Protein AF-A0A2D7T942-F1 (afdb_monomer_lite)

Secondary structure (DSSP, 8-state):
-EEEEEEE--------SS--HHHHHHHH---SEEEEEEEESS----S-HHHHHHHHHHHHHHHHHHHHHHHHHH-SS-----GGGEEEEE--SSTTSS-HHHHHH-HHHHHHHHHHHHHHHHHTTT-------------TTSHHHHHHHHHHHHHHHHHHHHHHHHHHHHHHHHHHHHHHHHHHHHHHHHHHHHHHHHHHHHHHHHHHHHHHHHHHHHHHHHHHHHHHHHHHHHHHHHHHHHHHHHHHHHHHHHHHHHHHHHHHHHHHHHHHHHHHHHHHHHHHHHHHHHHHHHHHHHHHHHHHHHHHHHHHHHHHHHHHHHHHHHHHHHHTTT-HHHHHHHHHHHHHHHHHHHHHHTTTT--------------SSS----TTHHHHHHHTT----THHHHHHTT-PPPGGG------------

Structure (mmCIF, N/CA/C/O backbone):
data_AF-A0A2D7T942-F1
#
_entry.id   AF-A0A2D7T942-F1
#
loop_
_atom_site.group_PDB
_atom_site.id
_atom_site.type_symbol
_atom_site.label_atom_id
_atom_site.label_alt_id
_atom_site.label_comp_id
_atom_site.label_asym_id
_atom_site.label_entity_id
_atom_site.label_seq_id
_atom_site.pdbx_PDB_ins_code
_atom_site.Cartn_x
_atom_site.Cartn_y
_atom_site.Cartn_z
_atom_site.occupancy
_atom_site.B_iso_or_equiv
_atom_site.auth_seq_id
_atom_site.auth_comp_id
_atom_site.auth_asym_id
_atom_site.auth_atom_id
_atom_site.pdbx_PDB_model_num
ATOM 1 N N . PHE A 1 1 ? 54.049 18.173 -60.923 1.00 68.44 1 PHE A N 1
ATOM 2 C CA . PHE A 1 1 ? 55.173 18.433 -60.001 1.00 68.44 1 PHE A CA 1
ATOM 3 C C . PHE A 1 1 ? 55.535 19.909 -60.040 1.00 68.44 1 PHE A C 1
ATOM 5 O O . PHE A 1 1 ? 55.573 20.489 -61.124 1.00 68.44 1 PHE A O 1
ATOM 12 N N . TYR A 1 2 ? 55.760 20.517 -58.877 1.00 78.31 2 TYR A N 1
ATOM 13 C CA . TYR A 1 2 ? 56.136 21.926 -58.738 1.00 78.31 2 TYR A CA 1
ATOM 14 C C . TYR A 1 2 ? 57.438 22.023 -57.943 1.00 78.31 2 TYR A C 1
ATOM 16 O O . TYR A 1 2 ? 57.574 21.365 -56.913 1.00 78.31 2 TYR A O 1
ATOM 24 N N . PHE A 1 3 ? 58.384 22.813 -58.444 1.00 79.50 3 PHE A N 1
ATOM 25 C CA . PHE A 1 3 ? 59.697 23.027 -57.852 1.00 79.50 3 PHE A CA 1
ATOM 26 C C . PHE A 1 3 ? 59.818 24.499 -57.464 1.00 79.50 3 PHE A C 1
ATOM 28 O O . PHE A 1 3 ? 59.907 25.354 -58.343 1.00 79.50 3 PHE A O 1
ATOM 35 N N . ARG A 1 4 ? 59.827 24.782 -56.159 1.00 75.12 4 ARG A N 1
ATOM 36 C CA . ARG A 1 4 ? 59.799 26.149 -55.610 1.00 75.12 4 ARG A CA 1
ATOM 37 C C . ARG A 1 4 ? 60.984 27.004 -56.085 1.00 75.12 4 ARG A C 1
ATOM 39 O O . ARG A 1 4 ? 60.789 28.004 -56.765 1.00 75.12 4 ARG A O 1
ATOM 46 N N . ASP A 1 5 ? 62.211 26.525 -55.881 1.00 76.44 5 ASP A N 1
ATOM 47 C CA . ASP A 1 5 ? 63.438 27.264 -56.238 1.00 76.44 5 ASP A CA 1
ATOM 48 C C . ASP A 1 5 ? 63.862 27.152 -57.716 1.00 76.44 5 ASP A C 1
ATOM 50 O O . ASP A 1 5 ? 64.834 27.782 -58.162 1.00 76.44 5 ASP A O 1
ATOM 54 N N . GLY A 1 6 ? 63.137 26.339 -58.487 1.00 79.94 6 GLY A N 1
ATOM 55 C CA . GLY A 1 6 ? 63.513 25.919 -59.830 1.00 79.94 6 GLY A CA 1
ATOM 56 C C . GLY A 1 6 ? 64.707 24.960 -59.836 1.00 79.94 6 GLY A C 1
ATOM 57 O O . GLY A 1 6 ? 65.705 25.147 -59.139 1.00 79.94 6 GLY A O 1
ATOM 58 N N . VAL A 1 7 ? 64.634 23.925 -60.665 1.00 79.88 7 VAL A N 1
ATOM 59 C CA . VAL A 1 7 ? 65.663 22.879 -60.742 1.00 79.88 7 VAL A CA 1
ATOM 60 C C . VAL A 1 7 ? 66.403 22.930 -62.070 1.00 79.88 7 VAL A C 1
ATOM 62 O O . VAL A 1 7 ? 65.822 23.227 -63.116 1.00 79.88 7 VAL A O 1
ATOM 65 N N . ASN A 1 8 ? 67.700 22.625 -62.025 1.00 83.25 8 ASN A N 1
ATOM 66 C CA . ASN A 1 8 ? 68.439 22.263 -63.229 1.00 83.25 8 ASN A CA 1
ATOM 67 C C . ASN A 1 8 ? 67.959 20.875 -63.662 1.00 83.25 8 ASN A C 1
ATOM 69 O O . ASN A 1 8 ? 67.798 19.992 -62.819 1.00 83.25 8 ASN A O 1
ATOM 73 N N . TYR A 1 9 ? 67.742 20.676 -64.957 1.00 78.56 9 TYR A N 1
ATOM 74 C CA . TYR A 1 9 ? 67.264 19.401 -65.480 1.00 78.56 9 TYR A CA 1
ATOM 75 C C . TYR A 1 9 ? 68.129 18.938 -66.650 1.00 78.56 9 TYR A C 1
ATOM 77 O O . TYR A 1 9 ? 68.676 19.741 -67.404 1.00 78.56 9 TYR A O 1
ATOM 85 N N . ALA A 1 10 ? 68.228 17.623 -66.797 1.00 76.94 10 ALA A N 1
ATOM 86 C CA . ALA A 1 10 ? 68.702 16.969 -68.003 1.00 76.94 10 ALA A CA 1
ATOM 87 C C . ALA A 1 10 ? 67.549 16.122 -68.542 1.00 76.94 10 ALA A C 1
ATOM 89 O O . ALA A 1 10 ? 66.773 15.557 -67.771 1.00 76.94 10 ALA A O 1
ATOM 90 N N . SER A 1 11 ? 67.407 16.063 -69.861 1.00 73.06 11 SER A N 1
ATOM 91 C CA . SER A 1 11 ? 66.334 15.309 -70.504 1.00 73.06 11 SER A CA 1
ATOM 92 C C . SER A 1 11 ? 66.894 14.488 -71.656 1.00 73.06 11 SER A C 1
ATOM 94 O O . SER A 1 11 ? 67.736 14.959 -72.418 1.00 73.06 11 SER A O 1
ATOM 96 N N . VAL A 1 12 ? 66.443 13.240 -71.754 1.00 75.19 12 VAL A N 1
ATOM 97 C CA . VAL A 1 12 ? 66.757 12.332 -72.857 1.00 75.19 12 VAL A CA 1
ATOM 98 C C . VAL A 1 12 ? 65.436 11.954 -73.506 1.00 75.19 12 VAL A C 1
ATOM 100 O O . VAL A 1 12 ? 64.486 11.578 -72.820 1.00 75.19 12 VAL A O 1
ATOM 103 N N . TYR A 1 13 ? 65.367 12.073 -74.828 1.00 79.38 13 TYR A N 1
ATOM 104 C CA . TYR A 1 13 ? 64.158 11.806 -75.600 1.00 79.38 13 TYR A CA 1
ATOM 105 C C . TYR A 1 13 ? 64.348 10.590 -76.505 1.00 79.38 13 TYR A C 1
ATOM 107 O O . TYR A 1 13 ? 65.469 10.186 -76.814 1.00 79.38 13 TYR A O 1
ATOM 115 N N . THR A 1 14 ? 63.233 10.004 -76.942 1.00 75.56 14 THR A N 1
ATOM 116 C CA . THR A 1 14 ? 63.255 8.905 -77.915 1.00 75.56 14 THR A CA 1
ATOM 117 C C . THR A 1 14 ? 63.879 9.348 -79.242 1.00 75.56 14 THR A C 1
ATOM 119 O O . THR A 1 14 ? 63.659 10.470 -79.692 1.00 75.56 14 THR A O 1
ATOM 122 N N . GLN A 1 15 ? 64.617 8.445 -79.894 1.00 77.44 15 GLN A N 1
ATOM 123 C CA . GLN A 1 15 ? 65.179 8.649 -81.239 1.00 77.44 15 GLN A CA 1
ATOM 124 C C . GLN A 1 15 ? 64.197 8.271 -82.364 1.00 77.44 15 GLN A C 1
ATOM 126 O O . GLN A 1 15 ? 64.548 8.292 -83.544 1.00 77.44 15 GLN A O 1
ATOM 131 N N . SER A 1 16 ? 62.966 7.889 -82.014 1.00 78.88 16 SER A N 1
ATOM 132 C CA . SER A 1 16 ? 61.910 7.585 -82.981 1.00 78.88 16 SER A CA 1
ATOM 133 C C . SER A 1 16 ? 61.652 8.771 -83.916 1.00 78.88 16 SER A C 1
ATOM 135 O O . SER A 1 16 ? 61.589 9.917 -83.479 1.00 78.88 16 SER A O 1
ATOM 137 N N . LYS A 1 17 ? 61.406 8.496 -85.205 1.00 74.94 17 LYS A N 1
ATOM 138 C CA . LYS A 1 17 ? 60.956 9.519 -86.172 1.00 74.94 17 LYS A CA 1
ATOM 139 C C . LYS A 1 17 ? 59.566 10.071 -85.836 1.00 74.94 17 LYS A C 1
ATOM 141 O O . LYS A 1 17 ? 59.207 11.157 -86.279 1.00 74.94 17 LYS A O 1
ATOM 146 N N . ILE A 1 18 ? 58.785 9.309 -85.073 1.00 77.88 18 ILE A N 1
ATOM 147 C CA . ILE A 1 18 ? 57.452 9.679 -84.609 1.00 77.88 18 ILE A CA 1
ATOM 148 C C . ILE A 1 18 ? 57.574 10.068 -83.137 1.00 77.88 18 ILE A C 1
ATOM 150 O O . ILE A 1 18 ? 57.818 9.207 -82.288 1.00 77.88 18 ILE A O 1
ATOM 154 N N . ILE A 1 19 ? 57.402 11.359 -82.856 1.00 80.25 19 ILE A N 1
ATOM 155 C CA . ILE A 1 19 ? 57.464 11.945 -81.513 1.00 80.25 19 ILE A CA 1
ATOM 156 C C . ILE A 1 19 ? 56.160 12.674 -81.187 1.00 80.25 19 ILE A C 1
ATOM 158 O O . ILE A 1 19 ? 55.513 13.232 -82.078 1.00 80.25 19 ILE A O 1
ATOM 162 N N . SER A 1 20 ? 55.783 12.677 -79.908 1.00 83.12 20 SER A N 1
ATOM 163 C CA . SER A 1 20 ? 54.630 13.438 -79.430 1.00 83.12 20 SER A CA 1
ATOM 164 C C . SER A 1 20 ? 54.891 14.941 -79.467 1.00 83.12 20 SER A C 1
ATOM 166 O O . SER A 1 20 ? 56.037 15.398 -79.420 1.00 83.12 20 SER A O 1
ATOM 168 N N . GLU A 1 21 ? 53.815 15.727 -79.506 1.00 85.56 21 GLU A N 1
ATOM 169 C CA . GLU A 1 21 ? 53.915 17.188 -79.440 1.00 85.56 21 GLU A CA 1
ATOM 170 C C . GLU A 1 21 ? 54.515 17.649 -78.097 1.00 85.56 21 GLU A C 1
ATOM 172 O O . GLU A 1 21 ? 55.204 18.664 -78.054 1.00 85.56 21 GLU A O 1
ATOM 177 N N . ASN A 1 22 ? 54.372 16.851 -77.027 1.00 82.69 22 ASN A N 1
ATOM 178 C CA . ASN A 1 22 ? 55.014 17.099 -75.728 1.00 82.69 22 ASN A CA 1
ATOM 179 C C . ASN A 1 22 ? 56.551 17.083 -75.840 1.00 82.69 22 ASN A C 1
ATOM 181 O O . ASN A 1 22 ? 57.225 17.933 -75.266 1.00 82.69 22 ASN A O 1
ATOM 185 N N . ILE A 1 23 ? 57.115 16.133 -76.598 1.00 84.31 23 ILE A N 1
ATOM 186 C CA . ILE A 1 23 ? 58.568 16.035 -76.810 1.00 84.31 23 ILE A CA 1
ATOM 187 C C . ILE A 1 23 ? 59.060 17.208 -77.660 1.00 84.31 23 ILE A C 1
ATOM 189 O O . ILE A 1 23 ? 60.099 17.784 -77.353 1.00 84.31 23 ILE A O 1
ATOM 193 N N . LYS A 1 24 ? 58.300 17.602 -78.690 1.00 85.00 24 LYS A N 1
ATOM 194 C CA . LYS A 1 24 ? 58.632 18.776 -79.512 1.00 85.00 24 LYS A CA 1
ATOM 195 C C . LYS A 1 24 ? 58.646 20.062 -78.687 1.00 85.00 24 LYS A C 1
ATOM 197 O O . LYS A 1 24 ? 59.584 20.835 -78.819 1.00 85.00 24 LYS A O 1
ATOM 202 N N . TRP A 1 25 ? 57.659 20.250 -77.807 1.00 86.00 25 TRP A N 1
ATOM 203 C CA . TRP A 1 25 ? 57.616 21.383 -76.878 1.00 86.00 25 TRP A CA 1
ATOM 204 C C . TRP A 1 25 ? 58.847 21.418 -75.970 1.00 86.00 25 TRP A C 1
ATOM 206 O O . TRP A 1 25 ? 59.495 22.453 -75.834 1.00 86.00 25 TRP A O 1
ATOM 216 N N . ASN A 1 26 ? 59.208 20.281 -75.371 1.00 84.50 26 ASN A N 1
ATOM 217 C CA . ASN A 1 26 ? 60.350 20.238 -74.462 1.00 84.50 26 ASN A CA 1
ATOM 218 C C . ASN A 1 26 ? 61.695 20.427 -75.183 1.00 84.50 26 ASN A C 1
ATOM 220 O O . ASN A 1 26 ? 62.618 20.970 -74.589 1.00 84.50 26 ASN A O 1
ATOM 224 N N . LEU A 1 27 ? 61.810 19.999 -76.445 1.00 82.88 27 LEU A N 1
ATOM 225 C CA . LEU A 1 27 ? 62.993 20.241 -77.279 1.00 82.88 27 LEU A CA 1
ATOM 226 C C . LEU A 1 27 ? 63.118 21.708 -77.715 1.00 82.88 27 LEU A C 1
ATOM 228 O O . LEU A 1 27 ? 64.233 22.214 -77.810 1.00 82.88 27 LEU A O 1
ATOM 232 N N . ASP A 1 28 ? 61.997 22.392 -77.970 1.00 82.75 28 ASP A N 1
ATOM 233 C CA . ASP A 1 28 ? 61.979 23.831 -78.282 1.00 82.75 28 ASP A CA 1
ATOM 234 C C . ASP A 1 28 ? 62.292 24.695 -77.046 1.00 82.75 28 ASP A C 1
ATOM 236 O O . ASP A 1 28 ? 62.662 25.871 -77.136 1.00 82.75 28 ASP A O 1
ATOM 240 N N . ASN A 1 29 ? 62.177 24.102 -75.859 1.00 78.31 29 ASN A N 1
ATOM 241 C CA . ASN A 1 29 ? 62.456 24.775 -74.614 1.00 78.31 29 ASN A CA 1
ATOM 242 C C . ASN A 1 29 ? 63.960 24.792 -74.278 1.00 78.31 29 ASN A C 1
ATOM 244 O O . ASN A 1 29 ? 64.546 23.789 -73.885 1.00 78.31 29 ASN A O 1
ATOM 248 N N . GLN A 1 30 ? 64.582 25.969 -74.371 1.00 66.50 30 GLN A N 1
ATOM 249 C CA . GLN A 1 30 ? 66.005 26.178 -74.068 1.00 66.50 30 GLN A CA 1
ATOM 250 C C . GLN A 1 30 ? 66.269 26.728 -72.653 1.00 66.50 30 GLN A C 1
ATOM 252 O O . GLN A 1 30 ? 67.370 27.212 -72.369 1.00 66.50 30 GLN A O 1
ATOM 257 N N . SER A 1 31 ? 65.279 26.713 -71.751 1.00 76.06 31 SER A N 1
ATOM 258 C CA . SER A 1 31 ? 65.486 27.202 -70.385 1.00 76.06 31 SER A CA 1
ATOM 259 C C . SER A 1 31 ? 66.482 26.308 -69.629 1.00 76.06 31 SER A C 1
ATOM 261 O O . SER A 1 31 ? 66.422 25.084 -69.694 1.00 76.06 31 SER A O 1
ATOM 263 N N . LYS A 1 32 ? 67.418 26.913 -68.883 1.00 76.06 32 LYS A N 1
ATOM 264 C CA . LYS A 1 32 ? 68.378 26.168 -68.038 1.00 76.06 32 LYS A CA 1
ATOM 265 C C . LYS A 1 32 ? 67.755 25.654 -66.735 1.00 76.06 32 LYS A C 1
ATOM 267 O O . LYS A 1 32 ? 68.302 24.753 -66.107 1.00 76.06 32 LYS A O 1
ATOM 272 N N . LYS A 1 33 ? 66.632 26.250 -66.325 1.00 81.12 33 LYS A N 1
ATOM 273 C CA . LYS A 1 33 ? 65.880 25.909 -65.116 1.00 81.12 33 LYS A CA 1
ATOM 274 C C . LYS A 1 33 ? 64.414 25.681 -65.444 1.00 81.12 33 LYS A C 1
ATOM 276 O O . LYS A 1 33 ? 63.866 26.349 -66.324 1.00 81.12 33 LYS A O 1
ATOM 281 N N . ILE A 1 34 ? 63.797 24.769 -64.702 1.00 85.56 34 ILE A N 1
ATOM 282 C CA . ILE A 1 34 ? 62.362 24.486 -64.768 1.00 85.56 34 ILE A CA 1
ATOM 283 C C . ILE A 1 34 ? 61.739 24.626 -63.389 1.00 85.56 34 ILE A C 1
ATOM 285 O O . ILE A 1 34 ? 62.346 24.251 -62.386 1.00 85.56 34 ILE A O 1
ATOM 289 N N . TYR A 1 35 ? 60.515 25.135 -63.350 1.00 83.31 35 TYR A N 1
ATOM 290 C CA . TYR A 1 35 ? 59.750 25.305 -62.111 1.00 83.31 35 TYR A CA 1
ATOM 291 C C . TYR A 1 35 ? 58.589 24.318 -62.021 1.00 83.31 35 TYR A C 1
ATOM 293 O O . TYR A 1 35 ? 58.036 24.090 -60.948 1.00 83.31 35 TYR A O 1
ATOM 301 N N . SER A 1 36 ? 58.227 23.671 -63.130 1.00 81.62 36 SER A N 1
ATOM 302 C CA . SER A 1 36 ? 57.185 22.655 -63.113 1.00 81.62 36 SER A CA 1
ATOM 303 C C . SER A 1 36 ? 57.410 21.562 -64.146 1.00 81.62 36 SER A C 1
ATOM 305 O O . SER A 1 36 ? 57.866 21.804 -65.262 1.00 81.62 36 SER A O 1
ATOM 307 N N . LEU A 1 37 ? 57.046 20.347 -63.747 1.00 82.25 37 LEU A N 1
ATOM 308 C CA . LEU A 1 37 ? 56.880 19.203 -64.628 1.00 82.25 37 LEU A CA 1
ATOM 309 C C . LEU A 1 37 ? 55.407 18.788 -64.572 1.00 82.25 37 LEU A C 1
ATOM 311 O O . LEU A 1 37 ? 54.924 18.313 -63.537 1.00 82.25 37 LEU A O 1
ATOM 315 N N . ILE A 1 38 ? 54.694 18.979 -65.677 1.00 80.62 38 ILE A N 1
ATOM 316 C CA . ILE A 1 38 ? 53.301 18.559 -65.847 1.00 80.62 38 ILE A CA 1
ATOM 317 C C . ILE A 1 38 ? 53.307 17.209 -66.532 1.00 80.62 38 ILE A C 1
ATOM 319 O O . ILE A 1 38 ? 53.975 17.034 -67.544 1.00 80.62 38 ILE A O 1
ATOM 323 N N . VAL A 1 39 ? 52.569 16.248 -65.990 1.00 76.69 39 VAL A N 1
ATOM 324 C CA . VAL A 1 39 ? 52.605 14.883 -66.501 1.00 76.69 39 VAL A CA 1
ATOM 325 C C . VAL A 1 39 ? 51.200 14.388 -66.776 1.00 76.69 39 VAL A C 1
ATOM 327 O O . VAL A 1 39 ? 50.376 14.336 -65.869 1.00 76.69 39 VAL A O 1
ATOM 330 N N . ASN A 1 40 ? 50.932 14.032 -68.032 1.00 72.75 40 ASN A N 1
ATOM 331 C CA . ASN A 1 40 ? 49.654 13.455 -68.444 1.00 72.75 40 ASN A CA 1
ATOM 332 C C . ASN A 1 40 ? 49.780 11.929 -68.548 1.00 72.75 40 ASN A C 1
ATOM 334 O O . ASN A 1 40 ? 50.704 11.425 -69.182 1.00 72.75 40 ASN A O 1
ATOM 338 N N . ALA A 1 41 ? 48.858 11.191 -67.931 1.00 64.25 41 ALA A N 1
ATOM 339 C CA . ALA A 1 41 ? 48.884 9.728 -67.897 1.00 64.25 41 ALA A CA 1
ATOM 340 C C . ALA A 1 41 ? 47.956 9.052 -68.926 1.00 64.25 41 ALA A C 1
ATOM 342 O O . ALA A 1 41 ? 48.119 7.865 -69.199 1.00 64.25 41 ALA A O 1
ATOM 343 N N . ARG A 1 42 ? 46.969 9.768 -69.489 1.00 61.94 42 ARG A N 1
ATOM 344 C CA . ARG A 1 42 ? 45.918 9.163 -70.336 1.00 61.94 42 ARG A CA 1
ATOM 345 C C . ARG A 1 42 ? 46.121 9.375 -71.833 1.00 61.94 42 ARG A C 1
ATOM 347 O O . ARG A 1 42 ? 45.775 8.501 -72.619 1.00 61.94 42 ARG A O 1
ATOM 354 N N . ASN A 1 43 ? 46.684 10.512 -72.235 1.00 71.56 43 ASN A N 1
ATOM 355 C CA . ASN A 1 43 ? 46.871 10.852 -73.643 1.00 71.56 43 ASN A CA 1
ATOM 356 C C . ASN A 1 43 ? 48.335 11.202 -73.929 1.00 71.56 43 ASN A C 1
ATOM 358 O O . ASN A 1 43 ? 48.918 12.068 -73.277 1.00 71.56 43 ASN A O 1
ATOM 362 N N . ALA A 1 44 ? 48.902 10.539 -74.937 1.00 67.94 44 ALA A N 1
ATOM 363 C CA . ALA A 1 44 ? 50.271 10.758 -75.380 1.00 67.94 44 ALA A CA 1
ATOM 364 C C . ALA A 1 44 ? 50.496 12.055 -76.149 1.00 67.94 44 ALA A C 1
ATOM 366 O O . ALA A 1 44 ? 51.641 12.464 -76.332 1.00 67.94 44 ALA A O 1
ATOM 367 N N . ASN A 1 45 ? 49.416 12.676 -76.627 1.00 77.50 45 ASN A N 1
ATOM 368 C CA . ASN A 1 45 ? 49.461 13.826 -77.519 1.00 77.50 45 ASN A CA 1
ATOM 369 C C . ASN A 1 45 ? 50.398 13.575 -78.722 1.00 77.50 45 ASN A C 1
ATOM 371 O O . ASN A 1 45 ? 51.233 14.403 -79.086 1.00 77.50 45 ASN A O 1
ATOM 375 N N . CYS A 1 46 ? 50.309 12.369 -79.291 1.00 74.94 46 CYS A N 1
ATOM 376 C CA . CYS A 1 46 ? 51.052 11.936 -80.472 1.00 74.94 46 CYS A CA 1
ATOM 377 C C . CYS A 1 46 ? 50.117 11.963 -81.690 1.00 74.94 46 CYS A C 1
ATOM 379 O O . CYS A 1 46 ? 48.943 11.631 -81.552 1.00 74.94 46 CYS A O 1
ATOM 381 N N . PHE A 1 47 ? 50.615 12.374 -82.863 1.00 76.06 47 PHE A N 1
ATOM 382 C CA . PHE A 1 47 ? 49.825 12.574 -84.096 1.00 76.06 47 PHE A CA 1
ATOM 383 C C . PHE A 1 47 ? 48.672 13.592 -84.011 1.00 76.06 47 PHE A C 1
ATOM 385 O O . PHE A 1 47 ? 47.801 13.628 -84.874 1.00 76.06 47 PHE A O 1
ATOM 392 N N . THR A 1 48 ? 48.680 14.478 -83.022 1.00 79.31 48 THR A N 1
ATOM 393 C CA . THR A 1 48 ? 47.670 15.539 -82.853 1.00 79.31 48 THR A CA 1
ATOM 394 C C . THR A 1 48 ? 47.976 16.804 -83.668 1.00 79.31 48 THR A C 1
ATOM 396 O O . THR A 1 48 ? 47.154 17.720 -83.754 1.00 79.31 48 THR A O 1
ATOM 399 N N . GLY A 1 49 ? 49.155 16.862 -84.295 1.00 81.00 49 GLY A N 1
ATOM 400 C CA . GLY A 1 49 ? 49.572 17.939 -85.188 1.00 81.00 49 GLY A CA 1
ATOM 401 C C . GLY A 1 49 ? 49.599 19.314 -84.513 1.00 81.00 49 GLY A C 1
ATOM 402 O O . GLY A 1 49 ? 49.739 19.445 -83.298 1.00 81.00 49 GLY A O 1
ATOM 403 N N . LYS A 1 50 ? 49.428 20.378 -85.311 1.00 82.50 50 LYS A N 1
ATOM 404 C CA . LYS A 1 50 ? 49.487 21.772 -84.825 1.00 82.50 50 LYS A CA 1
ATOM 405 C C . LYS A 1 50 ? 48.444 22.085 -83.746 1.00 82.50 50 LYS A C 1
ATOM 407 O O . LYS A 1 50 ? 48.672 22.974 -82.931 1.00 82.50 50 LYS A O 1
ATOM 412 N N . GLN A 1 51 ? 47.305 21.391 -83.753 1.00 83.19 51 GLN A N 1
ATOM 413 C CA . GLN A 1 51 ? 46.270 21.577 -82.735 1.00 83.19 51 GLN A CA 1
ATOM 414 C C . GLN A 1 51 ? 46.744 21.063 -81.375 1.00 83.19 51 GLN A C 1
ATOM 416 O O . GLN A 1 51 ? 46.660 21.802 -80.400 1.00 83.19 51 GLN A O 1
ATOM 421 N N . GLY A 1 52 ? 47.333 19.864 -81.323 1.00 81.94 52 GLY A N 1
ATOM 422 C CA . GLY A 1 52 ? 47.888 19.314 -80.084 1.00 81.94 52 GLY A CA 1
ATOM 423 C C . GLY A 1 52 ? 48.998 20.168 -79.476 1.00 81.94 52 GLY A C 1
ATOM 424 O O . GLY A 1 52 ? 49.051 20.316 -78.257 1.00 81.94 52 GLY A O 1
ATOM 425 N N . TYR A 1 53 ? 49.840 20.785 -80.311 1.00 84.06 53 TYR A N 1
ATOM 426 C CA . TYR A 1 53 ? 50.872 21.716 -79.847 1.00 84.06 53 TYR A CA 1
ATOM 427 C C . TYR A 1 53 ? 50.281 23.013 -79.270 1.00 84.06 53 TYR A C 1
ATOM 429 O O . TYR A 1 53 ? 50.652 23.427 -78.176 1.00 84.06 53 TYR A O 1
ATOM 437 N N . LYS A 1 54 ? 49.302 23.630 -79.949 1.00 85.25 54 LYS A N 1
ATOM 438 C CA . LYS A 1 54 ? 48.616 24.837 -79.440 1.00 85.25 54 LYS A CA 1
ATOM 439 C C . LYS A 1 54 ? 47.864 24.580 -78.135 1.00 85.25 54 LYS A C 1
ATOM 441 O O . LYS A 1 54 ? 47.802 25.450 -77.271 1.00 85.25 54 LYS A O 1
ATOM 446 N N . SER A 1 55 ? 47.291 23.388 -77.977 1.00 83.75 55 SER A N 1
ATOM 447 C CA . SER A 1 55 ? 46.670 22.986 -76.716 1.00 83.75 55 SER A CA 1
ATOM 448 C C . SER A 1 55 ? 47.690 22.924 -75.578 1.00 83.75 55 SER A C 1
ATOM 450 O O . SER A 1 55 ? 47.371 23.369 -74.480 1.00 83.75 55 SER A O 1
ATOM 452 N N . LEU A 1 56 ? 48.914 22.441 -75.829 1.00 83.88 56 LEU A N 1
ATOM 453 C CA . LEU A 1 56 ? 49.988 22.465 -74.827 1.00 83.88 56 LEU A CA 1
ATOM 454 C C . LEU A 1 56 ? 50.405 23.882 -74.461 1.00 83.88 56 LEU A C 1
ATOM 456 O O . LEU A 1 56 ? 50.562 24.161 -73.280 1.00 83.88 56 LEU A O 1
ATOM 460 N N . GLU A 1 57 ? 50.544 24.767 -75.447 1.00 84.38 57 GLU A N 1
ATOM 461 C CA . GLU A 1 57 ? 50.889 26.173 -75.218 1.00 84.38 57 GLU A CA 1
ATOM 462 C C . GLU A 1 57 ? 49.868 26.842 -74.292 1.00 84.38 57 GLU A C 1
ATOM 464 O O . GLU A 1 57 ? 50.234 27.387 -73.253 1.00 84.38 57 GLU A O 1
ATOM 469 N N . LYS A 1 58 ? 48.574 26.667 -74.582 1.00 85.12 58 LYS A N 1
ATOM 470 C CA . LYS A 1 58 ? 47.493 27.184 -73.735 1.00 85.12 58 LYS A CA 1
ATOM 471 C C . LYS A 1 58 ? 47.519 26.590 -72.322 1.00 85.12 58 LYS A C 1
ATOM 473 O O . LYS A 1 58 ? 47.305 27.304 -71.346 1.00 85.12 58 LYS A O 1
ATOM 478 N N . ILE A 1 59 ? 47.777 25.285 -72.193 1.00 85.00 59 ILE A N 1
ATOM 479 C CA . ILE A 1 59 ? 47.901 24.629 -70.881 1.00 85.00 59 ILE A CA 1
ATOM 480 C C . ILE A 1 59 ? 49.113 25.180 -70.120 1.00 85.00 59 ILE A C 1
ATOM 482 O O . ILE A 1 59 ? 49.013 25.425 -68.921 1.00 85.00 59 ILE A O 1
ATOM 486 N N . ALA A 1 60 ? 50.241 25.394 -70.798 1.00 84.12 60 ALA A N 1
ATOM 487 C CA . ALA A 1 60 ? 51.457 25.935 -70.205 1.00 84.12 60 ALA A CA 1
ATOM 488 C C . ALA A 1 60 ? 51.261 27.375 -69.721 1.00 84.12 60 ALA A C 1
ATOM 490 O O . ALA A 1 60 ? 51.730 27.713 -68.640 1.00 84.12 60 ALA A O 1
ATOM 491 N N . GLU A 1 61 ? 50.544 28.206 -70.478 1.00 84.62 61 GLU A N 1
ATOM 492 C CA . GLU A 1 61 ? 50.196 29.575 -70.083 1.00 84.62 61 GLU A CA 1
ATOM 493 C C . GLU A 1 61 ? 49.316 29.594 -68.832 1.00 84.62 61 GLU A C 1
ATOM 495 O O . GLU A 1 61 ? 49.681 30.213 -67.832 1.00 84.62 61 GLU A O 1
ATOM 500 N N . VAL A 1 62 ? 48.214 28.837 -68.836 1.00 84.94 62 VAL A N 1
ATOM 501 C CA . VAL A 1 62 ? 47.301 28.751 -67.683 1.00 84.94 62 VAL A CA 1
ATOM 502 C C . VAL A 1 62 ? 48.016 28.186 -66.454 1.00 84.94 62 VAL A C 1
ATOM 504 O O . VAL A 1 62 ? 47.830 28.670 -65.334 1.00 84.94 62 VAL A O 1
ATOM 507 N N . ALA A 1 63 ? 48.852 27.163 -66.639 1.00 81.31 63 ALA A N 1
ATOM 508 C CA . ALA A 1 63 ? 49.633 26.594 -65.551 1.00 81.31 63 ALA A CA 1
ATOM 509 C C . ALA A 1 63 ? 50.666 27.593 -65.015 1.00 81.31 63 ALA A C 1
ATOM 511 O O . ALA A 1 63 ? 50.792 27.734 -63.803 1.00 81.31 63 ALA A O 1
ATOM 512 N N . ALA A 1 64 ? 51.369 28.319 -65.884 1.00 84.06 64 ALA A N 1
ATOM 513 C CA . ALA A 1 64 ? 52.344 29.331 -65.488 1.00 84.06 64 ALA A CA 1
ATOM 514 C C . ALA A 1 64 ? 51.700 30.472 -64.685 1.00 84.06 64 ALA A C 1
ATOM 516 O O . ALA A 1 64 ? 52.265 30.907 -63.679 1.00 84.06 64 ALA A O 1
ATOM 517 N N . GLU A 1 65 ? 50.501 30.919 -65.069 1.00 82.75 65 GLU A N 1
ATOM 518 C CA . GLU A 1 65 ? 49.734 31.921 -64.321 1.00 82.75 65 GLU A CA 1
ATOM 519 C C . GLU A 1 65 ? 49.352 31.423 -62.925 1.00 82.75 65 GLU A C 1
ATOM 521 O O . GLU A 1 65 ? 49.655 32.087 -61.930 1.00 82.75 65 GLU A O 1
ATOM 526 N N . LYS A 1 66 ? 48.762 30.223 -62.829 1.00 81.88 66 LYS A N 1
ATOM 527 C CA . LYS A 1 66 ? 48.383 29.620 -61.540 1.00 81.88 66 LYS A CA 1
ATOM 528 C C . LYS A 1 66 ? 49.590 29.370 -60.638 1.00 81.88 66 LYS A C 1
ATOM 530 O O . LYS A 1 66 ? 49.524 29.623 -59.438 1.00 81.88 66 LYS A O 1
ATOM 535 N N . LEU A 1 67 ? 50.703 28.905 -61.201 1.00 80.19 67 LEU A N 1
ATOM 536 C CA . LEU A 1 67 ? 51.934 28.678 -60.446 1.00 80.19 67 LEU A CA 1
ATOM 537 C C . LEU A 1 67 ? 52.573 29.989 -59.984 1.00 80.19 67 LEU A C 1
ATOM 539 O O . LEU A 1 67 ? 53.079 30.047 -58.871 1.00 80.19 67 LEU A O 1
ATOM 543 N N . THR A 1 68 ? 52.493 31.054 -60.786 1.00 81.19 68 THR A N 1
ATOM 544 C CA . THR A 1 68 ? 52.958 32.387 -60.374 1.00 81.19 68 THR A CA 1
ATOM 545 C C . THR A 1 68 ? 52.132 32.928 -59.205 1.00 81.19 68 THR A C 1
ATOM 547 O O . THR A 1 68 ? 52.689 33.548 -58.304 1.00 81.19 68 THR A O 1
ATOM 550 N N . LEU A 1 69 ? 50.814 32.695 -59.191 1.00 80.81 69 LEU A N 1
ATOM 551 C CA . LEU A 1 69 ? 49.966 33.051 -58.047 1.00 80.81 69 LEU A CA 1
ATOM 552 C C . LEU A 1 69 ? 50.352 32.247 -56.803 1.00 80.81 69 LEU A C 1
ATOM 554 O O . LEU A 1 69 ? 50.570 32.835 -55.751 1.00 80.81 69 LEU A O 1
ATOM 558 N N . LYS A 1 70 ? 50.548 30.935 -56.951 1.00 76.75 70 LYS A N 1
ATOM 559 C CA . LYS A 1 70 ? 50.980 30.067 -55.851 1.00 76.75 70 LYS A CA 1
ATOM 560 C C . LYS A 1 70 ? 52.363 30.445 -55.299 1.00 76.75 70 LYS A C 1
ATOM 562 O O . LYS A 1 70 ? 52.580 30.391 -54.097 1.00 76.75 70 LYS A O 1
ATOM 567 N N . GLN A 1 71 ? 53.297 30.878 -56.149 1.00 75.19 71 GLN A N 1
ATOM 568 C CA . GLN A 1 71 ? 54.617 31.336 -55.699 1.00 75.19 71 GLN A CA 1
ATOM 569 C C . GLN A 1 71 ? 54.549 32.646 -54.896 1.00 75.19 71 GLN A C 1
ATOM 571 O O . GLN A 1 71 ? 55.365 32.845 -54.003 1.00 75.19 71 GLN A O 1
ATOM 576 N N . LYS A 1 72 ? 53.571 33.521 -55.170 1.00 76.50 72 LYS A N 1
ATOM 577 C CA . LYS A 1 72 ? 53.332 34.730 -54.360 1.00 76.50 72 LYS A CA 1
ATOM 578 C C . LYS A 1 72 ? 52.839 34.428 -52.947 1.00 76.50 72 LYS A C 1
ATOM 580 O O . LYS A 1 72 ? 53.044 35.255 -52.070 1.00 76.50 72 LYS A O 1
ATOM 585 N N . GLU A 1 73 ? 52.169 33.298 -52.745 1.00 69.06 73 GLU A N 1
ATOM 586 C CA . GLU A 1 73 ? 51.714 32.863 -51.420 1.00 69.06 73 GLU A CA 1
ATOM 587 C C . GLU A 1 73 ? 52.846 32.196 -50.624 1.00 69.06 73 GLU A C 1
ATOM 589 O O . GLU A 1 73 ? 52.912 32.348 -49.408 1.00 69.06 73 GLU A O 1
ATOM 594 N N . ASP A 1 74 ? 53.746 31.490 -51.316 1.00 62.16 74 ASP A N 1
ATOM 595 C CA . ASP A 1 74 ? 54.810 30.689 -50.700 1.00 62.16 74 ASP A CA 1
ATOM 596 C C . ASP A 1 74 ? 56.118 31.480 -50.406 1.00 62.16 74 ASP A C 1
ATOM 598 O O . ASP A 1 74 ? 56.877 31.049 -49.538 1.00 62.16 74 ASP A O 1
ATOM 602 N N . GLU A 1 75 ? 56.428 32.598 -51.093 1.00 63.94 75 GLU A N 1
ATOM 603 C CA . GLU A 1 75 ? 57.728 33.310 -50.990 1.00 63.94 75 GLU A CA 1
ATOM 604 C C . GLU A 1 75 ? 57.633 34.850 -50.901 1.00 63.94 75 GLU A C 1
ATOM 606 O O . GLU A 1 75 ? 56.827 35.491 -51.571 1.00 63.94 75 GLU A O 1
ATOM 611 N N . GLU A 1 76 ? 58.564 35.467 -50.156 1.00 56.62 76 GLU A N 1
ATOM 612 C CA . GLU A 1 76 ? 58.664 36.928 -49.958 1.00 56.62 76 GLU A CA 1
ATOM 613 C C . GLU A 1 76 ? 59.178 37.687 -51.207 1.00 56.62 76 GLU A C 1
ATOM 615 O O . GLU A 1 76 ? 58.976 38.894 -51.333 1.00 56.62 76 GLU A O 1
ATOM 620 N N . ASN A 1 77 ? 59.806 36.992 -52.172 1.00 61.84 77 ASN A N 1
ATOM 621 C CA . ASN A 1 77 ? 60.271 37.574 -53.442 1.00 61.84 77 ASN A CA 1
ATOM 622 C C . ASN A 1 77 ? 59.840 36.719 -54.660 1.00 61.84 77 ASN A C 1
ATOM 624 O O . ASN A 1 77 ? 60.624 35.909 -55.167 1.00 61.84 77 ASN A O 1
ATOM 628 N N . PRO A 1 78 ? 58.591 36.871 -55.136 1.00 67.12 78 PRO A N 1
ATOM 629 C CA . PRO A 1 78 ? 57.980 35.950 -56.089 1.00 67.12 78 PRO A CA 1
ATOM 630 C C . PRO A 1 78 ? 58.528 36.109 -57.510 1.00 67.12 78 PRO A C 1
ATOM 632 O O . PRO A 1 78 ? 58.538 37.202 -58.083 1.00 67.12 78 PRO A O 1
ATOM 635 N N . LYS A 1 79 ? 58.919 34.993 -58.133 1.00 69.12 79 LYS A N 1
ATOM 636 C CA . LYS A 1 79 ? 59.317 34.964 -59.548 1.00 69.12 79 LYS A CA 1
ATOM 637 C C . LYS A 1 79 ? 58.111 34.705 -60.448 1.00 69.12 79 LYS A C 1
ATOM 639 O O . LYS A 1 79 ? 57.205 33.948 -60.119 1.00 69.12 79 LYS A O 1
ATOM 644 N N . LYS A 1 80 ? 58.099 35.339 -61.625 1.00 74.12 80 LYS A N 1
ATOM 645 C CA . LYS A 1 80 ? 57.098 35.055 -62.661 1.00 74.12 80 LYS A CA 1
ATOM 646 C C . LYS A 1 80 ? 57.542 33.835 -63.458 1.00 74.12 80 LYS A C 1
ATOM 648 O O . LYS A 1 80 ? 58.466 33.946 -64.264 1.00 74.12 80 LYS A O 1
ATOM 653 N N . ILE A 1 81 ? 56.864 32.712 -63.244 1.00 76.75 81 ILE A N 1
ATOM 654 C CA . ILE A 1 81 ? 57.109 31.474 -63.984 1.00 76.75 81 ILE A CA 1
ATOM 655 C C . ILE A 1 81 ? 56.609 31.677 -65.413 1.00 76.75 81 ILE A C 1
ATOM 657 O O . ILE A 1 81 ? 55.480 32.117 -65.635 1.00 76.75 81 ILE A O 1
ATOM 661 N N . LYS A 1 82 ? 57.458 31.398 -66.401 1.00 81.69 82 LYS A N 1
ATOM 662 C CA . LYS A 1 82 ? 57.085 31.467 -67.820 1.00 81.69 82 LYS A CA 1
ATOM 663 C C . LYS A 1 82 ? 56.553 30.116 -68.292 1.00 81.69 82 LYS A C 1
ATOM 665 O O . LYS A 1 82 ? 56.995 29.073 -67.824 1.00 81.69 82 LYS A O 1
ATOM 670 N N . ALA A 1 83 ? 55.681 30.120 -69.303 1.00 78.50 83 ALA A N 1
ATOM 671 C CA . ALA A 1 83 ? 55.205 28.890 -69.950 1.00 78.50 83 ALA A CA 1
ATOM 672 C C . ALA A 1 83 ? 56.370 28.015 -70.462 1.00 78.50 83 ALA A C 1
ATOM 674 O O . ALA A 1 83 ? 56.351 26.795 -70.325 1.00 78.50 83 ALA A O 1
ATOM 675 N N . LYS A 1 84 ? 57.444 28.652 -70.955 1.00 80.25 84 LYS A N 1
ATOM 676 C CA . LYS A 1 84 ? 58.704 27.998 -71.345 1.00 80.25 84 LYS A CA 1
ATOM 677 C C . LYS A 1 84 ? 59.576 27.550 -70.161 1.00 80.25 84 LYS A C 1
ATOM 679 O O . LYS A 1 84 ? 60.716 27.188 -70.352 1.00 80.25 84 LYS A O 1
ATOM 684 N N . GLU A 1 85 ? 59.114 27.576 -68.921 1.00 81.50 85 GLU A N 1
ATOM 685 C CA . GLU A 1 85 ? 59.838 26.980 -67.781 1.00 81.50 85 GLU A CA 1
ATOM 686 C C . GLU A 1 85 ? 59.094 25.757 -67.226 1.00 81.50 85 GLU A C 1
ATOM 688 O O . GLU A 1 85 ? 59.395 25.257 -66.136 1.00 81.50 85 GLU A O 1
ATOM 693 N N . ILE A 1 86 ? 58.122 25.276 -68.007 1.00 82.25 86 ILE A N 1
ATOM 694 C CA . ILE A 1 86 ? 57.303 24.105 -67.740 1.00 82.25 86 ILE A CA 1
ATOM 695 C C . ILE A 1 86 ? 57.653 23.023 -68.759 1.00 82.25 86 ILE A C 1
ATOM 697 O O . ILE A 1 86 ? 57.652 23.257 -69.971 1.00 82.25 86 ILE A O 1
ATOM 701 N N . ILE A 1 87 ? 57.934 21.825 -68.252 1.00 82.06 87 ILE A N 1
ATOM 702 C CA . ILE A 1 87 ? 58.146 20.625 -69.064 1.00 82.06 87 ILE A CA 1
ATOM 703 C C . ILE A 1 87 ? 56.899 19.756 -69.025 1.00 82.06 87 ILE A C 1
ATOM 705 O O . ILE A 1 87 ? 56.285 19.584 -67.969 1.00 82.06 87 ILE A O 1
ATOM 709 N N . PHE A 1 88 ? 56.562 19.161 -70.168 1.00 81.25 88 PHE A N 1
ATOM 710 C CA . PHE A 1 88 ? 55.492 18.178 -70.276 1.00 81.25 88 PHE A CA 1
ATOM 711 C C . PHE A 1 88 ? 56.050 16.761 -70.359 1.00 81.25 88 PHE A C 1
ATOM 713 O O . PHE A 1 88 ? 56.682 16.371 -71.338 1.00 81.25 88 PHE A O 1
ATOM 720 N N . GLY A 1 89 ? 55.781 15.964 -69.336 1.00 72.25 89 GLY A N 1
ATOM 721 C CA . GLY A 1 89 ? 55.968 14.524 -69.357 1.00 72.25 89 GLY A CA 1
ATOM 722 C C . GLY A 1 89 ? 54.694 13.801 -69.785 1.00 72.25 89 GLY A C 1
ATOM 723 O O . GLY A 1 89 ? 53.577 14.305 -69.654 1.00 72.25 89 GLY A O 1
ATOM 724 N N . GLN A 1 90 ? 54.862 12.569 -70.244 1.00 67.00 90 GLN A N 1
ATOM 725 C CA . GLN A 1 90 ? 53.773 11.606 -70.297 1.00 67.00 90 GLN A CA 1
ATOM 726 C C . GLN A 1 90 ? 54.139 10.420 -69.408 1.00 67.00 90 GLN A C 1
ATOM 728 O O . GLN A 1 90 ? 55.250 9.901 -69.511 1.00 67.00 90 GLN A O 1
ATOM 733 N N . LEU A 1 91 ? 53.204 9.982 -68.565 1.00 62.97 91 LEU A N 1
ATOM 734 C CA . LEU A 1 91 ? 53.310 8.706 -67.860 1.00 62.97 91 LEU A CA 1
ATOM 735 C C . LEU A 1 91 ? 52.494 7.634 -68.569 1.00 62.97 91 LEU A C 1
ATOM 737 O O . LEU A 1 91 ? 51.513 7.913 -69.261 1.00 62.97 91 LEU A O 1
ATOM 741 N N . ARG A 1 92 ? 52.909 6.382 -68.379 1.00 58.94 92 ARG A N 1
ATOM 742 C CA . ARG A 1 92 ? 52.115 5.232 -68.794 1.00 58.94 92 ARG A CA 1
ATOM 743 C C . ARG A 1 92 ? 50.887 5.079 -67.882 1.00 58.94 92 ARG A C 1
ATOM 745 O O . ARG A 1 92 ? 50.881 5.499 -66.730 1.00 58.94 92 ARG A O 1
ATOM 752 N N . LEU A 1 93 ? 49.844 4.500 -68.459 1.00 57.66 93 LEU A N 1
ATOM 753 C CA . LEU A 1 93 ? 48.435 4.570 -68.077 1.00 57.66 93 LEU A CA 1
ATOM 754 C C . LEU A 1 93 ? 48.068 3.720 -66.840 1.00 57.66 93 LEU A C 1
ATOM 756 O O . LEU A 1 93 ? 47.399 2.703 -66.983 1.00 57.66 93 LEU A O 1
ATOM 760 N N . THR A 1 94 ? 48.488 4.106 -65.632 1.00 54.25 94 THR A N 1
ATOM 761 C CA . THR A 1 94 ? 48.161 3.341 -64.402 1.00 54.25 94 THR A CA 1
ATOM 762 C C . THR A 1 94 ? 47.096 3.981 -63.520 1.00 54.25 94 THR A C 1
ATOM 764 O O . THR A 1 94 ? 46.262 3.271 -62.976 1.00 54.25 94 THR A O 1
ATOM 767 N N . ILE A 1 95 ? 47.000 5.312 -63.492 1.00 58.41 95 ILE A N 1
ATOM 768 C CA . ILE A 1 95 ? 45.941 6.041 -62.756 1.00 58.41 95 ILE A CA 1
ATOM 769 C C . ILE A 1 95 ? 44.559 5.892 -63.435 1.00 58.41 95 ILE A C 1
ATOM 771 O O . ILE A 1 95 ? 43.525 6.203 -62.862 1.00 58.41 95 ILE A O 1
ATOM 775 N N . ALA A 1 96 ? 44.505 5.412 -64.681 1.00 60.22 96 ALA A N 1
ATOM 776 C CA . ALA A 1 96 ? 43.253 5.266 -65.427 1.00 60.22 96 ALA A CA 1
ATOM 777 C C . ALA A 1 96 ? 42.490 3.958 -65.155 1.00 60.22 96 ALA A C 1
ATOM 779 O O . ALA A 1 96 ? 41.391 3.812 -65.678 1.00 60.22 96 ALA A O 1
ATOM 780 N N . MET A 1 97 ? 43.076 3.018 -64.406 1.00 64.50 97 MET A N 1
ATOM 781 C CA . MET A 1 97 ? 42.470 1.708 -64.135 1.00 64.50 97 MET A CA 1
ATOM 782 C C . MET A 1 97 ? 41.635 1.669 -62.849 1.00 64.50 97 MET A C 1
ATOM 784 O O . MET A 1 97 ? 40.889 0.715 -62.677 1.00 64.50 97 MET A O 1
ATOM 788 N N . LEU A 1 98 ? 41.754 2.675 -61.978 1.00 72.50 98 LEU A N 1
ATOM 789 C CA . LEU A 1 98 ? 41.046 2.733 -60.696 1.00 72.50 98 LEU A CA 1
ATOM 790 C C . LEU A 1 98 ? 39.787 3.595 -60.792 1.00 72.50 98 LEU A C 1
ATOM 792 O O . LEU A 1 98 ? 39.779 4.610 -61.504 1.00 72.50 98 LEU A O 1
ATOM 796 N N . THR A 1 99 ? 38.744 3.212 -60.056 1.00 78.19 99 THR A N 1
ATOM 797 C CA . THR A 1 99 ? 37.546 4.045 -59.890 1.00 78.19 99 THR A CA 1
ATOM 798 C C . THR A 1 99 ? 37.770 5.151 -58.854 1.00 78.19 99 THR A C 1
ATOM 800 O O . THR A 1 99 ? 38.717 5.120 -58.067 1.00 78.19 99 THR A O 1
ATOM 803 N N . ILE A 1 100 ? 36.905 6.171 -58.853 1.00 76.44 100 ILE A N 1
ATOM 804 C CA . ILE A 1 100 ? 36.999 7.293 -57.900 1.00 76.44 100 ILE A CA 1
ATOM 805 C C . ILE A 1 100 ? 36.763 6.794 -56.463 1.00 76.44 100 ILE A C 1
ATOM 807 O O . ILE A 1 100 ? 37.377 7.296 -55.522 1.00 76.44 100 ILE A O 1
ATOM 811 N N . GLU A 1 101 ? 35.918 5.776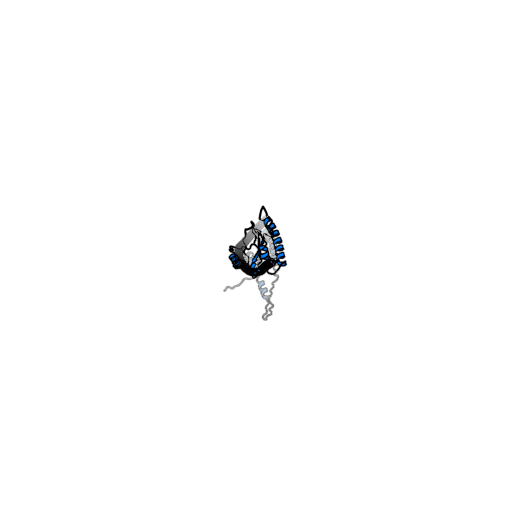 -56.294 1.00 75.81 101 GLU A N 1
ATOM 812 C CA . GLU A 1 101 ? 35.654 5.119 -55.015 1.00 75.81 101 GLU A CA 1
ATOM 813 C C . GLU A 1 101 ? 36.891 4.397 -54.491 1.00 75.81 101 GLU A C 1
ATOM 815 O O . GLU A 1 101 ? 37.242 4.594 -53.333 1.00 75.81 101 GLU A O 1
ATOM 820 N N . GLU A 1 102 ? 37.580 3.627 -55.337 1.00 75.75 102 GLU A N 1
ATOM 821 C CA . GLU A 1 102 ? 38.805 2.907 -54.966 1.00 75.75 102 GLU A CA 1
ATOM 822 C C . GLU A 1 102 ? 39.921 3.879 -54.567 1.00 75.75 102 GLU A C 1
ATOM 824 O O . GLU A 1 102 ? 40.601 3.664 -53.567 1.00 75.75 102 GLU A O 1
ATOM 829 N N . ILE A 1 103 ? 40.053 5.001 -55.283 1.00 76.94 103 ILE A N 1
ATOM 830 C CA . ILE A 1 103 ? 41.030 6.055 -54.968 1.00 76.94 103 ILE A CA 1
ATOM 831 C C . ILE A 1 103 ? 40.749 6.705 -53.600 1.00 76.94 103 ILE A C 1
ATOM 833 O O . ILE A 1 103 ? 41.685 7.107 -52.905 1.00 76.94 103 ILE A O 1
ATOM 837 N N . ASN A 1 104 ? 39.478 6.834 -53.203 1.00 75.50 104 ASN A N 1
ATOM 838 C CA . ASN A 1 104 ? 39.106 7.483 -51.944 1.00 75.50 104 ASN A CA 1
ATOM 839 C C . ASN A 1 104 ? 39.030 6.512 -50.751 1.00 75.50 104 ASN A C 1
ATOM 841 O O . ASN A 1 104 ? 39.375 6.900 -49.635 1.00 75.50 104 ASN A O 1
ATOM 845 N N . GLN A 1 105 ? 38.575 5.276 -50.972 1.00 77.12 105 GLN A N 1
ATOM 846 C CA . GLN A 1 105 ? 38.408 4.262 -49.927 1.00 77.12 105 GLN A CA 1
ATOM 847 C C . GLN A 1 105 ? 39.716 3.538 -49.592 1.00 77.12 105 GLN A C 1
ATOM 849 O O . GLN A 1 105 ? 39.937 3.236 -48.422 1.00 77.12 105 GLN A O 1
ATOM 854 N N . ASP A 1 106 ? 40.587 3.295 -50.578 1.00 80.62 106 ASP A N 1
ATOM 855 C CA . ASP A 1 106 ? 41.818 2.516 -50.410 1.00 80.62 106 ASP A CA 1
ATOM 856 C C . ASP A 1 106 ? 43.049 3.293 -50.907 1.00 80.62 106 ASP A C 1
ATOM 858 O O . ASP A 1 106 ? 43.584 3.106 -52.007 1.00 80.62 106 ASP A O 1
ATOM 862 N N . ARG A 1 107 ? 43.493 4.229 -50.059 1.00 74.94 107 ARG A N 1
ATOM 863 C CA . ARG A 1 107 ? 44.626 5.117 -50.355 1.00 74.94 107 ARG A CA 1
ATOM 864 C C . ARG A 1 107 ? 45.959 4.375 -50.424 1.00 74.94 107 ARG A C 1
ATOM 866 O O . ARG A 1 107 ? 46.841 4.799 -51.170 1.00 74.94 107 ARG A O 1
ATOM 873 N N . ASP A 1 108 ? 46.105 3.286 -49.679 1.00 80.69 108 ASP A N 1
ATOM 874 C CA . ASP A 1 108 ? 47.360 2.539 -49.588 1.00 80.69 108 ASP A CA 1
ATOM 875 C C . ASP A 1 108 ? 47.624 1.756 -50.878 1.00 80.69 108 ASP A C 1
ATOM 877 O O . ASP A 1 108 ? 48.709 1.857 -51.459 1.00 80.69 108 ASP A O 1
ATOM 881 N N . ASN A 1 109 ? 46.602 1.077 -51.402 1.00 80.75 109 ASN A N 1
ATOM 882 C CA . ASN A 1 109 ? 46.678 0.383 -52.686 1.00 80.75 109 ASN A CA 1
ATOM 883 C C . ASN A 1 109 ? 46.943 1.359 -53.849 1.00 80.75 109 ASN A C 1
ATOM 885 O O . ASN A 1 109 ? 47.762 1.104 -54.740 1.00 80.75 109 ASN A O 1
ATOM 889 N N . PHE A 1 110 ? 46.322 2.543 -53.813 1.00 75.69 110 PHE A N 1
ATOM 890 C CA . PHE A 1 110 ? 46.591 3.593 -54.795 1.00 75.69 110 PHE A CA 1
ATOM 891 C C . PHE A 1 110 ? 48.056 4.073 -54.768 1.00 75.69 110 PHE A C 1
ATOM 893 O O . PHE A 1 110 ? 48.678 4.226 -55.827 1.00 75.69 110 PHE A O 1
ATOM 900 N N . LEU A 1 111 ? 48.636 4.273 -53.578 1.00 78.62 111 LEU A N 1
ATOM 901 C CA . LEU A 1 111 ? 50.043 4.655 -53.419 1.00 78.62 111 LEU A CA 1
ATOM 902 C C . LEU A 1 111 ? 50.997 3.571 -53.934 1.00 78.62 111 LEU A C 1
ATOM 904 O O . LEU A 1 111 ? 51.946 3.885 -54.661 1.00 78.62 111 LEU A O 1
ATOM 908 N N . GLU A 1 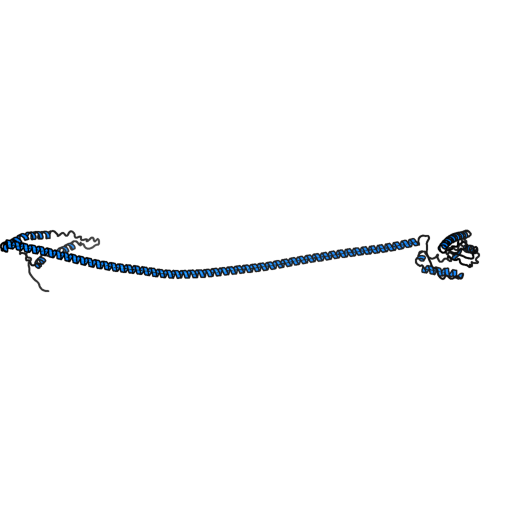112 ? 50.728 2.303 -53.629 1.00 80.25 112 GLU A N 1
ATOM 909 C CA . GLU A 1 112 ? 51.530 1.173 -54.104 1.00 80.25 112 GLU A CA 1
ATOM 910 C C . GLU A 1 112 ? 51.540 1.092 -55.639 1.00 80.25 112 GLU A C 1
ATOM 912 O O . GLU A 1 112 ? 52.598 0.956 -56.274 1.00 80.25 112 GLU A O 1
ATOM 917 N N . LEU A 1 113 ? 50.372 1.275 -56.262 1.00 75.38 113 LEU A N 1
ATOM 918 C CA . LEU A 1 113 ? 50.236 1.276 -57.714 1.00 75.38 113 LEU A CA 1
ATOM 919 C C . LEU A 1 113 ? 51.010 2.435 -58.363 1.00 75.38 113 LEU A C 1
ATOM 921 O O . LEU A 1 113 ? 51.617 2.257 -59.427 1.00 75.38 113 LEU A O 1
ATOM 925 N N . ILE A 1 114 ? 51.043 3.613 -57.730 1.00 72.75 114 ILE A N 1
ATOM 926 C CA . ILE A 1 114 ? 51.870 4.741 -58.181 1.00 72.75 114 ILE A CA 1
ATOM 927 C C . ILE A 1 114 ? 53.354 4.388 -58.075 1.00 72.75 114 ILE A C 1
ATOM 929 O O . ILE A 1 114 ? 54.084 4.562 -59.054 1.00 72.75 114 ILE A O 1
ATOM 933 N N . MET A 1 115 ? 53.811 3.869 -56.933 1.00 75.44 115 MET A N 1
ATOM 934 C CA . MET A 1 115 ? 55.225 3.541 -56.721 1.00 75.44 115 MET A CA 1
ATOM 935 C C . MET A 1 115 ? 55.724 2.491 -57.719 1.00 75.44 115 MET A C 1
ATOM 937 O O . MET A 1 115 ? 56.763 2.686 -58.354 1.00 75.44 115 MET A O 1
ATOM 941 N N . SER A 1 116 ? 54.959 1.418 -57.933 1.00 77.44 116 SER A N 1
ATOM 942 C CA . SER A 1 116 ? 55.331 0.326 -58.842 1.00 77.44 116 SER A CA 1
ATOM 943 C C . SER A 1 116 ? 55.442 0.778 -60.298 1.00 77.44 116 SER A C 1
ATOM 945 O O . SER A 1 116 ? 56.292 0.284 -61.041 1.00 77.44 116 SER A O 1
ATOM 947 N N . ASN A 1 117 ? 54.616 1.732 -60.726 1.00 70.88 117 ASN A N 1
ATOM 948 C CA . ASN A 1 117 ? 54.545 2.132 -62.129 1.00 70.88 117 ASN A CA 1
ATOM 949 C C . ASN A 1 117 ? 55.343 3.400 -62.439 1.00 70.88 117 ASN A C 1
ATOM 951 O O . ASN A 1 117 ? 56.154 3.407 -63.365 1.00 70.88 117 ASN A O 1
ATOM 955 N N . VAL A 1 118 ? 55.159 4.462 -61.653 1.00 70.56 118 VAL A N 1
ATOM 956 C CA . VAL A 1 118 ? 55.901 5.720 -61.817 1.00 70.56 118 VAL A CA 1
ATOM 957 C C . VAL A 1 118 ? 57.363 5.524 -61.423 1.00 70.56 118 VAL A C 1
ATOM 959 O O . VAL A 1 118 ? 58.250 6.015 -62.120 1.00 70.56 118 VAL A O 1
ATOM 962 N N . GLY A 1 119 ? 57.630 4.738 -60.375 1.00 69.56 119 GLY A N 1
ATOM 963 C CA . GLY A 1 119 ? 58.992 4.387 -59.973 1.00 69.56 119 GLY A CA 1
ATOM 964 C C . GLY A 1 119 ? 59.757 3.647 -61.073 1.00 69.56 119 GLY A C 1
ATOM 965 O O . GLY A 1 119 ? 60.901 3.997 -61.354 1.00 69.56 119 GLY A O 1
ATOM 966 N N . LYS A 1 120 ? 59.124 2.687 -61.768 1.00 70.12 120 LYS A N 1
ATOM 967 C CA . LYS A 1 120 ? 59.749 1.965 -62.895 1.00 70.12 120 LYS A CA 1
ATOM 968 C C . LYS A 1 120 ? 60.113 2.880 -64.063 1.00 70.12 120 LYS A C 1
ATOM 970 O O . LYS A 1 120 ? 61.162 2.686 -64.671 1.00 70.12 120 LYS A O 1
ATOM 975 N N . GLU A 1 121 ? 59.271 3.856 -64.393 1.00 63.41 121 GLU A N 1
ATOM 976 C CA . GLU A 1 121 ? 59.552 4.779 -65.500 1.00 63.41 121 GLU A CA 1
ATOM 977 C C . GLU A 1 121 ? 60.622 5.817 -65.138 1.00 63.41 121 GLU A C 1
ATOM 979 O O . GLU A 1 121 ? 61.502 6.087 -65.953 1.00 63.41 121 GLU A O 1
ATOM 984 N N . LEU A 1 122 ? 60.614 6.344 -63.909 1.00 62.75 122 LEU A N 1
ATOM 985 C CA . LEU A 1 122 ? 61.655 7.263 -63.433 1.00 62.75 122 LEU A CA 1
ATOM 986 C C . LEU A 1 122 ? 63.032 6.585 -63.357 1.00 62.75 122 LEU A C 1
ATOM 988 O O . LEU A 1 122 ? 64.037 7.194 -63.731 1.00 62.75 122 LEU A O 1
ATOM 992 N N . ASN A 1 123 ? 63.070 5.305 -62.975 1.00 70.38 123 ASN A N 1
ATOM 993 C CA . ASN A 1 123 ? 64.311 4.539 -62.866 1.00 70.38 123 ASN A CA 1
ATOM 994 C C . ASN A 1 123 ? 65.018 4.379 -64.229 1.00 70.38 123 ASN A C 1
ATOM 996 O O . ASN A 1 123 ? 66.235 4.517 -64.313 1.00 70.38 123 ASN A O 1
ATOM 1000 N N . LYS A 1 124 ? 64.273 4.236 -65.339 1.00 62.00 124 LYS A N 1
ATOM 1001 C CA . LYS A 1 124 ? 64.857 4.201 -66.701 1.00 62.00 124 LYS A CA 1
ATOM 1002 C C . LYS A 1 124 ? 65.635 5.468 -67.071 1.00 62.00 124 LYS A C 1
ATOM 1004 O O . LYS A 1 124 ? 66.468 5.427 -67.971 1.00 62.00 124 LYS A O 1
ATOM 1009 N N . VAL A 1 125 ? 65.348 6.583 -66.402 1.00 52.56 125 VAL A N 1
ATOM 1010 C CA . VAL A 1 125 ? 65.986 7.892 -66.613 1.00 52.56 125 VAL A CA 1
ATOM 1011 C C . VAL A 1 125 ? 66.967 8.218 -65.470 1.00 52.56 125 VAL A C 1
ATOM 1013 O O . VAL A 1 125 ? 67.524 9.309 -65.417 1.00 52.56 125 VAL A O 1
ATOM 1016 N N . GLY A 1 126 ? 67.216 7.268 -64.559 1.00 59.31 126 GLY A N 1
ATOM 1017 C CA . GLY 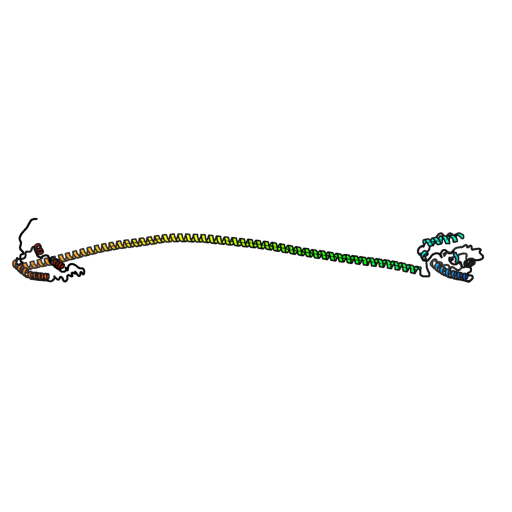A 1 126 ? 68.153 7.408 -63.440 1.00 59.31 126 GLY A CA 1
ATOM 1018 C C . GLY A 1 126 ? 67.595 8.134 -62.211 1.00 59.31 126 GLY A C 1
ATOM 1019 O O . GLY A 1 126 ? 68.369 8.529 -61.341 1.00 59.31 126 GLY A O 1
ATOM 1020 N N . LEU A 1 127 ? 66.275 8.325 -62.118 1.00 65.75 127 LEU A N 1
ATOM 1021 C CA . LEU A 1 127 ? 65.609 8.960 -60.978 1.00 65.75 127 LEU A CA 1
ATOM 1022 C C . LEU A 1 127 ? 64.937 7.909 -60.084 1.00 65.75 127 LEU A C 1
ATOM 1024 O O . LEU A 1 127 ? 64.232 7.028 -60.571 1.00 65.75 127 LEU A O 1
ATOM 1028 N N . TYR A 1 128 ? 65.105 8.036 -58.765 1.00 70.62 128 TYR A N 1
ATOM 1029 C CA . TYR A 1 128 ? 64.478 7.156 -57.776 1.00 70.62 128 TYR A CA 1
ATOM 1030 C C . TYR A 1 128 ? 63.337 7.871 -57.055 1.00 70.62 128 TYR A C 1
ATOM 1032 O O . TYR A 1 128 ? 63.506 8.957 -56.502 1.00 70.62 128 TYR A O 1
ATOM 1040 N N . LEU A 1 129 ? 62.165 7.240 -57.056 1.00 70.31 129 LEU A N 1
ATOM 1041 C CA . LEU A 1 129 ? 60.985 7.703 -56.337 1.00 70.31 129 LEU A CA 1
ATOM 1042 C C . LEU A 1 129 ? 61.024 7.136 -54.909 1.00 70.31 129 LEU A C 1
ATOM 1044 O O . LEU A 1 129 ? 60.834 5.938 -54.729 1.00 70.31 129 LEU A O 1
ATOM 1048 N N . ILE A 1 130 ? 61.298 7.981 -53.911 1.00 75.75 130 ILE A N 1
ATOM 1049 C CA . ILE A 1 130 ? 61.417 7.554 -52.502 1.00 75.75 130 ILE A CA 1
ATOM 1050 C C . ILE A 1 130 ? 60.054 7.554 -51.804 1.00 75.75 130 ILE A C 1
ATOM 1052 O O . ILE A 1 130 ? 59.720 6.608 -51.100 1.00 75.75 130 ILE A O 1
ATOM 1056 N N . ASN A 1 131 ? 59.266 8.615 -51.987 1.00 74.00 131 ASN A N 1
ATOM 1057 C CA . ASN A 1 131 ? 57.958 8.758 -51.359 1.00 74.00 131 ASN A CA 1
ATOM 1058 C C . ASN A 1 131 ? 57.027 9.588 -52.253 1.00 74.00 131 ASN A C 1
ATOM 1060 O O . ASN A 1 131 ? 57.467 10.532 -52.914 1.00 74.00 131 ASN A O 1
ATOM 1064 N N . VAL A 1 132 ? 55.744 9.241 -52.246 1.00 70.44 132 VAL A N 1
ATOM 1065 C CA . VAL A 1 132 ? 54.655 10.025 -52.821 1.00 70.44 132 VAL A CA 1
ATOM 1066 C C . VAL A 1 132 ? 53.649 10.260 -51.711 1.00 70.44 132 VAL A C 1
ATOM 1068 O O . VAL A 1 132 ? 53.107 9.313 -51.159 1.00 70.44 132 VAL A O 1
ATOM 1071 N N . ASN A 1 133 ? 53.395 11.527 -51.398 1.00 72.56 133 ASN A N 1
ATOM 1072 C CA . ASN A 1 133 ? 52.335 11.899 -50.475 1.00 72.56 133 ASN A CA 1
ATOM 1073 C C . ASN A 1 133 ? 51.168 12.498 -51.265 1.00 72.56 133 ASN A C 1
ATOM 1075 O O . ASN A 1 133 ? 51.379 13.350 -52.132 1.00 72.56 133 ASN A O 1
ATOM 1079 N N . ILE A 1 134 ? 49.953 12.048 -50.967 1.00 71.50 134 ILE A N 1
ATOM 1080 C CA . ILE A 1 134 ? 48.724 12.586 -51.548 1.00 71.50 134 ILE A CA 1
ATOM 1081 C C . ILE A 1 134 ? 48.198 13.633 -50.578 1.00 71.50 134 ILE A C 1
ATOM 1083 O O . ILE A 1 134 ? 47.770 13.309 -49.475 1.00 71.50 134 ILE A O 1
ATOM 1087 N N . THR A 1 135 ? 48.241 14.898 -50.985 1.00 72.50 135 THR A N 1
ATOM 1088 C CA . THR A 1 135 ? 47.750 15.998 -50.149 1.00 72.50 135 THR A CA 1
ATOM 1089 C C . THR A 1 135 ? 46.239 16.145 -50.222 1.00 72.50 135 THR A C 1
ATOM 1091 O O . THR A 1 135 ? 45.609 16.359 -49.194 1.00 72.50 135 THR A O 1
ATOM 1094 N N . ASP A 1 136 ? 45.664 16.045 -51.421 1.00 71.50 136 ASP A N 1
ATOM 1095 C CA . ASP A 1 136 ? 44.228 16.218 -51.620 1.00 71.50 136 ASP A CA 1
ATOM 1096 C C . ASP A 1 136 ? 43.761 15.543 -52.917 1.00 71.50 136 ASP A C 1
ATOM 1098 O O . ASP A 1 136 ? 44.526 15.456 -53.884 1.00 71.50 136 ASP A O 1
ATOM 1102 N N . ILE A 1 137 ? 42.515 15.068 -52.927 1.00 73.12 137 ILE A N 1
ATOM 1103 C CA . ILE A 1 137 ? 41.846 14.475 -54.090 1.00 73.12 137 ILE A CA 1
ATOM 1104 C C . ILE A 1 137 ? 40.592 15.303 -54.339 1.00 73.12 137 ILE A C 1
ATOM 1106 O O . ILE A 1 137 ? 39.653 15.281 -53.550 1.00 73.12 137 ILE A O 1
ATOM 1110 N N . THR A 1 138 ? 40.582 16.028 -55.451 1.00 73.56 138 THR A N 1
ATOM 1111 C CA . THR A 1 138 ? 39.464 16.886 -55.842 1.00 73.56 138 THR A CA 1
ATOM 1112 C C . THR A 1 138 ? 38.852 16.383 -57.140 1.00 73.56 138 THR A C 1
ATOM 1114 O O . THR A 1 138 ? 39.553 15.878 -58.019 1.00 73.56 138 THR A O 1
ATOM 1117 N N . ASP A 1 139 ? 37.531 16.498 -57.232 1.00 77.69 139 ASP A N 1
ATOM 1118 C CA . ASP A 1 139 ? 36.750 16.161 -58.417 1.00 77.69 139 ASP A CA 1
ATOM 1119 C C . ASP A 1 139 ? 36.032 17.416 -58.933 1.00 77.69 139 ASP A C 1
ATOM 1121 O O . ASP A 1 139 ? 35.541 18.222 -58.145 1.00 77.69 139 ASP A O 1
ATOM 1125 N N . GLU A 1 140 ? 35.970 17.575 -60.256 1.00 72.81 140 GLU A N 1
ATOM 1126 C CA . GLU A 1 140 ? 35.239 18.666 -60.913 1.00 72.81 140 GLU A CA 1
ATOM 1127 C C . GLU A 1 140 ? 33.723 18.391 -60.968 1.00 72.81 140 GLU A C 1
ATOM 1129 O O . GLU A 1 140 ? 32.944 19.321 -61.153 1.00 72.81 140 GLU A O 1
ATOM 1134 N N . SER A 1 141 ? 33.294 17.132 -60.798 1.00 73.75 141 SER A N 1
ATOM 1135 C CA . SER A 1 141 ? 31.896 16.696 -60.934 1.00 73.75 141 SER A CA 1
ATOM 1136 C C . SER A 1 141 ? 31.101 16.642 -59.614 1.00 73.75 141 SER A C 1
ATOM 1138 O O . SER A 1 141 ? 30.026 16.038 -59.591 1.00 73.75 141 SER A O 1
ATOM 1140 N N . GLU A 1 142 ? 31.595 17.233 -58.516 1.00 77.38 142 GLU A N 1
ATOM 1141 C CA . GLU A 1 142 ? 30.965 17.213 -57.170 1.00 77.38 142 GLU A CA 1
ATOM 1142 C C . GLU A 1 142 ? 30.597 15.799 -56.647 1.00 77.38 142 GLU A C 1
ATOM 1144 O O . GLU A 1 142 ? 29.821 15.634 -55.696 1.00 77.38 142 GLU A O 1
ATOM 1149 N N . TYR A 1 143 ? 31.152 14.740 -57.241 1.00 79.62 143 TYR A N 1
ATOM 1150 C CA . TYR A 1 143 ? 30.739 13.364 -56.973 1.00 79.62 143 TYR A CA 1
ATOM 1151 C C . TYR A 1 143 ? 31.173 12.905 -55.577 1.00 79.62 143 TYR A C 1
ATOM 1153 O O . TYR A 1 143 ? 30.386 12.339 -54.814 1.00 79.62 143 TYR A O 1
ATOM 1161 N N . ILE A 1 144 ? 32.417 13.224 -55.212 1.00 78.94 144 ILE A N 1
ATOM 1162 C CA . ILE A 1 144 ? 33.005 12.895 -53.907 1.00 78.94 144 ILE A CA 1
ATOM 1163 C C . ILE A 1 144 ? 32.237 13.597 -52.777 1.00 78.94 144 ILE A C 1
ATOM 1165 O O . ILE A 1 144 ? 31.931 12.981 -51.754 1.00 78.94 144 ILE A O 1
ATOM 1169 N N . GLU A 1 145 ? 31.857 14.861 -52.979 1.00 80.81 145 GLU A N 1
ATOM 1170 C CA . GLU A 1 145 ? 31.063 15.617 -52.007 1.00 80.81 145 GLU A CA 1
ATOM 1171 C C . GLU A 1 145 ? 29.665 15.003 -51.828 1.00 80.81 145 GLU A C 1
ATOM 1173 O O . GLU A 1 145 ? 29.175 14.858 -50.705 1.00 80.81 145 GLU A O 1
ATOM 1178 N N . SER A 1 146 ? 29.036 14.578 -52.926 1.00 83.75 146 SER A N 1
ATOM 1179 C CA . SER A 1 146 ? 27.709 13.955 -52.913 1.00 83.75 146 SER A CA 1
ATOM 1180 C C . SER A 1 146 ? 27.693 12.600 -52.196 1.00 83.75 146 SER A C 1
ATOM 1182 O O . SER A 1 146 ? 26.767 12.325 -51.428 1.00 83.75 146 SER A O 1
ATOM 1184 N N . ILE A 1 147 ? 28.729 11.771 -52.374 1.00 83.62 147 ILE A N 1
ATOM 1185 C CA . ILE A 1 147 ? 28.894 10.519 -51.616 1.00 83.62 147 ILE A CA 1
ATOM 1186 C C . ILE A 1 147 ? 29.073 10.809 -50.123 1.00 83.62 147 ILE A C 1
ATOM 1188 O O . ILE A 1 147 ? 28.434 10.153 -49.299 1.00 83.62 147 ILE A O 1
ATOM 1192 N N . GLY A 1 148 ? 29.878 11.815 -49.768 1.00 83.75 148 GLY A N 1
ATOM 1193 C CA . GLY A 1 148 ? 30.051 12.239 -48.378 1.00 83.75 148 GLY A CA 1
ATOM 1194 C C . GLY A 1 148 ? 28.732 12.679 -47.735 1.00 83.75 148 GLY A C 1
ATOM 1195 O O . GLY A 1 148 ? 28.391 12.227 -46.641 1.00 83.75 148 GLY A O 1
ATOM 1196 N N . LYS A 1 149 ? 27.935 13.489 -48.447 1.00 86.44 149 LYS A N 1
ATOM 1197 C CA . LYS A 1 149 ? 26.595 13.912 -48.002 1.00 86.44 149 LYS A CA 1
ATOM 1198 C C . LYS A 1 149 ? 25.644 12.726 -47.828 1.00 86.44 149 LYS A C 1
ATOM 1200 O O . LYS A 1 149 ? 24.927 12.672 -46.830 1.00 86.44 149 LYS A O 1
ATOM 1205 N N . LYS A 1 150 ? 25.648 11.766 -48.761 1.00 87.75 150 LYS A N 1
ATOM 1206 C CA . LYS A 1 150 ? 24.816 10.555 -48.681 1.00 87.75 150 LYS A CA 1
ATOM 1207 C C . LYS A 1 150 ? 25.188 9.694 -47.473 1.00 87.75 150 LYS A C 1
ATOM 1209 O O . LYS A 1 150 ? 24.299 9.334 -46.710 1.00 87.75 150 LYS A O 1
ATOM 1214 N N . ALA A 1 151 ? 26.476 9.417 -47.272 1.00 84.69 151 ALA A N 1
ATOM 1215 C CA . ALA A 1 151 ? 26.956 8.624 -46.142 1.00 84.69 151 ALA A CA 1
ATOM 1216 C C . ALA A 1 151 ? 26.638 9.294 -44.793 1.00 84.69 151 ALA A C 1
ATOM 1218 O O . ALA A 1 151 ? 26.186 8.629 -43.863 1.00 84.69 151 ALA A O 1
ATOM 1219 N N . ALA A 1 152 ? 26.797 10.619 -44.698 1.00 84.88 152 ALA A N 1
ATOM 1220 C CA . ALA A 1 152 ? 26.424 11.374 -43.503 1.00 84.88 152 ALA A CA 1
ATOM 1221 C C . ALA A 1 152 ? 24.910 11.317 -43.231 1.00 84.88 152 ALA A C 1
ATOM 1223 O O . ALA A 1 152 ? 24.495 11.076 -42.099 1.00 84.88 152 ALA A O 1
ATOM 1224 N N . ALA A 1 153 ? 24.076 11.492 -44.261 1.00 90.12 153 ALA A N 1
ATOM 1225 C CA . ALA A 1 153 ? 22.623 11.402 -44.128 1.00 90.12 153 ALA A CA 1
ATOM 1226 C C . ALA A 1 153 ? 22.158 9.989 -43.737 1.00 90.12 153 ALA A C 1
ATOM 1228 O O . ALA A 1 153 ? 21.244 9.840 -42.928 1.00 90.12 153 ALA A O 1
ATOM 1229 N N . GLU A 1 154 ? 22.792 8.951 -44.282 1.00 91.94 154 GLU A N 1
ATOM 1230 C CA . GLU A 1 154 ? 22.523 7.556 -43.936 1.00 91.94 154 GLU A CA 1
ATOM 1231 C C . GLU A 1 154 ? 22.883 7.262 -42.476 1.00 91.94 154 GLU A C 1
ATOM 1233 O O . GLU A 1 154 ? 22.047 6.739 -41.742 1.00 91.94 154 GLU A O 1
ATOM 1238 N N . ALA A 1 155 ? 24.055 7.709 -42.011 1.00 89.06 155 ALA A N 1
ATOM 1239 C CA . ALA A 1 155 ? 24.457 7.585 -40.610 1.00 89.06 155 ALA A CA 1
ATOM 1240 C C . ALA A 1 155 ? 23.483 8.300 -39.655 1.00 89.06 155 ALA A C 1
ATOM 1242 O O . ALA A 1 155 ? 23.098 7.742 -38.627 1.00 89.06 155 ALA A O 1
ATOM 1243 N N . VAL A 1 156 ? 23.030 9.508 -40.010 1.00 91.69 156 VAL A N 1
ATOM 1244 C CA . VAL A 1 156 ? 22.032 10.257 -39.225 1.00 91.69 156 VAL A CA 1
ATOM 1245 C C . VAL A 1 156 ? 20.685 9.532 -39.197 1.00 91.69 156 VAL A C 1
ATOM 1247 O O . VAL A 1 156 ? 20.047 9.472 -38.147 1.00 91.69 156 VAL A O 1
ATOM 1250 N N . ASN A 1 157 ? 20.244 8.964 -40.321 1.00 90.62 157 ASN A N 1
ATOM 1251 C CA . ASN A 1 157 ? 18.989 8.216 -40.376 1.00 90.62 157 ASN A CA 1
ATOM 1252 C C . ASN A 1 157 ? 19.048 6.928 -39.551 1.00 90.62 157 ASN A C 1
ATOM 1254 O O . ASN A 1 157 ? 18.099 6.654 -38.823 1.00 90.62 157 ASN A O 1
ATOM 1258 N N . ILE A 1 158 ? 20.152 6.178 -39.616 1.00 93.12 158 ILE A N 1
ATOM 1259 C CA . ILE A 1 158 ? 20.359 4.981 -38.788 1.00 93.12 158 ILE A CA 1
ATOM 1260 C C . ILE A 1 158 ? 20.304 5.362 -37.304 1.00 93.12 158 ILE A C 1
ATOM 1262 O O . ILE A 1 158 ? 19.491 4.811 -36.566 1.00 93.12 158 ILE A O 1
ATOM 1266 N N . ALA A 1 159 ? 21.055 6.388 -36.888 1.00 92.00 159 ALA A N 1
ATOM 1267 C CA . ALA A 1 159 ? 21.032 6.864 -35.505 1.00 92.00 159 ALA A CA 1
ATOM 1268 C C . ALA A 1 159 ? 19.625 7.305 -35.060 1.00 92.00 159 ALA A C 1
ATOM 1270 O O . ALA A 1 159 ? 19.206 7.033 -33.936 1.00 92.00 159 ALA A O 1
ATOM 1271 N N . ARG A 1 160 ? 18.860 7.957 -35.943 1.00 93.06 160 ARG A N 1
ATOM 1272 C CA . ARG A 1 160 ? 17.481 8.370 -35.653 1.00 93.06 160 ARG A CA 1
ATOM 1273 C C . ARG A 1 160 ? 16.539 7.176 -35.484 1.00 93.06 160 ARG A C 1
ATOM 1275 O O . ARG A 1 160 ? 15.663 7.228 -34.624 1.00 93.06 160 ARG A O 1
ATOM 1282 N N . VAL A 1 161 ? 16.702 6.126 -36.288 1.00 92.94 161 VAL A N 1
ATOM 1283 C CA . VAL A 1 161 ? 15.936 4.877 -36.155 1.00 92.94 161 VAL A CA 1
ATOM 1284 C C . VAL A 1 161 ? 16.263 4.187 -34.831 1.00 92.94 161 VAL A C 1
ATOM 1286 O O . VAL A 1 161 ? 15.343 3.763 -34.133 1.00 92.94 161 VAL A O 1
ATOM 1289 N N . ASP A 1 162 ? 17.536 4.138 -34.444 1.00 93.62 162 ASP A N 1
ATOM 1290 C CA . ASP A 1 162 ? 17.961 3.531 -33.179 1.00 93.62 162 ASP A CA 1
ATOM 1291 C C . ASP A 1 162 ? 17.396 4.279 -31.966 1.00 93.62 162 ASP A C 1
ATOM 1293 O O . ASP A 1 162 ? 16.845 3.653 -31.058 1.00 93.62 162 ASP A O 1
ATOM 1297 N N . VAL A 1 163 ? 17.444 5.617 -31.979 1.00 93.50 163 VAL A N 1
ATOM 1298 C CA . VAL A 1 163 ? 16.829 6.449 -30.931 1.00 93.50 163 VAL A CA 1
ATOM 1299 C C . VAL A 1 163 ? 15.321 6.212 -30.859 1.00 93.50 163 VAL A C 1
ATOM 1301 O O . VAL A 1 163 ? 14.795 5.989 -29.773 1.00 93.50 163 VAL A O 1
ATOM 1304 N N . ALA A 1 164 ? 14.625 6.187 -31.999 1.00 91.81 164 ALA A N 1
ATOM 1305 C CA . ALA A 1 164 ? 13.182 5.954 -32.026 1.00 91.81 164 ALA A CA 1
ATOM 1306 C C . ALA A 1 164 ? 12.798 4.558 -31.497 1.00 91.81 164 ALA A C 1
ATOM 1308 O O . ALA A 1 164 ? 11.793 4.412 -30.800 1.00 91.81 164 ALA A O 1
ATOM 1309 N N . ASN A 1 165 ? 13.598 3.529 -31.796 1.00 93.19 165 ASN A N 1
ATOM 1310 C CA . ASN A 1 165 ? 13.394 2.187 -31.252 1.00 93.19 165 ASN A CA 1
ATOM 1311 C C . ASN A 1 165 ? 13.616 2.160 -29.734 1.00 93.19 165 ASN A C 1
ATOM 1313 O O . ASN A 1 165 ? 12.783 1.613 -29.012 1.00 93.19 165 ASN A O 1
ATOM 1317 N N . ALA A 1 166 ? 14.682 2.799 -29.242 1.00 93.75 166 ALA A N 1
ATOM 1318 C CA . ALA A 1 166 ? 14.965 2.889 -27.812 1.00 93.75 166 ALA A CA 1
ATOM 1319 C C . ALA A 1 166 ? 13.873 3.657 -27.047 1.00 93.75 166 ALA A C 1
ATOM 1321 O O . ALA A 1 166 ? 13.443 3.214 -25.983 1.00 93.75 166 ALA A O 1
ATOM 1322 N N . GLU A 1 167 ? 13.373 4.769 -27.596 1.00 92.94 167 GLU A N 1
ATOM 1323 C CA . GLU A 1 167 ? 12.251 5.523 -27.019 1.00 92.94 167 GLU A CA 1
ATOM 1324 C C . GLU A 1 167 ? 10.967 4.690 -26.977 1.00 92.94 167 GLU A C 1
ATOM 1326 O O . GLU A 1 167 ? 10.264 4.675 -25.961 1.00 92.94 167 GLU A O 1
ATOM 1331 N N . ARG A 1 168 ? 10.658 3.966 -28.061 1.00 94.06 168 ARG A N 1
ATOM 1332 C CA . ARG A 1 168 ? 9.488 3.083 -28.121 1.00 94.06 168 ARG A CA 1
ATOM 1333 C C . ARG A 1 168 ? 9.576 1.984 -27.067 1.00 94.06 168 ARG A C 1
ATOM 1335 O O . ARG A 1 168 ? 8.612 1.765 -26.337 1.00 94.06 168 ARG A O 1
ATOM 1342 N N . ASP A 1 169 ? 10.715 1.307 -26.979 1.00 93.31 169 ASP A N 1
ATOM 1343 C CA . ASP A 1 169 ? 10.909 0.198 -26.049 1.00 93.31 169 ASP A CA 1
ATOM 1344 C C . ASP A 1 169 ? 10.928 0.700 -24.592 1.00 93.31 169 ASP A C 1
ATOM 1346 O O . ASP A 1 169 ? 10.312 0.083 -23.721 1.00 93.31 169 ASP A O 1
ATOM 1350 N N . GLY A 1 170 ? 11.518 1.875 -24.338 1.00 95.19 170 GLY A N 1
ATOM 1351 C CA . GLY A 1 170 ? 11.444 2.569 -23.050 1.00 95.19 170 GLY A CA 1
ATOM 1352 C C . GLY A 1 170 ? 10.007 2.914 -22.647 1.00 95.19 170 GLY A C 1
ATOM 1353 O O . GLY A 1 170 ? 9.593 2.603 -21.532 1.00 95.19 170 GLY A O 1
ATOM 1354 N N . SER A 1 171 ? 9.214 3.459 -23.574 1.00 93.94 171 SER A N 1
ATOM 1355 C CA . SER A 1 171 ? 7.799 3.792 -23.343 1.00 93.94 171 SER A CA 1
ATOM 1356 C C . SER A 1 171 ? 6.951 2.547 -23.057 1.00 93.94 171 SER A C 1
ATOM 1358 O O . SER A 1 171 ? 6.068 2.569 -22.198 1.00 93.94 171 SER A O 1
ATOM 1360 N N . ILE A 1 172 ? 7.221 1.434 -23.753 1.00 93.56 172 ILE A N 1
ATOM 1361 C CA . ILE A 1 172 ? 6.567 0.143 -23.494 1.00 93.56 172 ILE A CA 1
ATOM 1362 C C . ILE A 1 172 ? 6.941 -0.372 -22.101 1.00 93.56 172 ILE A C 1
ATOM 1364 O O . ILE A 1 172 ? 6.053 -0.785 -21.352 1.00 93.56 172 ILE A O 1
ATOM 1368 N N . GLY A 1 173 ? 8.227 -0.323 -21.740 1.00 94.81 173 GLY A N 1
ATOM 1369 C CA . GLY A 1 173 ? 8.710 -0.728 -20.420 1.00 94.81 173 GLY A CA 1
ATOM 1370 C C . GLY A 1 173 ? 8.092 0.103 -19.294 1.00 94.81 173 GLY A C 1
ATOM 1371 O O . GLY A 1 173 ? 7.620 -0.456 -18.304 1.00 94.81 173 GLY A O 1
ATOM 1372 N N . GLU A 1 174 ? 8.002 1.422 -19.472 1.00 94.31 174 GLU A N 1
ATOM 1373 C CA . GLU A 1 174 ? 7.347 2.324 -18.523 1.00 94.31 174 GLU A CA 1
ATOM 1374 C C . GLU A 1 174 ? 5.855 1.999 -18.376 1.00 94.31 174 GLU A C 1
ATOM 1376 O O . GLU A 1 174 ? 5.358 1.843 -17.259 1.00 94.31 174 GLU A O 1
ATOM 1381 N N . ALA A 1 175 ? 5.134 1.833 -19.489 1.00 93.19 175 ALA A N 1
ATOM 1382 C CA . ALA A 1 175 ? 3.713 1.500 -19.465 1.00 93.19 175 ALA A CA 1
ATOM 1383 C C . ALA A 1 175 ? 3.445 0.143 -18.789 1.00 93.19 175 ALA A C 1
ATOM 1385 O O . ALA A 1 175 ? 2.483 0.009 -18.028 1.00 93.19 175 ALA A O 1
ATOM 1386 N N . GLN A 1 176 ? 4.298 -0.860 -19.028 1.00 94.00 176 GLN A N 1
ATOM 1387 C CA . GLN A 1 176 ? 4.215 -2.163 -18.364 1.00 94.00 176 GLN A CA 1
ATOM 1388 C C . GLN A 1 176 ? 4.486 -2.053 -16.861 1.00 94.00 176 GLN A C 1
ATOM 1390 O O . GLN A 1 176 ? 3.696 -2.570 -16.069 1.00 94.00 176 GLN A O 1
ATOM 1395 N N . ALA A 1 177 ? 5.540 -1.338 -16.461 1.00 93.25 177 ALA A N 1
ATOM 1396 C CA . ALA A 1 177 ? 5.865 -1.115 -15.055 1.00 93.25 177 ALA A CA 1
ATOM 1397 C C . ALA A 1 177 ? 4.749 -0.349 -14.327 1.00 93.25 177 ALA A C 1
ATOM 1399 O O . ALA A 1 177 ? 4.379 -0.705 -13.208 1.00 93.25 177 ALA A O 1
ATOM 1400 N N . ASN A 1 178 ? 4.168 0.668 -14.973 1.00 93.88 178 ASN A N 1
ATOM 1401 C CA . ASN A 1 178 ? 3.038 1.423 -14.438 1.00 93.88 178 ASN A CA 1
ATOM 1402 C C . ASN A 1 178 ? 1.805 0.535 -14.252 1.00 93.88 178 ASN A C 1
ATOM 1404 O O . ASN A 1 178 ? 1.247 0.501 -13.156 1.00 93.88 178 ASN A O 1
ATOM 1408 N N . ARG A 1 179 ? 1.436 -0.251 -15.273 1.00 94.25 179 ARG A N 1
ATOM 1409 C CA . ARG A 1 179 ? 0.324 -1.207 -15.184 1.00 94.25 179 ARG A CA 1
ATOM 1410 C C . ARG A 1 179 ? 0.537 -2.214 -14.054 1.00 94.25 179 ARG A C 1
ATOM 1412 O O . ARG A 1 179 ? -0.387 -2.477 -13.291 1.00 94.25 179 ARG A O 1
ATOM 1419 N N . GLN A 1 180 ? 1.732 -2.793 -13.949 1.00 93.94 180 GLN A N 1
ATOM 1420 C CA . GLN A 1 180 ? 2.017 -3.798 -12.927 1.00 93.94 180 GLN A CA 1
ATOM 1421 C C . GLN A 1 180 ? 1.954 -3.202 -11.518 1.00 93.94 180 GLN A C 1
ATOM 1423 O O . GLN A 1 180 ? 1.321 -3.785 -10.640 1.00 93.94 180 GLN A O 1
ATOM 1428 N N . ARG A 1 181 ? 2.507 -1.998 -11.330 1.00 94.62 181 ARG A N 1
ATOM 1429 C CA . ARG A 1 181 ? 2.399 -1.256 -10.071 1.00 94.62 181 ARG A CA 1
ATOM 1430 C C . ARG A 1 181 ? 0.944 -0.990 -9.691 1.00 94.62 181 ARG A C 1
ATOM 1432 O O . ARG A 1 181 ? 0.574 -1.216 -8.547 1.00 94.62 181 ARG A O 1
ATOM 1439 N N . GLU A 1 182 ? 0.117 -0.523 -10.626 1.00 93.38 182 GLU A N 1
ATOM 1440 C CA . GLU A 1 182 ? -1.307 -0.265 -10.368 1.00 93.38 182 GLU A CA 1
ATOM 1441 C C . GLU A 1 182 ? -2.059 -1.534 -9.956 1.00 93.38 182 GLU A C 1
ATOM 1443 O O . GLU A 1 182 ? -2.822 -1.505 -8.990 1.00 93.38 182 GLU A O 1
ATOM 1448 N N . ILE A 1 183 ? -1.809 -2.656 -10.640 1.00 93.81 183 ILE A N 1
ATOM 1449 C CA . ILE A 1 183 ? -2.405 -3.954 -10.302 1.00 93.81 183 ILE A CA 1
ATOM 1450 C C . ILE A 1 183 ? -1.996 -4.380 -8.889 1.00 93.81 183 ILE A C 1
ATOM 1452 O O . ILE A 1 183 ? -2.859 -4.724 -8.083 1.00 93.81 183 ILE A O 1
ATOM 1456 N N . GLU A 1 184 ? -0.705 -4.333 -8.559 1.00 93.31 184 GLU A N 1
ATOM 1457 C CA . GLU A 1 184 ? -0.220 -4.726 -7.233 1.00 93.31 184 GLU A CA 1
ATOM 1458 C C . GLU A 1 184 ? -0.752 -3.813 -6.126 1.00 93.31 184 GLU A C 1
ATOM 1460 O O . GLU A 1 184 ? -1.169 -4.299 -5.074 1.00 93.31 184 GLU A O 1
ATOM 1465 N N . VAL A 1 185 ? -0.799 -2.498 -6.353 1.00 93.62 185 VAL A N 1
ATOM 1466 C CA . VAL A 1 185 ? -1.390 -1.547 -5.402 1.00 93.62 185 VAL A CA 1
ATOM 1467 C C . VAL A 1 185 ? -2.873 -1.849 -5.194 1.00 93.62 185 VAL A C 1
ATOM 1469 O O . VAL A 1 185 ? -3.330 -1.875 -4.051 1.00 93.62 185 VAL A O 1
ATOM 1472 N N . ALA A 1 186 ? -3.625 -2.127 -6.262 1.00 92.44 186 ALA A N 1
ATOM 1473 C CA . ALA A 1 186 ? -5.040 -2.472 -6.166 1.00 92.44 186 ALA A CA 1
ATOM 1474 C C . ALA A 1 186 ? -5.270 -3.792 -5.408 1.00 92.44 186 ALA A C 1
ATOM 1476 O O . ALA A 1 186 ? -6.168 -3.857 -4.565 1.00 92.44 186 ALA A O 1
ATOM 1477 N N . ILE A 1 187 ? -4.448 -4.821 -5.654 1.00 94.19 187 ILE A N 1
ATOM 1478 C CA . ILE A 1 187 ? -4.503 -6.103 -4.933 1.00 94.19 187 ILE A CA 1
ATOM 1479 C C . ILE A 1 187 ? -4.234 -5.885 -3.442 1.00 94.19 187 ILE A C 1
ATOM 1481 O O . ILE A 1 187 ? -5.060 -6.272 -2.614 1.00 94.19 187 ILE A O 1
ATOM 1485 N N . ASN A 1 188 ? -3.137 -5.203 -3.099 1.00 92.62 188 ASN A N 1
ATOM 1486 C CA . ASN A 1 188 ? -2.776 -4.919 -1.710 1.00 92.62 188 ASN A CA 1
ATOM 1487 C C . ASN A 1 188 ? -3.844 -4.074 -1.000 1.00 92.62 188 ASN A C 1
ATOM 1489 O O . ASN A 1 188 ? -4.183 -4.341 0.151 1.00 92.62 188 ASN A O 1
ATOM 1493 N N . ALA A 1 189 ? -4.417 -3.074 -1.676 1.00 93.31 189 ALA A N 1
ATOM 1494 C CA . ALA A 1 189 ? -5.493 -2.258 -1.120 1.00 93.31 189 ALA A CA 1
ATOM 1495 C C . ALA A 1 189 ? -6.762 -3.086 -0.855 1.00 93.31 189 ALA A C 1
ATOM 1497 O O . ALA A 1 189 ? -7.367 -2.962 0.214 1.00 93.31 189 ALA A O 1
ATOM 1498 N N . ALA A 1 190 ? -7.147 -3.958 -1.791 1.00 92.19 190 ALA A N 1
ATOM 1499 C CA . ALA A 1 190 ? -8.292 -4.850 -1.629 1.00 92.19 190 ALA A CA 1
ATOM 1500 C C . ALA A 1 190 ? -8.073 -5.860 -0.491 1.00 92.19 190 ALA A C 1
ATOM 1502 O O . ALA A 1 190 ? -8.982 -6.107 0.304 1.00 92.19 190 ALA A O 1
ATOM 1503 N N . GLU A 1 191 ? -6.871 -6.423 -0.376 1.00 93.12 191 GLU A N 1
ATOM 1504 C CA . GLU A 1 191 ? -6.503 -7.344 0.699 1.00 93.12 191 GLU A CA 1
ATOM 1505 C C . GLU A 1 191 ? -6.473 -6.645 2.063 1.00 93.12 191 GLU A C 1
ATOM 1507 O O . GLU A 1 191 ? -7.085 -7.128 3.017 1.00 93.12 191 GLU A O 1
ATOM 1512 N N . ALA A 1 192 ? -5.894 -5.444 2.142 1.00 92.00 192 ALA A N 1
ATOM 1513 C CA . ALA A 1 192 ? -5.932 -4.616 3.343 1.00 92.00 192 ALA A CA 1
ATOM 1514 C C . ALA A 1 192 ? -7.372 -4.278 3.759 1.00 92.00 192 ALA A C 1
ATOM 1516 O O . ALA A 1 192 ? -7.705 -4.319 4.945 1.00 92.00 192 ALA A O 1
ATOM 1517 N N . GLN A 1 193 ? -8.259 -3.978 2.804 1.00 92.56 193 GLN A N 1
ATOM 1518 C CA . GLN A 1 193 ? -9.670 -3.724 3.091 1.00 92.56 193 GLN A CA 1
ATOM 1519 C C . GLN A 1 193 ? -10.387 -4.979 3.609 1.00 92.56 193 GLN A C 1
ATOM 1521 O O . GLN A 1 193 ? -11.152 -4.880 4.573 1.00 92.56 193 GLN A O 1
ATOM 1526 N N . LYS A 1 194 ? -10.123 -6.157 3.025 1.00 92.19 194 LYS A N 1
ATOM 1527 C CA . LYS A 1 194 ? -10.634 -7.442 3.534 1.00 92.19 194 LYS A CA 1
ATOM 1528 C C . LYS A 1 194 ? -10.138 -7.713 4.955 1.00 92.19 194 LYS A C 1
ATOM 1530 O O . LYS A 1 194 ? -10.952 -8.026 5.821 1.00 92.19 194 LYS A O 1
ATOM 1535 N N . GLY A 1 195 ? -8.845 -7.515 5.214 1.00 93.38 195 GLY A N 1
ATOM 1536 C CA . GLY A 1 195 ? -8.244 -7.661 6.541 1.00 93.38 195 GLY A CA 1
ATOM 1537 C C . GLY A 1 195 ? -8.879 -6.729 7.573 1.00 93.38 195 GLY A C 1
ATOM 1538 O O . GLY A 1 195 ? -9.301 -7.185 8.633 1.00 93.38 195 GLY A O 1
ATOM 1539 N N . ARG A 1 196 ? -9.062 -5.443 7.233 1.00 92.75 196 ARG A N 1
ATOM 1540 C CA . ARG A 1 196 ? -9.769 -4.474 8.091 1.00 92.75 196 ARG A CA 1
ATOM 1541 C C . ARG A 1 196 ? -11.197 -4.912 8.400 1.00 92.75 196 ARG A C 1
ATOM 1543 O O . ARG A 1 196 ? -11.620 -4.808 9.545 1.00 92.75 196 ARG A O 1
ATOM 1550 N N . LYS A 1 197 ? -11.942 -5.404 7.404 1.00 93.00 197 LYS A N 1
ATOM 1551 C CA . LYS A 1 197 ? -13.321 -5.870 7.612 1.00 93.00 197 LYS A CA 1
ATOM 1552 C C . LYS A 1 197 ? -13.395 -7.145 8.448 1.00 93.00 197 LYS A C 1
ATOM 1554 O O . LYS A 1 197 ? -14.304 -7.250 9.266 1.00 93.00 197 LYS A O 1
ATOM 1559 N N . SER A 1 198 ? -12.441 -8.065 8.300 1.00 93.06 198 SER A N 1
ATOM 1560 C CA . SER A 1 198 ? -12.334 -9.230 9.186 1.00 93.06 198 SER A CA 1
ATOM 1561 C C . SER A 1 198 ? -12.046 -8.800 10.621 1.00 93.06 198 SER A C 1
ATOM 1563 O O . SER A 1 198 ? -12.793 -9.176 11.514 1.00 93.06 198 SER A O 1
ATOM 1565 N N . ALA A 1 199 ? -11.047 -7.938 10.831 1.00 91.31 199 ALA A N 1
ATOM 1566 C CA . ALA A 1 199 ? -10.704 -7.428 12.157 1.00 91.31 199 ALA A CA 1
ATOM 1567 C C . ALA A 1 199 ? -11.874 -6.668 12.808 1.00 91.31 199 ALA A C 1
ATOM 1569 O O . ALA A 1 199 ? -12.151 -6.866 13.985 1.00 91.31 199 ALA A O 1
ATOM 1570 N N . GLU A 1 200 ? -12.611 -5.851 12.045 1.00 92.44 200 GLU A N 1
ATOM 1571 C CA . GLU A 1 200 ? -13.818 -5.163 12.528 1.00 92.44 200 GLU A CA 1
ATOM 1572 C C . GLU A 1 200 ? -14.917 -6.161 12.929 1.00 92.44 200 GLU A C 1
ATOM 1574 O O . GLU A 1 200 ? -15.575 -5.983 13.954 1.00 92.44 200 GLU A O 1
ATOM 1579 N N . ARG A 1 201 ? -15.121 -7.227 12.141 1.00 94.56 201 ARG A N 1
ATOM 1580 C CA . ARG A 1 201 ? -16.076 -8.297 12.463 1.00 94.56 201 ARG A CA 1
ATOM 1581 C C . ARG A 1 201 ? -15.664 -9.020 13.739 1.00 94.56 201 ARG A C 1
ATOM 1583 O O . ARG A 1 201 ? -16.501 -9.182 14.619 1.00 94.56 201 ARG A O 1
ATOM 1590 N N . ASP A 1 202 ? -14.401 -9.415 13.849 1.00 92.81 202 ASP A N 1
ATOM 1591 C CA . ASP A 1 202 ? -13.872 -10.140 15.007 1.00 92.81 202 ASP A CA 1
ATOM 1592 C C . ASP A 1 202 ? -13.940 -9.269 16.271 1.00 92.81 202 ASP A C 1
ATOM 1594 O O . ASP A 1 202 ? -14.399 -9.730 17.313 1.00 92.81 202 ASP A O 1
ATOM 1598 N N . GLN A 1 203 ? -13.612 -7.976 16.161 1.00 92.81 203 GLN A N 1
ATOM 1599 C CA . GLN A 1 203 ? -13.784 -7.004 17.241 1.00 92.81 203 GLN A CA 1
ATOM 1600 C C . GLN A 1 203 ? -15.253 -6.876 17.660 1.00 92.81 203 GLN A C 1
ATOM 1602 O O . GLN A 1 203 ? -15.543 -6.884 18.852 1.00 92.81 203 GLN A O 1
ATOM 1607 N N . ARG A 1 204 ? -16.195 -6.767 16.712 1.00 92.06 204 ARG A N 1
ATOM 1608 C CA . ARG A 1 204 ? -17.632 -6.685 17.033 1.00 92.06 204 ARG A CA 1
ATOM 1609 C C . ARG A 1 204 ? -18.136 -7.936 17.737 1.00 92.06 204 ARG A C 1
ATOM 1611 O O . ARG A 1 204 ? -18.895 -7.807 18.690 1.00 92.06 204 ARG A O 1
ATOM 1618 N N . VAL A 1 205 ? -17.726 -9.116 17.271 1.00 93.06 205 VAL A N 1
ATOM 1619 C CA . VAL A 1 205 ? -18.070 -10.391 17.912 1.00 93.06 205 VAL A CA 1
ATOM 1620 C C . VAL A 1 205 ? -17.506 -10.427 19.327 1.00 93.06 205 VAL A C 1
ATOM 1622 O O . VAL A 1 205 ? -18.259 -10.672 20.259 1.00 93.06 205 VAL A O 1
ATOM 1625 N N . PHE A 1 206 ? -16.227 -10.092 19.506 1.00 93.56 206 PHE A N 1
ATOM 1626 C CA . PHE A 1 206 ? -15.592 -10.063 20.822 1.00 93.56 206 PHE A CA 1
ATOM 1627 C C . PHE A 1 206 ? -16.279 -9.085 21.783 1.00 93.56 206 PHE A C 1
ATOM 1629 O O . PHE A 1 206 ? -16.598 -9.458 22.906 1.00 93.56 206 PHE A O 1
ATOM 1636 N N . VAL A 1 207 ? -16.558 -7.852 21.347 1.00 93.31 207 VAL A N 1
ATOM 1637 C CA . VAL A 1 207 ? -17.258 -6.854 22.173 1.00 93.31 207 VAL A CA 1
ATOM 1638 C C . VAL A 1 207 ? -18.651 -7.345 22.555 1.00 93.31 207 VAL A C 1
ATOM 1640 O O . VAL A 1 207 ? -19.016 -7.254 23.720 1.00 93.31 207 VAL A O 1
ATOM 1643 N N . LYS A 1 208 ? -19.417 -7.900 21.607 1.00 92.38 208 LYS A N 1
ATOM 1644 C CA . LYS A 1 208 ? -20.762 -8.417 21.893 1.00 92.38 208 LYS A CA 1
ATOM 1645 C C . LYS A 1 208 ? -20.746 -9.619 22.830 1.00 92.38 208 LYS A C 1
ATOM 1647 O O . LYS A 1 208 ? -21.617 -9.709 23.686 1.00 92.38 208 LYS A O 1
ATOM 1652 N N . GLU A 1 209 ? -19.753 -10.491 22.703 1.00 93.44 209 GLU A N 1
ATOM 1653 C CA . GLU A 1 209 ? -19.549 -11.610 23.621 1.00 93.44 209 GLU A CA 1
ATOM 1654 C C . GLU A 1 209 ? -19.250 -11.109 25.040 1.00 93.44 209 GLU A C 1
ATOM 1656 O O . GLU A 1 209 ? -19.905 -11.519 25.992 1.00 93.44 209 GLU A O 1
ATOM 1661 N N . GLN A 1 210 ? -18.318 -10.159 25.186 1.00 92.94 210 GLN A N 1
ATOM 1662 C CA . GLN A 1 210 ? -17.991 -9.569 26.488 1.00 92.94 210 GLN A CA 1
ATOM 1663 C C . GLN A 1 210 ? -19.175 -8.808 27.099 1.00 92.94 210 GLN A C 1
ATOM 1665 O O . GLN A 1 210 ? -19.416 -8.928 28.296 1.00 92.94 210 GLN A O 1
ATOM 1670 N N . GLU A 1 211 ? -19.944 -8.066 26.295 1.00 90.19 211 GLU A N 1
ATOM 1671 C CA . GLU A 1 211 ? -21.189 -7.430 26.742 1.00 90.19 211 GLU A CA 1
ATOM 1672 C C . GLU A 1 211 ? -22.214 -8.474 27.203 1.00 90.19 211 GLU A C 1
ATOM 1674 O O . GLU A 1 211 ? -22.830 -8.292 28.247 1.00 90.19 211 GLU A O 1
ATOM 1679 N N . SER A 1 212 ? -22.378 -9.581 26.470 1.00 92.94 212 SER A N 1
ATOM 1680 C CA . SER A 1 212 ? -23.287 -10.666 26.858 1.00 92.94 212 SER A CA 1
ATOM 1681 C C . SER A 1 212 ? -22.874 -11.293 28.190 1.00 92.94 212 SER A C 1
ATOM 1683 O O . SER A 1 212 ? -23.715 -11.449 29.071 1.00 92.94 212 SER A O 1
ATOM 1685 N N . MET A 1 213 ? -21.584 -11.594 28.366 1.00 90.62 213 MET A N 1
ATOM 1686 C CA . MET A 1 213 ? -21.044 -12.119 29.625 1.00 90.62 213 MET A CA 1
ATOM 1687 C C . MET A 1 213 ? -21.205 -11.125 30.782 1.00 90.62 213 MET A C 1
ATOM 1689 O O . MET A 1 213 ? -21.520 -11.527 31.900 1.00 90.62 213 MET A O 1
ATOM 1693 N N . ALA A 1 214 ? -21.005 -9.828 30.531 1.00 91.88 214 ALA A N 1
ATOM 1694 C CA . ALA A 1 214 ? -21.201 -8.787 31.536 1.00 91.88 214 ALA A CA 1
ATOM 1695 C C . ALA A 1 214 ? -22.673 -8.692 31.957 1.00 91.88 214 ALA A C 1
ATOM 1697 O O . ALA A 1 214 ? -22.958 -8.707 33.149 1.00 91.88 214 ALA A O 1
ATOM 1698 N N . VAL A 1 215 ? -23.606 -8.681 30.998 1.00 90.62 215 VAL A N 1
ATOM 1699 C CA . VAL A 1 215 ? -25.053 -8.674 31.265 1.00 90.62 215 VAL A CA 1
ATOM 1700 C C . VAL A 1 215 ? -25.489 -9.945 31.996 1.00 90.62 215 VAL A C 1
ATOM 1702 O O . VAL A 1 215 ? -26.304 -9.878 32.912 1.00 90.62 215 VAL A O 1
ATOM 1705 N N . GLU A 1 216 ? -24.948 -11.110 31.636 1.00 91.12 216 GLU A N 1
ATOM 1706 C CA . GLU A 1 216 ? -25.193 -12.357 32.365 1.00 91.12 216 GLU A CA 1
ATOM 1707 C C . GLU A 1 216 ? -24.696 -12.258 33.814 1.00 91.12 216 GLU A C 1
ATOM 1709 O O . GLU A 1 216 ? -25.447 -12.557 34.742 1.00 91.12 216 GLU A O 1
ATOM 1714 N N . GLY A 1 217 ? -23.476 -11.757 34.026 1.00 91.88 217 GLY A N 1
ATOM 1715 C CA . GLY A 1 217 ? -22.920 -11.518 35.357 1.00 91.88 217 GLY A CA 1
ATOM 1716 C C . GLY A 1 217 ? -23.726 -10.506 36.179 1.00 91.88 217 GLY A C 1
ATOM 1717 O O . GLY A 1 217 ? -23.963 -10.733 37.368 1.00 91.88 217 GLY A O 1
ATOM 1718 N N . GLU A 1 218 ? -24.197 -9.422 35.559 1.00 90.00 218 GLU A N 1
ATOM 1719 C CA . GLU A 1 218 ? -25.090 -8.435 36.175 1.00 90.00 218 GLU A CA 1
ATOM 1720 C C . GLU A 1 218 ? -26.437 -9.058 36.550 1.00 90.00 218 GLU A C 1
ATOM 1722 O O . GLU A 1 218 ? -26.903 -8.852 37.667 1.00 90.00 218 GLU A O 1
ATOM 1727 N N . ASN A 1 219 ? -27.033 -9.873 35.676 1.00 89.25 219 ASN A N 1
ATOM 1728 C CA . ASN A 1 219 ? -28.290 -10.570 35.951 1.00 89.25 219 ASN A CA 1
ATOM 1729 C C . ASN A 1 219 ? -28.148 -11.586 37.089 1.00 89.25 219 ASN A C 1
ATOM 1731 O O . ASN A 1 219 ? -29.006 -11.631 37.969 1.00 89.25 219 ASN A O 1
ATOM 1735 N N . ILE A 1 220 ? -27.066 -12.372 37.111 1.00 90.94 220 ILE A N 1
ATOM 1736 C CA . ILE A 1 220 ? -26.768 -13.307 38.209 1.00 90.94 220 ILE A CA 1
ATOM 1737 C C . ILE A 1 220 ? -26.574 -12.534 39.515 1.00 90.94 220 ILE A C 1
ATOM 1739 O O . ILE A 1 220 ? -27.128 -12.912 40.547 1.00 90.94 220 ILE A O 1
ATOM 1743 N N . SER A 1 221 ? -25.832 -11.425 39.475 1.00 90.81 221 SER A N 1
ATOM 1744 C CA . SER A 1 221 ? -25.612 -10.574 40.647 1.00 90.81 221 SER A CA 1
ATOM 1745 C C . SER A 1 221 ? -26.919 -9.953 41.139 1.00 90.81 221 SER A C 1
ATOM 1747 O O . SER A 1 221 ? -27.202 -9.997 42.331 1.00 90.81 221 SER A O 1
ATOM 1749 N N . ALA A 1 222 ? -27.752 -9.429 40.239 1.00 90.44 222 ALA A N 1
ATOM 1750 C CA . ALA A 1 222 ? -29.057 -8.866 40.564 1.00 90.44 222 ALA A CA 1
ATOM 1751 C C . ALA A 1 222 ? -30.005 -9.926 41.143 1.00 90.44 222 ALA A C 1
ATOM 1753 O O . ALA A 1 222 ? -30.686 -9.653 42.131 1.00 90.44 222 ALA A O 1
ATOM 1754 N N . ALA A 1 223 ? -30.010 -11.139 40.583 1.00 89.88 223 ALA A N 1
ATOM 1755 C CA . ALA A 1 223 ? -30.765 -12.267 41.118 1.00 89.88 223 ALA A CA 1
ATOM 1756 C C . ALA A 1 223 ? -30.285 -12.644 42.528 1.00 89.88 223 ALA A C 1
ATOM 1758 O O . ALA A 1 223 ? -31.108 -12.785 43.427 1.00 89.88 223 ALA A O 1
ATOM 1759 N N . SER A 1 224 ? -28.969 -12.716 42.750 1.00 89.56 224 SER A N 1
ATOM 1760 C CA . SER A 1 224 ? -28.389 -13.012 44.065 1.00 89.56 224 SER A CA 1
ATOM 1761 C C . SER A 1 224 ? -28.679 -11.911 45.093 1.00 89.56 224 SER A C 1
ATOM 1763 O O . SER A 1 224 ? -29.013 -12.212 46.236 1.00 89.56 224 SER A O 1
ATOM 1765 N N . ILE A 1 225 ? -28.631 -10.633 44.695 1.00 89.88 225 ILE A N 1
ATOM 1766 C CA . ILE A 1 225 ? -29.022 -9.503 45.552 1.00 89.88 225 ILE A CA 1
ATOM 1767 C C . ILE A 1 225 ? -30.513 -9.587 45.898 1.00 89.88 225 ILE A C 1
ATOM 1769 O O . ILE A 1 225 ? -30.881 -9.388 47.054 1.00 89.88 225 ILE A O 1
ATOM 1773 N N . ALA A 1 226 ? -31.377 -9.887 44.926 1.00 88.12 226 ALA A N 1
ATOM 1774 C CA . ALA A 1 226 ? -32.810 -10.038 45.160 1.00 88.12 226 ALA A CA 1
ATOM 1775 C C . ALA A 1 226 ? -33.113 -11.214 46.103 1.00 88.12 226 ALA A C 1
ATOM 1777 O O . ALA A 1 226 ? -33.902 -11.054 47.032 1.00 88.12 226 ALA A O 1
ATOM 1778 N N . GLU A 1 227 ? -32.449 -12.358 45.919 1.00 90.88 227 GLU A N 1
ATOM 1779 C CA . GLU A 1 227 ? -32.546 -13.525 46.802 1.00 90.88 227 GLU A CA 1
ATOM 1780 C C . GLU A 1 227 ? -32.046 -13.211 48.218 1.00 90.88 227 GLU A C 1
ATOM 1782 O O . GLU A 1 227 ? -32.714 -13.533 49.205 1.00 90.88 227 GLU A O 1
ATOM 1787 N N . TYR A 1 228 ? -30.909 -12.521 48.337 1.00 90.19 228 TYR A N 1
ATOM 1788 C CA . TYR A 1 228 ? -30.378 -12.079 49.623 1.00 90.19 228 TYR A CA 1
ATOM 1789 C C . TYR A 1 228 ? -31.348 -11.128 50.331 1.00 90.19 228 TYR A C 1
ATOM 1791 O O . TYR A 1 228 ? -31.633 -11.315 51.512 1.00 90.19 228 TYR A O 1
ATOM 1799 N N . ASN A 1 229 ? -31.906 -10.149 49.613 1.00 90.12 229 ASN A N 1
ATOM 1800 C CA . ASN A 1 229 ? -32.887 -9.211 50.158 1.00 90.12 229 ASN A CA 1
ATOM 1801 C C . ASN A 1 229 ? -34.191 -9.909 50.566 1.00 90.12 229 ASN A C 1
ATOM 1803 O O . ASN A 1 229 ? -34.742 -9.586 51.615 1.00 90.12 229 ASN A O 1
ATOM 1807 N N . ALA A 1 230 ? -34.670 -10.883 49.785 1.00 88.69 230 ALA A N 1
ATOM 1808 C CA . ALA A 1 230 ? -35.832 -11.692 50.148 1.00 88.69 230 ALA A CA 1
ATOM 1809 C C . ALA A 1 230 ? -35.564 -12.497 51.430 1.00 88.69 230 ALA A C 1
ATOM 1811 O O . ALA A 1 230 ? -36.363 -12.461 52.362 1.00 88.69 230 ALA A O 1
ATOM 1812 N N . THR A 1 231 ? -34.394 -13.135 51.521 1.00 89.44 231 THR A N 1
ATOM 1813 C CA . THR A 1 231 ? -33.968 -13.889 52.710 1.00 89.44 231 THR A CA 1
ATOM 1814 C C . THR A 1 231 ? -33.815 -12.979 53.933 1.00 89.44 231 THR A C 1
ATOM 1816 O O . THR A 1 231 ? -34.164 -13.363 55.050 1.00 89.44 231 THR A O 1
ATOM 1819 N N . LEU A 1 232 ? -33.283 -11.768 53.746 1.00 90.31 232 LEU A N 1
ATOM 1820 C CA . LEU A 1 232 ? -33.165 -10.769 54.803 1.00 90.31 232 LEU A CA 1
ATOM 1821 C C . LEU A 1 232 ? -34.551 -10.351 55.303 1.00 90.31 232 LEU A C 1
ATOM 1823 O O . LEU A 1 232 ? -34.785 -10.402 56.506 1.00 90.31 232 LEU A O 1
ATOM 1827 N N . ALA A 1 233 ? -35.477 -10.036 54.394 1.00 88.69 233 ALA A N 1
ATOM 1828 C CA . ALA A 1 233 ? -36.850 -9.675 54.733 1.00 88.69 233 ALA A CA 1
ATOM 1829 C C . ALA A 1 233 ? -37.596 -10.816 55.449 1.00 88.69 233 ALA A C 1
ATOM 1831 O O . ALA A 1 233 ? -38.321 -10.567 56.411 1.00 88.69 233 ALA A O 1
ATOM 1832 N N . GLU A 1 234 ? -37.393 -12.075 55.042 1.00 89.88 234 GLU A N 1
ATOM 1833 C CA . GLU A 1 234 ? -37.933 -13.239 55.757 1.00 89.88 234 GLU A CA 1
ATOM 1834 C C . GLU A 1 234 ? -37.398 -13.325 57.191 1.00 89.88 234 GLU A C 1
ATOM 1836 O O . GLU A 1 234 ? -38.176 -13.527 58.127 1.00 89.88 234 GLU A O 1
ATOM 1841 N N . LYS A 1 235 ? -36.084 -13.133 57.379 1.00 88.25 235 LYS A N 1
ATOM 1842 C CA . LYS A 1 235 ? -35.446 -13.147 58.704 1.00 88.25 235 LYS A CA 1
ATOM 1843 C C . LYS A 1 235 ? -35.888 -11.979 59.579 1.00 88.25 235 LYS A C 1
ATOM 1845 O O . LYS A 1 235 ? -36.112 -12.190 60.768 1.00 88.25 235 LYS A O 1
ATOM 1850 N N . GLU A 1 236 ? -36.026 -10.780 59.019 1.00 87.69 236 GLU A N 1
ATOM 1851 C CA . GLU A 1 236 ? -36.563 -9.607 59.717 1.00 87.69 236 GLU A CA 1
ATOM 1852 C C . GLU A 1 236 ? -38.013 -9.853 60.143 1.00 87.69 236 GLU A C 1
ATOM 1854 O O . GLU A 1 236 ? -38.324 -9.733 61.323 1.00 87.69 236 GLU A O 1
ATOM 1859 N N . ALA A 1 237 ? -38.876 -10.335 59.242 1.00 86.56 237 ALA A N 1
ATOM 1860 C CA . ALA A 1 237 ? -40.261 -10.673 59.567 1.00 86.56 237 ALA A CA 1
ATOM 1861 C C . ALA A 1 237 ? -40.376 -11.816 60.594 1.00 86.56 237 ALA A C 1
ATOM 1863 O O . ALA A 1 237 ? -41.320 -11.870 61.385 1.00 86.56 237 ALA A O 1
ATOM 1864 N N . GLU A 1 238 ? -39.452 -12.780 60.595 1.00 88.19 238 GLU A N 1
ATOM 1865 C CA . GLU A 1 238 ? -39.388 -13.813 61.631 1.00 88.19 238 GLU A CA 1
ATOM 1866 C C . GLU A 1 238 ? -38.912 -13.253 62.980 1.00 88.19 238 GLU A C 1
ATOM 1868 O O . GLU A 1 238 ? -39.475 -13.601 64.022 1.00 88.19 238 GLU A O 1
ATOM 1873 N N . ALA A 1 239 ? -37.911 -12.368 62.974 1.00 87.62 239 ALA A N 1
ATOM 1874 C CA . ALA A 1 239 ? -37.425 -11.686 64.167 1.00 87.62 239 ALA A CA 1
ATOM 1875 C C . ALA A 1 239 ? -38.505 -10.780 64.773 1.00 87.62 239 ALA A C 1
ATOM 1877 O O . ALA A 1 239 ? -38.723 -10.839 65.982 1.00 87.62 239 ALA A O 1
ATOM 1878 N N . ASP A 1 240 ? -39.234 -10.031 63.946 1.00 88.25 240 ASP A N 1
ATOM 1879 C CA . ASP A 1 240 ? -40.362 -9.197 64.357 1.00 88.25 240 ASP A CA 1
ATOM 1880 C C . ASP A 1 240 ? -41.499 -10.040 64.923 1.00 88.25 240 ASP A C 1
ATOM 1882 O O . ASP A 1 240 ? -41.981 -9.745 66.014 1.00 88.25 240 ASP A O 1
ATOM 1886 N N . ARG A 1 241 ? -41.868 -11.150 64.264 1.00 86.81 241 ARG A N 1
ATOM 1887 C CA . ARG A 1 241 ? -42.848 -12.102 64.815 1.00 86.81 241 ARG A CA 1
ATOM 1888 C C . ARG A 1 241 ? -42.402 -12.647 66.168 1.00 86.81 241 ARG A C 1
ATOM 1890 O O . ARG A 1 241 ? -43.203 -12.682 67.097 1.00 86.81 241 ARG A O 1
ATOM 1897 N N . ARG A 1 242 ? -41.134 -13.048 66.320 1.00 85.50 242 ARG A N 1
ATOM 1898 C CA . ARG A 1 242 ? -40.595 -13.499 67.616 1.00 85.50 242 ARG A CA 1
ATOM 1899 C C . ARG A 1 242 ? -40.623 -12.385 68.663 1.00 85.50 242 ARG A C 1
ATOM 1901 O O . ARG A 1 242 ? -41.003 -12.648 69.802 1.00 85.50 242 ARG A O 1
ATOM 1908 N N . ALA A 1 243 ? -40.263 -11.159 68.294 1.00 87.06 243 ALA A N 1
ATOM 1909 C CA . ALA A 1 243 ? -40.284 -10.003 69.184 1.00 87.06 243 ALA A CA 1
ATOM 1910 C C . ALA A 1 243 ? -41.712 -9.603 69.585 1.00 87.06 243 ALA A C 1
ATOM 1912 O O . ALA A 1 243 ? -41.939 -9.204 70.725 1.00 87.06 243 ALA A O 1
ATOM 1913 N N . GLU A 1 244 ? -42.681 -9.705 68.678 1.00 86.75 244 GLU A N 1
ATOM 1914 C CA . GLU A 1 244 ? -44.091 -9.437 68.951 1.00 86.75 244 GLU A CA 1
ATOM 1915 C C . GLU A 1 244 ? -44.697 -10.531 69.830 1.00 86.75 244 GLU A C 1
ATOM 1917 O O . GLU A 1 244 ? -45.332 -10.211 70.830 1.00 86.75 244 GLU A O 1
ATOM 1922 N N . VAL A 1 245 ? -44.424 -11.811 69.548 1.00 87.75 245 VAL A N 1
ATOM 1923 C CA . VAL A 1 245 ? -44.825 -12.924 70.423 1.00 87.75 245 VAL A CA 1
ATOM 1924 C C . VAL A 1 245 ? -44.236 -12.746 71.821 1.00 87.75 245 VAL A C 1
ATOM 1926 O O . VAL A 1 245 ? -44.974 -12.864 72.792 1.00 87.75 245 VAL A O 1
ATOM 1929 N N . ALA A 1 246 ? -42.951 -12.395 71.942 1.00 86.50 246 ALA A N 1
ATOM 1930 C CA . ALA A 1 246 ? -42.312 -12.136 73.233 1.00 86.50 246 ALA A CA 1
ATOM 1931 C C . ALA A 1 246 ? -42.915 -10.923 73.968 1.00 86.50 246 ALA A C 1
ATOM 1933 O O . ALA A 1 246 ? -43.079 -10.956 75.186 1.00 86.50 246 ALA A O 1
ATOM 1934 N N . ARG A 1 247 ? -43.279 -9.856 73.243 1.00 87.44 247 ARG A N 1
ATOM 1935 C CA . ARG A 1 247 ? -43.980 -8.695 73.817 1.00 87.44 247 ARG A CA 1
ATOM 1936 C C . ARG A 1 247 ? -45.378 -9.065 74.295 1.00 87.44 247 ARG A C 1
ATOM 1938 O O . ARG A 1 247 ? -45.726 -8.749 75.425 1.00 87.44 247 ARG A O 1
ATOM 1945 N N . ARG A 1 248 ? -46.155 -9.783 73.483 1.00 85.31 248 ARG A N 1
ATOM 1946 C CA . ARG A 1 248 ? -47.510 -10.233 73.827 1.00 85.31 248 ARG A CA 1
ATOM 1947 C C . ARG A 1 248 ? -47.519 -11.220 74.985 1.00 85.31 248 ARG A C 1
ATOM 1949 O O . ARG A 1 248 ? -48.403 -11.134 75.833 1.00 85.31 248 ARG A O 1
ATOM 1956 N N . THR A 1 249 ? -46.558 -12.141 75.053 1.00 84.25 249 THR A N 1
ATOM 1957 C CA . THR A 1 249 ? -46.434 -13.055 76.196 1.00 84.25 249 THR A CA 1
ATOM 1958 C C . THR A 1 249 ? -46.070 -12.277 77.455 1.00 84.25 249 THR A C 1
ATOM 1960 O O . THR A 1 249 ? -46.734 -12.463 78.468 1.00 84.25 249 THR A O 1
ATOM 1963 N N . ALA A 1 250 ? -45.119 -11.339 77.389 1.00 83.88 250 ALA A N 1
ATOM 1964 C CA . ALA A 1 250 ? -44.792 -10.463 78.514 1.00 83.88 250 ALA A CA 1
ATOM 1965 C C . ALA A 1 250 ? -45.992 -9.601 78.959 1.00 83.88 250 ALA A C 1
ATOM 1967 O O . ALA A 1 250 ? -46.281 -9.540 80.150 1.00 83.88 250 ALA A O 1
ATOM 1968 N N . GLU A 1 251 ? -46.736 -8.993 78.029 1.00 86.06 251 GLU A N 1
ATOM 1969 C CA . GLU A 1 251 ? -47.974 -8.251 78.317 1.00 86.06 251 GLU A CA 1
ATOM 1970 C C . GLU A 1 251 ? -49.036 -9.142 78.963 1.00 86.06 251 GLU A C 1
ATOM 1972 O O . GLU A 1 251 ? -49.663 -8.737 79.936 1.00 86.06 251 GLU A O 1
ATOM 1977 N N . THR A 1 252 ? -49.224 -10.361 78.451 1.00 82.56 252 THR A N 1
ATOM 1978 C CA . THR A 1 252 ? -50.185 -11.324 79.000 1.00 82.56 252 THR A CA 1
ATOM 1979 C C . THR A 1 252 ? -49.801 -11.721 80.422 1.00 82.56 252 THR A C 1
ATOM 1981 O O . THR A 1 252 ? -50.667 -11.783 81.288 1.00 82.56 252 THR A O 1
ATOM 1984 N N . GLU A 1 253 ? -48.518 -11.960 80.697 1.00 85.38 253 GLU A N 1
ATOM 1985 C CA . GLU A 1 253 ? -48.042 -12.272 82.048 1.00 85.38 253 GLU A CA 1
ATOM 1986 C C . GLU A 1 253 ? -48.174 -11.068 82.996 1.00 85.38 253 GLU A C 1
ATOM 1988 O O . GLU A 1 253 ? -48.619 -11.239 84.130 1.00 85.38 253 GLU A O 1
ATOM 1993 N N . ILE A 1 254 ? -47.905 -9.841 82.530 1.00 82.06 254 ILE A N 1
ATOM 1994 C CA . ILE A 1 254 ? -48.165 -8.614 83.303 1.00 82.06 254 ILE A CA 1
ATOM 1995 C C . ILE A 1 254 ? -49.664 -8.471 83.597 1.00 82.06 254 ILE A C 1
ATOM 1997 O O . ILE A 1 254 ? -50.036 -8.200 84.737 1.00 82.06 254 ILE A O 1
ATOM 2001 N N . GLN A 1 255 ? -50.534 -8.683 82.607 1.00 81.38 255 GLN A N 1
ATOM 2002 C CA . GLN A 1 255 ? -51.986 -8.611 82.782 1.00 81.38 255 GLN A CA 1
ATOM 2003 C C . GLN A 1 255 ? -52.508 -9.704 83.711 1.00 81.38 255 GLN A C 1
ATOM 2005 O O . GLN A 1 255 ? -53.354 -9.414 84.548 1.00 81.38 255 GLN A O 1
ATOM 2010 N N . LYS A 1 256 ? -51.997 -10.938 83.624 1.00 84.06 256 LYS A N 1
ATOM 2011 C CA . LYS A 1 256 ? -52.324 -12.007 84.579 1.00 84.06 256 LYS A CA 1
ATOM 2012 C C . LYS A 1 256 ? -51.894 -11.627 85.991 1.00 84.06 256 LYS A C 1
ATOM 2014 O O . LYS A 1 256 ? -52.679 -11.798 86.915 1.00 84.06 256 LYS A O 1
ATOM 2019 N N . ALA A 1 257 ? -50.690 -11.080 86.165 1.00 80.25 257 ALA A N 1
ATOM 2020 C CA . ALA A 1 257 ? -50.212 -10.625 87.468 1.00 80.25 257 ALA A CA 1
ATOM 2021 C C . ALA A 1 257 ? -51.071 -9.476 88.027 1.00 80.25 257 ALA A C 1
ATOM 2023 O O . ALA A 1 257 ? -51.438 -9.506 89.199 1.00 80.25 257 ALA A O 1
ATOM 2024 N N . GLN A 1 258 ? -51.450 -8.501 87.192 1.00 82.19 258 GLN A N 1
ATOM 2025 C CA . GLN A 1 258 ? -52.374 -7.425 87.567 1.00 82.19 258 GLN A CA 1
ATOM 2026 C C . GLN A 1 258 ? -53.776 -7.950 87.880 1.00 82.19 258 GLN A C 1
ATOM 2028 O O . GLN A 1 258 ? -54.376 -7.512 88.852 1.00 82.19 258 GLN A O 1
ATOM 2033 N N . TYR A 1 259 ? -54.286 -8.901 87.098 1.00 79.44 259 TYR A N 1
ATOM 2034 C CA . TYR A 1 259 ? -55.586 -9.526 87.320 1.00 79.44 259 TYR A CA 1
ATOM 2035 C C . TYR A 1 259 ? -55.612 -10.308 88.631 1.00 79.44 259 TYR A C 1
ATOM 2037 O O . TYR A 1 259 ? -56.564 -10.168 89.384 1.00 79.44 259 TYR A O 1
ATOM 2045 N N . VAL A 1 260 ? -54.565 -11.079 88.940 1.00 83.88 260 VAL A N 1
ATOM 2046 C CA . VAL A 1 260 ? -54.436 -11.772 90.230 1.00 83.88 260 VAL A CA 1
ATOM 2047 C C . VAL A 1 260 ? -54.368 -10.759 91.369 1.00 83.88 260 VAL A C 1
ATOM 2049 O O . VAL A 1 260 ? -55.085 -10.908 92.349 1.00 83.88 260 VAL A O 1
ATOM 2052 N N . LEU A 1 261 ? -53.573 -9.693 91.232 1.00 80.06 261 LEU A N 1
ATOM 2053 C CA . LEU A 1 261 ? -53.491 -8.643 92.249 1.00 80.06 261 LEU A CA 1
ATOM 2054 C C . LEU A 1 261 ? -54.839 -7.932 92.457 1.00 80.06 261 LEU A C 1
ATOM 2056 O O . LEU A 1 261 ? -55.229 -7.682 93.593 1.00 80.06 261 LEU A O 1
ATOM 2060 N N . GLU A 1 262 ? -55.571 -7.649 91.380 1.00 78.56 262 GLU A N 1
ATOM 2061 C CA . GLU A 1 262 ? -56.899 -7.036 91.435 1.00 78.56 262 GLU A CA 1
ATOM 2062 C C . GLU A 1 262 ? -57.956 -8.007 91.977 1.00 78.56 262 GLU A C 1
ATOM 2064 O O . GLU A 1 262 ? -58.803 -7.595 92.760 1.00 78.56 262 GLU A O 1
ATOM 2069 N N . GLN A 1 263 ? -57.896 -9.299 91.642 1.00 78.00 263 GLN A N 1
ATOM 2070 C CA . GLN A 1 263 ? -58.752 -10.328 92.238 1.00 78.00 263 GLN A CA 1
ATOM 2071 C C . GLN A 1 263 ? -58.512 -10.453 93.739 1.00 78.00 263 GLN A C 1
ATOM 2073 O O . GLN A 1 263 ? -59.475 -10.524 94.494 1.00 78.00 263 GLN A O 1
ATOM 2078 N N . GLU A 1 264 ? -57.256 -10.462 94.182 1.00 80.31 264 GLU A N 1
ATOM 2079 C CA . GLU A 1 264 ? -56.918 -10.485 95.606 1.00 80.31 264 GLU A CA 1
ATOM 2080 C C . GLU A 1 264 ? -57.351 -9.182 96.300 1.00 80.31 264 GLU A C 1
ATOM 2082 O O . GLU A 1 264 ? -57.859 -9.228 97.417 1.00 80.31 264 GLU A O 1
ATOM 2087 N N . ARG A 1 265 ? -57.264 -8.026 95.623 1.00 79.69 265 ARG A N 1
ATOM 2088 C CA . ARG A 1 265 ? -57.794 -6.745 96.121 1.00 79.69 265 ARG A CA 1
ATOM 2089 C C . ARG A 1 265 ? -59.317 -6.765 96.264 1.00 79.69 265 ARG A C 1
ATOM 2091 O O . ARG A 1 265 ? -59.824 -6.363 97.305 1.00 79.69 265 ARG A O 1
ATOM 2098 N N . LEU A 1 266 ? -60.035 -7.244 95.247 1.00 76.94 266 LEU A N 1
ATOM 2099 C CA . LEU A 1 266 ? -61.494 -7.370 95.255 1.00 76.94 266 LEU A CA 1
ATOM 2100 C C . LEU A 1 266 ? -61.958 -8.388 96.299 1.00 76.94 266 LEU A C 1
ATOM 2102 O O . LEU A 1 266 ? -62.901 -8.101 97.025 1.00 76.94 266 LEU A O 1
ATOM 2106 N N . ARG A 1 267 ? -61.267 -9.528 96.433 1.00 76.50 267 ARG A N 1
ATOM 2107 C CA . ARG A 1 267 ? -61.513 -10.504 97.507 1.00 76.50 267 ARG A CA 1
ATOM 2108 C C . ARG A 1 267 ? -61.281 -9.889 98.878 1.00 76.50 267 ARG A C 1
ATOM 2110 O O . ARG A 1 267 ? -62.107 -10.078 99.758 1.00 76.50 267 ARG A O 1
ATOM 2117 N N . ALA A 1 268 ? -60.196 -9.140 99.069 1.00 71.94 268 ALA A N 1
ATOM 2118 C CA . ALA A 1 268 ? -59.951 -8.436 100.322 1.00 71.94 268 ALA A CA 1
ATOM 2119 C C . ALA A 1 268 ? -61.040 -7.384 100.607 1.00 71.94 268 ALA A C 1
ATOM 2121 O O . ALA A 1 268 ? -61.494 -7.283 101.741 1.00 71.94 268 ALA A O 1
ATOM 2122 N N . GLU A 1 269 ? -61.505 -6.634 99.600 1.00 75.19 269 GLU A N 1
ATOM 2123 C CA . GLU A 1 269 ? -62.606 -5.672 99.759 1.00 75.19 269 GLU A CA 1
ATOM 2124 C C . GLU A 1 269 ? -63.944 -6.366 100.067 1.00 75.19 269 GLU A C 1
ATOM 2126 O O . GLU A 1 269 ? -64.694 -5.892 100.919 1.00 75.19 269 GLU A O 1
ATOM 2131 N N . GLU A 1 270 ? -64.241 -7.496 99.421 1.00 74.38 270 GLU A N 1
ATOM 2132 C CA . GLU A 1 270 ? -65.437 -8.305 99.676 1.00 74.38 270 GLU A CA 1
ATOM 2133 C C . GLU A 1 270 ? -65.408 -8.912 101.083 1.00 74.38 270 GLU A C 1
ATOM 2135 O O . GLU A 1 270 ? -66.381 -8.759 101.814 1.00 74.38 270 GLU A O 1
ATOM 2140 N N . ILE A 1 271 ? -64.269 -9.466 101.519 1.00 71.38 271 ILE A N 1
ATOM 2141 C CA . ILE A 1 271 ? -64.065 -9.945 102.896 1.00 71.38 271 ILE A CA 1
ATOM 2142 C C . ILE A 1 271 ? -64.277 -8.803 103.896 1.00 71.38 271 ILE A C 1
ATOM 2144 O O . ILE A 1 271 ? -64.990 -8.982 104.878 1.00 71.38 271 ILE A O 1
ATOM 2148 N N . VAL A 1 272 ? -63.731 -7.608 103.641 1.00 69.56 272 VAL A N 1
ATOM 2149 C CA . VAL A 1 272 ? -63.941 -6.439 104.514 1.00 69.56 272 VAL A CA 1
ATOM 2150 C C . VAL A 1 272 ? -65.412 -6.009 104.525 1.00 69.56 272 VAL A C 1
ATOM 2152 O O . VAL A 1 272 ? -65.931 -5.669 105.585 1.00 69.56 272 VAL A O 1
ATOM 2155 N N . ARG A 1 273 ? -66.127 -6.045 103.392 1.00 73.69 273 ARG A N 1
ATOM 2156 C CA . ARG A 1 273 ? -67.575 -5.759 103.353 1.00 73.69 273 ARG A CA 1
ATOM 2157 C C . ARG A 1 273 ? -68.391 -6.806 104.103 1.00 73.69 273 ARG A C 1
ATOM 2159 O O . ARG A 1 273 ? -69.314 -6.425 104.818 1.00 73.69 273 ARG A O 1
ATOM 2166 N N . GLU A 1 274 ? -68.067 -8.087 103.963 1.00 75.38 274 GLU A N 1
ATOM 2167 C CA . GLU A 1 274 ? -68.714 -9.169 104.708 1.00 75.38 274 GLU A CA 1
ATOM 2168 C C . GLU A 1 274 ? -68.428 -9.069 106.211 1.00 75.38 274 GLU A C 1
ATOM 2170 O O . GLU A 1 274 ? -69.329 -9.266 107.023 1.00 75.38 274 GLU A O 1
ATOM 2175 N N . GLU A 1 275 ? -67.211 -8.690 106.603 1.00 73.56 275 GLU A N 1
ATOM 2176 C CA . GLU A 1 275 ? -66.827 -8.492 108.001 1.00 73.56 275 GLU A CA 1
ATOM 2177 C C . GLU A 1 275 ? -67.499 -7.243 108.601 1.00 73.56 275 GLU A C 1
ATOM 2179 O O . GLU A 1 275 ? -68.001 -7.288 109.727 1.00 73.56 275 GLU A O 1
ATOM 2184 N N . ILE A 1 276 ? -67.632 -6.157 107.829 1.00 69.25 276 ILE A N 1
ATOM 2185 C CA . ILE A 1 276 ? -68.443 -4.985 108.198 1.00 69.25 276 ILE A CA 1
ATOM 2186 C C . ILE A 1 276 ? -69.924 -5.365 108.320 1.00 69.25 276 ILE A C 1
ATOM 2188 O O . ILE A 1 276 ? -70.574 -4.969 109.281 1.00 69.25 276 ILE A O 1
ATOM 2192 N N . ALA A 1 277 ? -70.476 -6.151 107.394 1.00 77.06 277 ALA A N 1
ATOM 2193 C CA . ALA A 1 277 ? -71.866 -6.596 107.466 1.00 77.06 277 ALA A CA 1
ATOM 2194 C C . ALA A 1 277 ? -72.105 -7.507 108.682 1.00 77.06 277 ALA A C 1
ATOM 2196 O O . ALA A 1 277 ? -73.088 -7.332 109.400 1.00 77.06 277 ALA A O 1
ATOM 2197 N N . LYS A 1 278 ? -71.182 -8.434 108.964 1.00 78.00 278 LYS A N 1
ATOM 2198 C CA . LYS A 1 278 ? -71.222 -9.303 110.146 1.00 78.00 278 LYS A CA 1
ATOM 2199 C C . LYS A 1 278 ? -71.163 -8.490 111.438 1.00 78.00 278 LYS A C 1
ATOM 2201 O O . LYS A 1 278 ? -72.008 -8.684 112.306 1.00 78.00 278 LYS A O 1
ATOM 2206 N N . THR A 1 279 ? -70.217 -7.558 111.550 1.00 73.06 279 THR A N 1
ATOM 2207 C CA . THR A 1 279 ? -70.102 -6.678 112.726 1.00 73.06 279 THR A CA 1
ATOM 2208 C C . THR A 1 279 ? -71.301 -5.740 112.855 1.00 73.06 279 THR A C 1
ATOM 2210 O O . THR A 1 279 ? -71.773 -5.514 113.962 1.00 73.06 279 THR A O 1
ATOM 2213 N N . GLN A 1 280 ? -71.873 -5.248 111.752 1.00 75.38 280 GLN A N 1
ATOM 2214 C CA . GLN A 1 280 ? -73.102 -4.455 111.774 1.00 75.38 280 GLN A CA 1
ATOM 2215 C C . GLN A 1 280 ? -74.303 -5.275 112.263 1.00 75.38 280 GLN A C 1
ATOM 2217 O O . GLN A 1 280 ? -75.092 -4.759 113.050 1.00 75.38 280 GLN A O 1
ATOM 2222 N N . ILE A 1 281 ? -74.440 -6.534 111.833 1.00 75.31 281 ILE A N 1
ATOM 2223 C CA . ILE A 1 281 ? -75.490 -7.448 112.309 1.00 75.31 281 ILE A CA 1
ATOM 2224 C C . ILE A 1 281 ? -75.297 -7.757 113.798 1.00 75.31 281 ILE A C 1
ATOM 2226 O O . ILE A 1 281 ? -76.267 -7.727 114.547 1.00 75.31 281 ILE A O 1
ATOM 2230 N N . GLU A 1 282 ? -74.065 -8.003 114.246 1.00 73.75 282 GLU A N 1
ATOM 2231 C CA . GLU A 1 282 ? -73.745 -8.267 115.654 1.00 73.75 282 GLU A CA 1
ATOM 2232 C C . GLU A 1 282 ? -74.034 -7.045 116.541 1.00 73.75 282 GLU A C 1
ATOM 2234 O O . GLU A 1 282 ? -74.749 -7.164 117.534 1.00 73.75 282 GLU A O 1
ATOM 2239 N N . ILE A 1 283 ? -73.599 -5.848 116.128 1.00 70.88 283 ILE A N 1
ATOM 2240 C CA . ILE A 1 283 ? -73.896 -4.585 116.821 1.00 70.88 283 ILE A CA 1
ATOM 2241 C C . ILE A 1 283 ? -75.401 -4.289 116.808 1.00 70.88 283 ILE A C 1
ATOM 2243 O O . ILE A 1 283 ? -75.937 -3.827 117.813 1.00 70.88 283 ILE A O 1
ATOM 2247 N N . ALA A 1 284 ? -76.107 -4.539 115.700 1.00 75.12 284 ALA A N 1
ATOM 2248 C CA . ALA A 1 284 ? -77.553 -4.337 115.617 1.00 75.12 284 ALA A CA 1
ATOM 2249 C C . ALA A 1 284 ? -78.314 -5.306 116.535 1.00 75.12 284 ALA A C 1
ATOM 2251 O O . ALA A 1 284 ? -79.216 -4.873 117.252 1.00 75.12 284 ALA A O 1
ATOM 2252 N N . ALA A 1 285 ? -77.913 -6.579 116.569 1.00 73.88 285 ALA A N 1
ATOM 2253 C CA . ALA A 1 285 ? -78.478 -7.583 117.464 1.00 73.88 285 ALA A CA 1
ATOM 2254 C C . ALA A 1 285 ? -78.193 -7.254 118.940 1.00 73.88 285 ALA A C 1
ATOM 2256 O O . ALA A 1 285 ? -79.081 -7.375 119.784 1.00 73.88 285 ALA A O 1
ATOM 2257 N N . GLU A 1 286 ? -76.989 -6.774 119.265 1.00 75.50 286 GLU A N 1
ATOM 2258 C CA . GLU A 1 286 ? -76.639 -6.335 120.618 1.00 75.50 286 GLU A CA 1
ATOM 2259 C C . GLU A 1 286 ? -77.389 -5.054 121.019 1.00 75.50 286 GLU A C 1
ATOM 2261 O O . GLU A 1 286 ? -77.893 -4.950 122.140 1.00 75.50 286 GLU A O 1
ATOM 2266 N N . ALA A 1 287 ? -77.561 -4.106 120.093 1.00 74.88 287 ALA A N 1
ATOM 2267 C CA . ALA A 1 287 ? -78.353 -2.900 120.309 1.00 74.88 287 ALA A CA 1
ATOM 2268 C C . ALA A 1 287 ? -79.848 -3.209 120.501 1.00 74.88 287 ALA A C 1
ATOM 2270 O O . ALA A 1 287 ? -80.486 -2.589 121.356 1.00 74.88 287 ALA A O 1
ATOM 2271 N N . GLU A 1 288 ? -80.414 -4.168 119.761 1.00 77.62 288 GLU A N 1
ATOM 2272 C CA . GLU A 1 288 ? -81.779 -4.664 119.981 1.00 77.62 288 GLU A CA 1
ATOM 2273 C C . GLU A 1 288 ? -81.913 -5.380 121.325 1.00 77.62 288 GLU A C 1
ATOM 2275 O O . GLU A 1 288 ? -82.847 -5.087 122.074 1.00 77.62 288 GLU A O 1
ATOM 2280 N N . ALA A 1 289 ? -80.961 -6.245 121.683 1.00 73.38 289 ALA A N 1
ATOM 2281 C CA . ALA A 1 289 ? -80.953 -6.937 122.969 1.00 73.38 289 ALA A CA 1
ATOM 2282 C C . ALA A 1 289 ? -80.852 -5.958 124.152 1.00 73.38 289 ALA A C 1
ATOM 2284 O O . ALA A 1 289 ? -81.532 -6.122 125.169 1.00 73.38 289 ALA A O 1
ATOM 2285 N N . GLU A 1 290 ? -80.035 -4.913 124.028 1.00 76.81 290 GLU A N 1
ATOM 2286 C CA . GLU A 1 290 ? -79.886 -3.882 125.054 1.00 76.81 290 GLU A CA 1
ATOM 2287 C C . GLU A 1 290 ? -81.103 -2.943 125.101 1.00 76.81 290 GLU A C 1
ATOM 2289 O O . GLU A 1 290 ? -81.545 -2.549 126.183 1.00 76.81 290 GLU A O 1
ATOM 2294 N N . ARG A 1 291 ? -81.711 -2.618 123.949 1.00 75.31 291 ARG A N 1
ATOM 2295 C CA . ARG A 1 291 ? -82.977 -1.870 123.888 1.00 75.31 291 ARG A CA 1
ATOM 2296 C C . ARG A 1 291 ? -84.103 -2.655 124.555 1.00 75.31 291 ARG A C 1
ATOM 2298 O O . ARG A 1 291 ? -84.818 -2.074 125.366 1.00 75.31 291 ARG A O 1
ATOM 2305 N N . ALA A 1 292 ? -84.222 -3.951 124.275 1.00 75.69 292 ALA A N 1
ATOM 2306 C CA . ALA A 1 292 ? -85.195 -4.832 124.911 1.00 75.69 292 ALA A CA 1
ATOM 2307 C C . ALA A 1 292 ? -84.973 -4.914 126.430 1.00 75.69 292 ALA A C 1
ATOM 2309 O O . ALA A 1 292 ? -85.927 -4.764 127.191 1.00 75.69 292 ALA A O 1
ATOM 2310 N N . ARG A 1 293 ? -83.717 -5.034 126.894 1.00 75.62 293 ARG A N 1
ATOM 2311 C CA . ARG A 1 293 ? -83.383 -4.979 128.330 1.00 75.62 293 ARG A CA 1
ATOM 2312 C C . ARG A 1 293 ? -83.788 -3.656 128.979 1.00 75.62 293 ARG A C 1
ATOM 2314 O O . ARG A 1 293 ? -84.360 -3.667 130.067 1.00 75.62 293 ARG A O 1
ATOM 2321 N N . ARG A 1 294 ? -83.521 -2.518 128.331 1.00 73.12 294 ARG A N 1
ATOM 2322 C CA . ARG A 1 294 ? -83.878 -1.191 128.863 1.00 73.12 294 ARG A CA 1
ATOM 2323 C C . ARG A 1 294 ? -85.385 -0.946 128.884 1.00 73.12 294 ARG A C 1
ATOM 2325 O O . ARG A 1 294 ? -85.869 -0.366 129.849 1.00 73.12 294 ARG A O 1
ATOM 2332 N N . VAL A 1 295 ? -86.112 -1.397 127.860 1.00 76.75 295 VAL A N 1
ATOM 2333 C CA . VAL A 1 295 ? -87.581 -1.316 127.814 1.00 76.75 295 VAL A CA 1
ATOM 2334 C C . VAL A 1 295 ? -88.194 -2.203 128.894 1.00 76.75 295 VAL A C 1
ATOM 2336 O O . VAL A 1 295 ? -88.969 -1.694 129.689 1.00 76.75 295 VAL A O 1
ATOM 2339 N N . ALA A 1 296 ? -87.769 -3.464 129.017 1.00 74.81 296 ALA A N 1
ATOM 2340 C CA . ALA A 1 296 ? -88.260 -4.365 130.062 1.00 74.81 296 ALA A CA 1
ATOM 2341 C C . ALA A 1 296 ? -87.962 -3.839 131.477 1.00 74.81 296 ALA A C 1
ATOM 2343 O O . ALA A 1 296 ? -88.801 -3.941 132.369 1.00 74.81 296 ALA A O 1
ATOM 2344 N N . LYS A 1 297 ? -86.790 -3.224 131.690 1.00 76.56 297 LYS A N 1
ATOM 2345 C CA . LYS A 1 297 ? -86.458 -2.567 132.961 1.00 76.56 297 LYS A CA 1
ATOM 2346 C C . LYS A 1 297 ? -87.325 -1.327 133.209 1.00 76.56 297 LYS A C 1
ATOM 2348 O O . LYS A 1 297 ? -87.820 -1.156 134.313 1.00 76.56 297 LYS A O 1
ATOM 2353 N N . GLY A 1 298 ? -87.559 -0.506 132.184 1.00 76.44 298 GLY A N 1
ATOM 2354 C CA . GLY A 1 298 ? -88.452 0.651 132.271 1.00 76.44 298 GLY A CA 1
ATOM 2355 C C . GLY A 1 298 ? -89.912 0.268 132.533 1.00 76.44 298 GLY A C 1
ATOM 2356 O O . GLY A 1 298 ? -90.582 0.933 133.315 1.00 76.44 298 GLY A O 1
ATOM 2357 N N . GLU A 1 299 ? -90.396 -0.822 131.934 1.00 78.88 299 GLU A N 1
ATOM 2358 C CA . GLU A 1 299 ? -91.723 -1.389 132.199 1.00 78.88 299 GLU A CA 1
ATOM 2359 C C . GLU A 1 299 ? -91.816 -1.954 133.619 1.00 78.88 299 GLU A C 1
ATOM 2361 O O . GLU A 1 299 ? -92.792 -1.682 134.315 1.00 78.88 299 GLU A O 1
ATOM 2366 N N . ALA A 1 300 ? -90.787 -2.667 134.088 1.00 73.00 300 ALA A N 1
ATOM 2367 C CA . ALA A 1 300 ? -90.720 -3.155 135.463 1.00 73.00 300 ALA A CA 1
ATOM 2368 C C . ALA A 1 300 ? -90.732 -2.000 136.479 1.00 73.00 300 ALA A C 1
ATOM 2370 O O . ALA A 1 300 ? -91.518 -2.032 137.425 1.00 73.00 300 ALA A O 1
ATOM 2371 N N . ASP A 1 301 ? -89.930 -0.956 136.252 1.00 75.31 301 ASP A N 1
ATOM 2372 C CA . ASP A 1 301 ? -89.881 0.230 137.110 1.00 75.31 301 ASP A CA 1
ATOM 2373 C C . ASP A 1 301 ? -91.225 0.987 137.084 1.00 75.31 301 ASP A C 1
ATOM 2375 O O . ASP A 1 301 ? -91.740 1.373 138.133 1.00 75.31 301 ASP A O 1
ATOM 2379 N N . ALA A 1 302 ? -91.856 1.145 135.912 1.00 72.44 302 ALA A N 1
ATOM 2380 C CA . ALA A 1 302 ? -93.164 1.791 135.779 1.00 72.44 302 ALA A CA 1
ATOM 2381 C C . ALA A 1 302 ? -94.284 1.019 136.498 1.00 72.44 302 ALA A C 1
ATOM 2383 O O . ALA A 1 302 ? -95.146 1.628 137.138 1.00 72.44 302 ALA A O 1
ATOM 2384 N N . ILE A 1 303 ? -94.267 -0.315 136.425 1.00 74.81 303 ILE A N 1
ATOM 2385 C CA . ILE A 1 303 ? -95.202 -1.184 137.146 1.00 74.81 303 ILE A CA 1
ATOM 2386 C C . ILE A 1 303 ? -94.988 -1.063 138.659 1.00 74.81 303 ILE A C 1
ATOM 2388 O O . ILE A 1 303 ? -95.959 -0.916 139.402 1.00 74.81 303 ILE A O 1
ATOM 2392 N N . LEU A 1 304 ? -93.734 -1.062 139.118 1.00 75.25 304 LEU A N 1
ATOM 2393 C CA . LEU A 1 304 ? -93.391 -0.925 140.534 1.00 75.25 304 LEU A CA 1
ATOM 2394 C C . LEU A 1 304 ? -93.862 0.430 141.083 1.00 75.25 304 LEU A C 1
ATOM 2396 O O . LEU A 1 304 ? -94.543 0.468 142.106 1.00 75.25 304 LEU A O 1
ATOM 2400 N N . PHE A 1 305 ? -93.627 1.525 140.351 1.00 74.62 305 PHE A N 1
ATOM 2401 C CA . PHE A 1 305 ? -94.134 2.851 140.718 1.00 74.62 305 PHE A CA 1
ATOM 2402 C C . PHE A 1 305 ? -95.663 2.927 140.728 1.00 74.62 305 PHE A C 1
ATOM 2404 O O . PHE A 1 305 ? -96.230 3.566 141.615 1.00 74.62 305 PHE A O 1
ATOM 2411 N N . LYS A 1 306 ? -96.346 2.278 139.777 1.00 74.75 306 LYS A N 1
ATOM 2412 C CA . LYS A 1 306 ? -97.813 2.240 139.748 1.00 74.75 306 LYS A CA 1
ATOM 2413 C C . LYS A 1 306 ? -98.369 1.508 140.970 1.00 74.75 306 LYS A C 1
ATOM 2415 O O . LYS A 1 306 ? -99.250 2.045 141.635 1.00 74.75 306 LYS A O 1
ATOM 2420 N N . TYR A 1 307 ? -97.820 0.343 141.307 1.00 76.19 307 TYR A N 1
ATOM 2421 C CA . TYR A 1 307 ? -98.245 -0.407 142.490 1.00 76.19 307 TYR A CA 1
ATOM 2422 C C . TYR A 1 307 ? -97.884 0.296 143.799 1.00 76.19 307 TYR A C 1
ATOM 2424 O O . TYR A 1 307 ? -98.672 0.262 144.739 1.00 76.19 307 TYR A O 1
ATOM 2432 N N . GLU A 1 308 ? -96.742 0.980 143.875 1.00 76.00 308 GLU A N 1
ATOM 2433 C CA . GLU A 1 308 ? -96.382 1.768 145.056 1.00 76.00 308 GLU A CA 1
ATOM 2434 C C . GLU A 1 308 ? -97.309 2.985 145.229 1.00 76.00 308 GLU A C 1
ATOM 2436 O O . GLU A 1 308 ? -97.716 3.305 146.348 1.00 76.00 308 GLU A O 1
ATOM 2441 N N . ALA A 1 309 ? -97.695 3.639 144.128 1.00 76.50 309 ALA A N 1
ATOM 2442 C CA . ALA A 1 309 ? -98.658 4.737 144.139 1.00 76.50 309 ALA A CA 1
ATOM 2443 C C . ALA A 1 309 ? -100.074 4.263 144.508 1.00 76.50 309 ALA A C 1
ATOM 2445 O O . ALA A 1 309 ? -100.744 4.916 145.308 1.00 76.50 309 ALA A O 1
ATOM 2446 N N . GLU A 1 310 ? -100.516 3.116 143.986 1.00 76.00 310 GLU A N 1
ATOM 2447 C CA . GLU A 1 310 ? -101.789 2.490 144.361 1.00 76.00 310 GLU A CA 1
ATOM 2448 C C . GLU A 1 310 ? -101.785 2.068 145.837 1.00 76.00 310 GLU A C 1
ATOM 2450 O O . GLU A 1 310 ? -102.732 2.373 146.560 1.00 76.00 310 GLU A O 1
ATOM 2455 N N . ALA A 1 311 ? -100.699 1.462 146.328 1.00 73.81 311 ALA A N 1
ATOM 2456 C CA . ALA A 1 311 ? -100.556 1.082 147.732 1.00 73.81 311 ALA A CA 1
ATOM 2457 C C . ALA A 1 311 ? -100.587 2.302 148.668 1.00 73.81 311 ALA A C 1
ATOM 2459 O O . ALA A 1 311 ? -101.309 2.289 149.666 1.00 73.81 311 ALA A O 1
ATOM 2460 N N . LYS A 1 312 ? -99.870 3.383 148.327 1.00 77.06 312 LYS A N 1
ATOM 2461 C CA . LYS A 1 312 ? -99.897 4.648 149.083 1.00 77.06 312 LYS A CA 1
ATOM 2462 C C . LYS A 1 312 ? -101.273 5.315 149.044 1.00 77.06 312 LYS A C 1
ATOM 2464 O O . LYS A 1 312 ? -101.742 5.795 150.073 1.00 77.06 312 LYS A O 1
ATOM 2469 N N . GLY A 1 313 ? -101.940 5.319 147.889 1.00 75.88 313 GLY A N 1
ATOM 2470 C CA . GLY A 1 313 ? -103.292 5.862 147.749 1.00 75.88 313 GLY A CA 1
ATOM 2471 C C . GLY A 1 313 ? -104.315 5.089 148.583 1.00 75.88 313 GLY A C 1
ATOM 2472 O O . GLY A 1 313 ? -105.112 5.689 149.303 1.00 75.88 313 GLY A O 1
ATOM 2473 N N . VAL A 1 314 ? -104.257 3.755 148.555 1.00 76.25 314 VAL A N 1
ATOM 2474 C CA . VAL A 1 314 ? -105.138 2.895 149.357 1.00 76.25 314 VAL A CA 1
ATOM 2475 C C . VAL A 1 314 ? -104.852 3.042 150.852 1.00 76.25 314 VAL A C 1
ATOM 2477 O O . VAL A 1 314 ? -105.806 3.149 151.621 1.00 76.25 314 VAL A O 1
ATOM 2480 N N . GLN A 1 315 ? -103.583 3.123 151.273 1.00 75.88 315 GLN A N 1
ATOM 2481 C CA . GLN A 1 315 ? -103.231 3.413 152.670 1.00 75.88 315 GLN A CA 1
ATOM 2482 C C . GLN A 1 315 ? -103.831 4.739 153.138 1.00 75.88 315 GLN A C 1
ATOM 2484 O O . GLN A 1 315 ? -104.526 4.757 154.147 1.00 75.88 315 GLN A O 1
ATOM 2489 N N . GLN A 1 316 ? -103.671 5.824 152.374 1.00 75.38 316 GLN A N 1
ATOM 2490 C CA . GLN A 1 316 ? -104.226 7.127 152.754 1.00 75.38 316 GLN A CA 1
ATOM 2491 C C . GLN A 1 316 ? -105.759 7.126 152.827 1.00 75.38 316 GLN A C 1
ATOM 2493 O O . GLN A 1 316 ? -106.334 7.750 153.718 1.00 75.38 316 GLN A O 1
ATOM 2498 N N . VAL A 1 317 ? -106.440 6.407 151.928 1.00 74.81 317 VAL A N 1
ATOM 2499 C CA . VAL A 1 317 ? -107.904 6.255 151.983 1.00 74.81 317 VAL A CA 1
ATOM 2500 C C . VAL A 1 317 ? -108.333 5.445 153.208 1.00 74.81 317 VAL A C 1
ATOM 2502 O O . VAL A 1 317 ? -109.350 5.768 153.822 1.00 74.81 317 VAL A O 1
ATOM 2505 N N . LEU A 1 318 ? -107.592 4.396 153.570 1.00 72.12 318 LEU A N 1
ATOM 2506 C CA . LEU A 1 318 ? -107.881 3.580 154.749 1.00 72.12 318 LEU A CA 1
ATOM 2507 C C . LEU A 1 318 ? -107.605 4.338 156.049 1.00 72.12 318 LEU A C 1
ATOM 2509 O O . LEU A 1 318 ? -108.443 4.282 156.945 1.00 72.12 318 LEU A O 1
ATOM 2513 N N . ASP A 1 319 ? -106.519 5.104 156.123 1.00 74.69 319 ASP A N 1
ATOM 2514 C CA . ASP A 1 319 ? -106.194 5.953 157.272 1.00 74.69 319 ASP A CA 1
ATOM 2515 C C . ASP A 1 319 ? -107.238 7.064 157.450 1.00 74.69 319 ASP A C 1
ATOM 2517 O O . ASP A 1 319 ? -107.756 7.265 158.549 1.00 74.69 319 ASP A O 1
ATOM 2521 N N . ALA A 1 320 ? -107.649 7.722 156.358 1.00 72.69 320 ALA A N 1
ATOM 2522 C CA . ALA A 1 320 ? -108.719 8.718 156.391 1.00 72.69 320 ALA A CA 1
ATOM 2523 C C . ALA A 1 320 ? -110.069 8.107 156.808 1.00 72.69 320 ALA A C 1
ATOM 2525 O O . ALA A 1 320 ? -110.830 8.724 157.558 1.00 72.69 320 ALA A O 1
ATOM 2526 N N . LYS A 1 321 ? -110.371 6.879 156.363 1.00 69.81 321 LYS A N 1
ATOM 2527 C CA . LYS A 1 321 ? -111.557 6.137 156.816 1.00 69.81 321 LYS A CA 1
ATOM 2528 C C . LYS A 1 321 ? -111.455 5.755 158.289 1.00 69.81 321 LYS A C 1
ATOM 2530 O O . LYS A 1 321 ? -112.440 5.910 159.000 1.00 69.81 321 LYS A O 1
ATOM 2535 N N . ALA A 1 322 ? -110.294 5.311 158.764 1.00 66.81 322 ALA A N 1
ATOM 2536 C CA . ALA A 1 322 ? -110.071 4.975 160.167 1.00 66.81 322 ALA A CA 1
ATOM 2537 C C . ALA A 1 322 ? -110.233 6.204 161.076 1.00 66.81 322 ALA A C 1
ATOM 2539 O O . ALA A 1 322 ? -110.920 6.121 162.094 1.00 66.81 322 ALA A O 1
ATOM 2540 N N . GLU A 1 323 ? -109.706 7.366 160.681 1.00 71.12 323 GLU A N 1
ATOM 2541 C CA . GLU A 1 323 ? -109.958 8.632 161.380 1.00 71.12 323 GLU A CA 1
ATOM 2542 C C . GLU A 1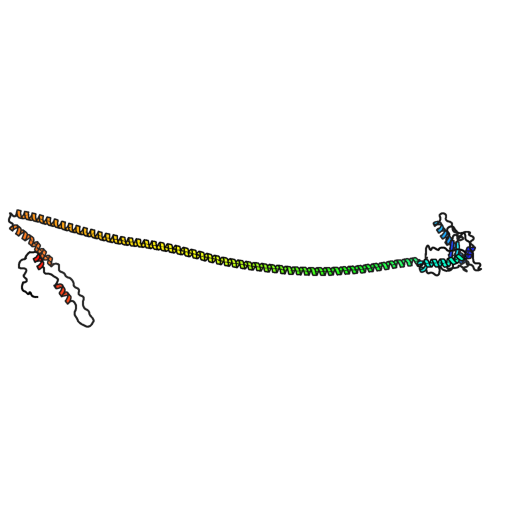 323 ? -111.430 9.056 161.333 1.00 71.12 323 GLU A C 1
ATOM 2544 O O . GLU A 1 323 ? -111.966 9.550 162.329 1.00 71.12 323 GLU A O 1
ATOM 2549 N N . GLY A 1 324 ? -112.089 8.894 160.182 1.00 65.75 324 GLY A N 1
ATOM 2550 C CA . GLY A 1 324 ? -113.510 9.196 160.017 1.00 65.75 324 GLY A CA 1
ATOM 2551 C C . GLY A 1 324 ? -114.383 8.334 160.931 1.00 65.75 324 GLY A C 1
ATOM 2552 O O . GLY A 1 324 ? -115.242 8.855 161.644 1.00 65.75 324 GLY A O 1
ATOM 2553 N N . TYR A 1 325 ? -114.107 7.029 160.984 1.00 66.38 325 TYR A N 1
ATOM 2554 C CA . TYR A 1 325 ? -114.763 6.100 161.901 1.00 66.38 325 TYR A CA 1
ATOM 2555 C C . TYR A 1 325 ? -114.448 6.421 163.363 1.00 66.38 325 TYR A C 1
ATOM 2557 O O . TYR A 1 325 ? -115.358 6.405 164.190 1.00 66.38 325 TYR A O 1
ATOM 2565 N N . GLY A 1 326 ? -113.207 6.796 163.686 1.00 65.00 326 GLY A N 1
ATOM 2566 C CA . GLY A 1 326 ? -112.832 7.247 165.028 1.00 65.00 326 GLY A CA 1
ATOM 2567 C C . GLY A 1 326 ? -113.641 8.468 165.481 1.00 65.00 326 GLY A C 1
ATOM 2568 O O . GLY A 1 326 ? -114.184 8.480 166.587 1.00 65.00 326 GLY A O 1
ATOM 2569 N N . ARG A 1 327 ? -113.809 9.462 164.599 1.00 66.00 327 ARG A N 1
ATOM 2570 C CA . ARG A 1 327 ? -114.623 10.660 164.865 1.00 66.00 327 ARG A CA 1
ATOM 2571 C C . ARG A 1 327 ? -116.114 10.351 165.007 1.00 66.00 327 ARG A C 1
ATOM 2573 O O . ARG A 1 327 ? -116.764 10.927 165.882 1.00 66.00 327 ARG A O 1
ATOM 2580 N N . LEU A 1 328 ? -116.656 9.437 164.202 1.00 59.84 328 LEU A N 1
ATOM 2581 C CA . LEU A 1 328 ? -118.044 8.978 164.336 1.00 59.84 328 LEU A CA 1
ATOM 2582 C C . LEU A 1 328 ? -118.281 8.279 165.680 1.00 59.84 328 LEU A C 1
ATOM 2584 O O . LEU A 1 328 ? -119.228 8.621 166.384 1.00 59.84 328 LEU A O 1
ATOM 2588 N N . ILE A 1 329 ? -117.381 7.378 166.087 1.00 58.38 329 ILE A N 1
ATOM 2589 C CA . ILE A 1 329 ? -117.479 6.660 167.368 1.00 58.38 329 ILE A CA 1
ATOM 2590 C C . ILE A 1 329 ? -117.410 7.636 168.554 1.00 58.38 329 ILE A C 1
ATOM 2592 O O . ILE A 1 329 ? -118.175 7.502 169.511 1.00 58.38 329 ILE A O 1
ATOM 2596 N N . GLN A 1 330 ? -116.551 8.657 168.480 1.00 59.22 330 GLN A N 1
ATOM 2597 C CA . GLN A 1 330 ? -116.425 9.666 169.534 1.00 59.22 330 GLN A CA 1
ATOM 2598 C C . GLN A 1 330 ? -117.652 10.590 169.625 1.00 59.22 330 GLN A C 1
ATOM 2600 O O . GLN A 1 330 ? -118.015 11.031 170.715 1.00 59.22 330 GLN A O 1
ATOM 2605 N N . SER A 1 331 ? -118.327 10.840 168.500 1.00 58.59 331 SER A N 1
ATOM 2606 C CA . SER A 1 331 ? -119.530 11.683 168.434 1.00 58.59 331 SER A CA 1
ATOM 2607 C C . SER A 1 331 ? -120.805 10.959 168.896 1.00 58.59 331 SER A C 1
ATOM 2609 O O . SER A 1 331 ? -121.777 11.610 169.269 1.00 58.59 331 SER A O 1
ATOM 2611 N N . SER A 1 332 ? -120.808 9.621 168.916 1.00 54.47 332 SER A N 1
ATOM 2612 C CA . SER A 1 332 ? -121.961 8.789 169.303 1.00 54.47 332 SER A CA 1
ATOM 2613 C C . SER A 1 332 ? -121.980 8.345 170.774 1.00 54.47 332 SER A C 1
ATOM 2615 O O . SER A 1 332 ? -122.714 7.426 171.125 1.00 54.47 332 SER A O 1
ATOM 2617 N N . GLY A 1 333 ? -121.207 8.976 171.664 1.00 57.47 333 GLY A N 1
ATOM 2618 C CA . GLY A 1 333 ? -121.339 8.746 173.111 1.00 57.47 333 GLY A CA 1
ATOM 2619 C C . GLY A 1 333 ? -120.934 7.344 173.594 1.00 57.47 333 GLY A C 1
ATOM 2620 O O . GLY A 1 333 ? -121.381 6.918 174.654 1.00 57.47 333 GLY A O 1
ATOM 2621 N N . GLY A 1 334 ? -120.080 6.634 172.845 1.00 57.25 334 GLY A N 1
ATOM 2622 C CA . GLY A 1 334 ? -119.426 5.398 173.295 1.00 57.25 334 GLY A CA 1
ATOM 2623 C C . GLY A 1 334 ? -120.205 4.086 173.123 1.00 57.25 334 GLY A C 1
ATOM 2624 O O . GLY A 1 334 ? -119.709 3.054 173.569 1.00 57.25 334 GLY A O 1
ATOM 2625 N N . ASP A 1 335 ? -121.368 4.071 172.461 1.00 56.41 335 ASP A N 1
ATOM 2626 C CA . ASP A 1 335 ? -122.116 2.827 172.211 1.00 56.41 335 ASP A CA 1
ATOM 2627 C C . ASP A 1 335 ? -121.794 2.220 170.828 1.00 56.41 335 ASP A C 1
ATOM 2629 O O . ASP A 1 335 ? -122.261 2.673 169.779 1.00 56.41 335 ASP A O 1
ATOM 2633 N N . ALA A 1 336 ? -120.972 1.166 170.820 1.00 60.25 336 ALA A N 1
ATOM 2634 C CA . ALA A 1 336 ? -120.450 0.511 169.617 1.00 60.25 336 ALA A CA 1
ATOM 2635 C C . ALA A 1 336 ? -121.527 -0.153 168.731 1.00 60.25 336 ALA A C 1
ATOM 2637 O O . ALA A 1 336 ? -121.279 -0.421 167.554 1.00 60.25 336 ALA A O 1
ATOM 2638 N N . ARG A 1 337 ? -122.733 -0.416 169.257 1.00 58.56 337 ARG A N 1
ATOM 2639 C CA . ARG A 1 337 ? -123.802 -1.084 168.493 1.00 58.56 337 ARG A CA 1
ATOM 2640 C C . ARG A 1 337 ? -124.521 -0.157 167.517 1.00 58.56 337 ARG A C 1
ATOM 2642 O O . ARG A 1 337 ? -124.890 -0.605 166.438 1.00 58.56 337 ARG A O 1
ATOM 2649 N N . ALA A 1 338 ? -124.683 1.124 167.846 1.00 56.41 338 ALA A N 1
ATOM 2650 C CA . ALA A 1 338 ? -125.371 2.074 166.969 1.00 56.41 338 ALA A CA 1
ATOM 2651 C C . ALA A 1 338 ? -124.541 2.420 165.716 1.00 56.41 338 ALA A C 1
ATOM 2653 O O . ALA A 1 338 ? -125.093 2.536 164.621 1.00 56.41 338 ALA A O 1
ATOM 2654 N N . ALA A 1 339 ? -123.212 2.501 165.854 1.00 57.31 339 ALA A N 1
ATOM 2655 C CA . ALA A 1 339 ? -122.298 2.725 164.732 1.00 57.31 339 ALA A CA 1
ATOM 2656 C C . ALA A 1 339 ? -122.286 1.543 163.741 1.00 57.31 339 ALA A C 1
ATOM 2658 O O . ALA A 1 339 ? -122.263 1.754 162.530 1.00 57.31 339 ALA A O 1
ATOM 2659 N N . ALA A 1 340 ? -122.370 0.302 164.236 1.00 58.78 340 ALA A N 1
ATOM 2660 C CA . ALA A 1 340 ? -122.406 -0.896 163.396 1.00 58.78 340 ALA A CA 1
ATOM 2661 C C . ALA A 1 340 ? -123.686 -0.991 162.543 1.00 58.78 340 ALA A C 1
ATOM 2663 O O . ALA A 1 340 ? -123.615 -1.338 161.364 1.00 58.78 340 ALA A O 1
ATOM 2664 N N . THR A 1 341 ? -124.849 -0.634 163.099 1.00 61.78 341 THR A N 1
ATOM 2665 C CA . THR A 1 341 ? -126.119 -0.658 162.354 1.00 61.78 341 THR A CA 1
ATOM 2666 C C . THR A 1 341 ? -126.152 0.401 161.250 1.00 61.78 341 THR A C 1
ATOM 2668 O O . THR A 1 341 ? -126.652 0.132 160.160 1.00 61.78 341 THR A O 1
ATOM 2671 N N . LEU A 1 342 ? -125.576 1.585 161.495 1.00 60.69 342 LEU A N 1
ATOM 2672 C CA . LEU A 1 342 ? -125.500 2.649 160.489 1.00 60.69 342 LEU A CA 1
ATOM 2673 C C . LEU A 1 342 ? -124.574 2.256 159.321 1.00 60.69 342 LEU A C 1
ATOM 2675 O O . LEU A 1 342 ? -124.930 2.446 158.160 1.00 60.69 342 LEU A O 1
ATOM 2679 N N . LEU A 1 343 ? -123.436 1.622 159.628 1.00 63.25 343 LEU A N 1
ATOM 2680 C CA . LEU A 1 343 ? -122.489 1.116 158.627 1.00 63.25 343 LEU A CA 1
ATOM 2681 C C . LEU A 1 343 ? -123.067 -0.027 157.777 1.00 63.25 343 LEU A C 1
ATOM 2683 O O . LEU A 1 343 ? -122.745 -0.139 156.594 1.00 63.25 343 LEU A O 1
ATOM 2687 N N . MET A 1 344 ? -123.934 -0.871 158.349 1.00 62.41 344 MET A N 1
ATOM 2688 C CA . MET A 1 344 ? -124.601 -1.932 157.588 1.00 62.41 344 MET A CA 1
ATOM 2689 C C . MET A 1 344 ? -125.603 -1.386 156.566 1.00 62.41 344 MET A C 1
ATOM 2691 O O . MET A 1 344 ? -125.652 -1.902 155.453 1.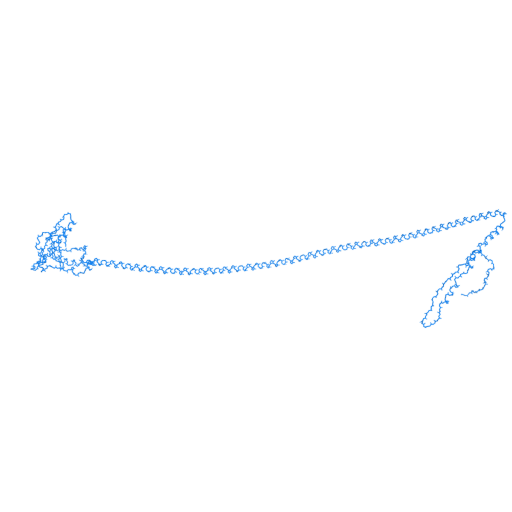00 62.41 344 MET A O 1
ATOM 2695 N N . VAL A 1 345 ? -126.359 -0.332 156.892 1.00 62.66 345 VAL A N 1
ATOM 2696 C CA . VAL A 1 345 ? -127.313 0.273 155.943 1.00 62.66 345 VAL A CA 1
ATOM 2697 C C . VAL A 1 345 ? -126.590 0.889 154.741 1.00 62.66 345 VAL A C 1
ATOM 2699 O O . VAL A 1 345 ? -127.020 0.684 153.609 1.00 62.66 345 VAL A O 1
ATOM 2702 N N . GLU A 1 346 ? -125.455 1.560 154.954 1.00 61.38 346 GLU A N 1
ATOM 2703 C CA . GLU A 1 346 ? -124.684 2.184 153.868 1.00 61.38 346 GLU A CA 1
ATOM 2704 C C . GLU A 1 346 ? -124.092 1.150 152.888 1.00 61.38 346 GLU A C 1
ATOM 2706 O O . GLU A 1 346 ? -123.979 1.403 151.688 1.00 61.38 346 GLU A O 1
ATOM 2711 N N . LYS A 1 347 ? -123.741 -0.055 153.359 1.00 66.00 347 LYS A N 1
ATOM 2712 C CA . LYS A 1 347 ? -123.119 -1.080 152.504 1.00 66.00 347 LYS A CA 1
ATOM 2713 C C . LYS A 1 347 ? -124.082 -1.955 151.703 1.00 66.00 347 LYS A C 1
ATOM 2715 O O . LYS A 1 347 ? -123.632 -2.564 150.726 1.00 66.00 347 LYS A O 1
ATOM 2720 N N . ILE A 1 348 ? -125.376 -1.970 152.029 1.00 62.44 348 ILE A N 1
ATOM 2721 C CA . ILE A 1 348 ? -126.388 -2.741 151.283 1.00 62.44 348 ILE A CA 1
ATOM 2722 C C . ILE A 1 348 ? -126.486 -2.276 149.822 1.00 62.44 348 ILE A C 1
ATOM 2724 O O . ILE A 1 348 ? -126.566 -3.111 148.922 1.00 62.44 348 ILE A O 1
ATOM 2728 N N . GLU A 1 349 ? -126.395 -0.971 149.557 1.00 63.75 349 GLU A N 1
ATOM 2729 C CA . GLU A 1 349 ? -126.532 -0.428 148.197 1.00 63.75 349 GLU A CA 1
ATOM 2730 C C . GLU A 1 349 ? -125.402 -0.906 147.266 1.00 63.75 349 GLU A C 1
ATOM 2732 O O . GLU A 1 349 ? -125.634 -1.282 146.115 1.00 63.75 349 GLU A O 1
ATOM 2737 N N . SER A 1 350 ? -124.176 -1.007 147.797 1.00 65.75 350 SER A N 1
ATOM 2738 C CA . SER A 1 350 ? -123.021 -1.475 147.022 1.00 65.75 350 SER A CA 1
ATOM 2739 C C . SER A 1 350 ? -123.092 -2.958 146.641 1.00 65.75 350 SER A C 1
ATOM 2741 O O . SER A 1 350 ? -122.595 -3.330 145.579 1.00 65.75 350 SER A O 1
ATOM 2743 N N . MET A 1 351 ? -123.739 -3.801 147.457 1.00 61.03 351 MET A N 1
ATOM 2744 C CA . MET 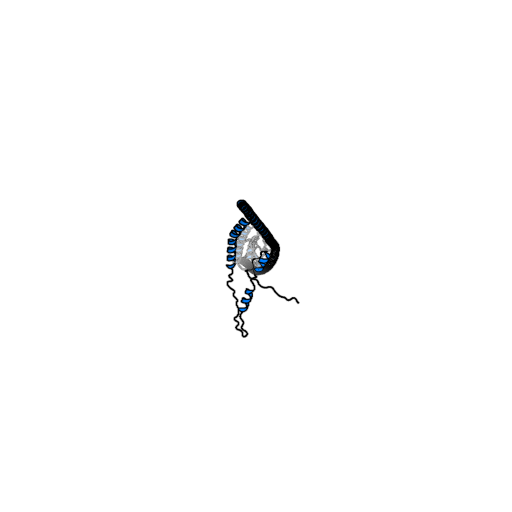A 1 351 ? -123.892 -5.226 147.138 1.00 61.03 351 MET A CA 1
ATOM 2745 C C . MET A 1 351 ? -124.911 -5.462 146.020 1.00 61.03 351 MET A C 1
ATOM 2747 O O . MET A 1 351 ? -124.660 -6.266 145.126 1.00 61.03 351 MET A O 1
ATOM 2751 N N . VAL A 1 352 ? -126.023 -4.722 146.006 1.00 61.25 352 VAL A N 1
ATOM 2752 C CA . VAL A 1 352 ? -127.062 -4.881 144.972 1.00 61.25 352 VAL A CA 1
ATOM 2753 C C . VAL A 1 352 ? -126.532 -4.522 143.580 1.00 61.25 352 VAL A C 1
ATOM 2755 O O . VAL A 1 352 ? -126.833 -5.219 142.611 1.00 61.25 352 VAL A O 1
ATOM 2758 N N . SER A 1 353 ? -125.702 -3.481 143.473 1.00 63.53 353 SER A N 1
ATOM 2759 C CA . SER A 1 353 ? -125.157 -3.039 142.182 1.00 63.53 353 SER A CA 1
ATOM 2760 C C . SER A 1 353 ? -124.207 -4.071 141.555 1.00 63.53 353 SER A C 1
ATOM 2762 O O . SER A 1 353 ? -124.320 -4.379 140.368 1.00 63.53 353 SER A O 1
ATOM 2764 N N . ALA A 1 354 ? -123.328 -4.684 142.358 1.00 62.28 354 ALA A N 1
ATOM 2765 C CA . ALA A 1 354 ? -122.377 -5.692 141.880 1.00 62.28 354 ALA A CA 1
ATOM 2766 C C . ALA A 1 354 ? -123.071 -6.963 141.350 1.00 62.28 354 ALA A C 1
ATOM 2768 O O . ALA A 1 354 ? -122.604 -7.578 140.391 1.00 62.28 354 ALA A O 1
ATOM 2769 N N . GLN A 1 355 ? -124.217 -7.341 141.930 1.00 52.44 355 GLN A N 1
ATOM 2770 C CA . GLN A 1 355 ? -124.975 -8.516 141.492 1.00 52.44 355 GLN A CA 1
ATOM 2771 C C . GLN A 1 355 ? -125.579 -8.360 140.082 1.00 52.44 355 GLN A C 1
ATOM 2773 O O . GLN A 1 355 ? -125.687 -9.344 139.351 1.00 52.44 355 GLN A O 1
ATOM 2778 N N . VAL A 1 356 ? -125.971 -7.144 139.681 1.00 60.88 356 VAL A N 1
ATOM 2779 C CA . VAL A 1 356 ? -126.620 -6.894 138.376 1.00 60.88 356 VAL A CA 1
ATOM 2780 C C . VAL A 1 356 ? -125.609 -6.906 137.230 1.00 60.88 356 VAL A C 1
ATOM 2782 O O . VAL A 1 356 ? -125.924 -7.324 136.113 1.00 60.88 356 VAL A O 1
ATOM 2785 N N . GLU A 1 357 ? -124.377 -6.482 137.495 1.00 60.75 357 GLU A N 1
ATOM 2786 C CA . GLU A 1 357 ? -123.346 -6.356 136.467 1.00 60.75 357 GLU A CA 1
ATOM 2787 C C . GLU A 1 357 ? -122.869 -7.723 135.936 1.00 60.75 357 GLU A C 1
ATOM 2789 O O . GLU A 1 357 ? -122.604 -7.866 134.741 1.00 60.75 357 GLU A O 1
ATOM 2794 N N . ALA A 1 358 ? -122.877 -8.764 136.778 1.00 58.47 358 ALA A N 1
ATOM 2795 C CA . ALA A 1 358 ? -122.442 -10.116 136.416 1.00 58.47 358 ALA A CA 1
ATOM 2796 C C . ALA A 1 358 ? -123.319 -10.803 135.345 1.00 58.47 358 ALA A C 1
ATOM 2798 O O . ALA A 1 358 ? -122.838 -11.674 134.621 1.00 58.47 358 ALA A O 1
ATOM 2799 N N . ILE A 1 359 ? -124.590 -10.413 135.198 1.00 55.88 359 ILE A N 1
ATOM 2800 C CA . ILE A 1 359 ? -125.532 -11.074 134.273 1.00 55.88 359 ILE A CA 1
ATOM 2801 C C . ILE A 1 359 ? -125.415 -10.519 132.839 1.00 55.88 359 ILE A C 1
ATOM 2803 O O . ILE A 1 359 ? -125.851 -11.151 131.878 1.00 55.88 359 ILE A O 1
ATOM 2807 N N . ARG A 1 360 ? -124.798 -9.347 132.644 1.00 60.31 360 ARG A N 1
ATOM 2808 C CA . ARG A 1 360 ? -124.921 -8.594 131.383 1.00 60.31 360 ARG A CA 1
ATOM 2809 C C . ARG A 1 360 ? -124.032 -9.077 130.224 1.00 60.31 360 ARG A C 1
ATOM 2811 O O . ARG A 1 360 ? -124.306 -8.705 129.086 1.00 60.31 360 ARG A O 1
ATOM 2818 N N . ASN A 1 361 ? -123.004 -9.893 130.475 1.00 53.34 361 ASN A N 1
ATOM 2819 C CA . ASN A 1 361 ? -121.874 -10.061 129.541 1.00 53.34 361 ASN A CA 1
ATOM 2820 C C . ASN A 1 361 ? -121.712 -11.441 128.863 1.00 53.34 361 ASN A C 1
ATOM 2822 O O . ASN A 1 361 ? -120.652 -11.714 128.306 1.00 53.34 361 ASN A O 1
ATOM 2826 N N . LEU A 1 362 ? -122.732 -12.304 128.823 1.00 52.81 362 LEU A N 1
ATOM 2827 C CA . LEU A 1 362 ? -122.658 -13.575 128.077 1.00 52.81 362 LEU A CA 1
ATOM 2828 C C . LEU A 1 362 ? -123.378 -13.488 126.715 1.00 52.81 362 LEU A C 1
ATOM 2830 O O . LEU A 1 362 ? -124.599 -13.591 126.637 1.00 52.81 362 LEU A O 1
ATOM 2834 N N . LYS A 1 363 ? -122.609 -13.325 125.627 1.00 53.72 363 LYS A N 1
ATOM 2835 C CA . LYS A 1 363 ? -123.037 -13.527 124.226 1.00 53.72 363 LYS A CA 1
ATOM 2836 C C . LYS A 1 363 ? -121.984 -14.365 123.485 1.00 53.72 363 LYS A C 1
ATOM 2838 O O . LYS A 1 363 ? -120.853 -13.915 123.339 1.00 53.72 363 LYS A O 1
ATOM 2843 N N . ILE A 1 364 ? -122.348 -15.558 123.005 1.00 51.50 364 ILE A N 1
ATOM 2844 C CA . ILE A 1 364 ? -121.537 -16.371 122.077 1.00 51.50 364 ILE A CA 1
ATOM 2845 C C . ILE A 1 364 ? -122.307 -16.429 120.752 1.00 51.50 364 ILE A C 1
ATOM 2847 O O . ILE A 1 364 ? -123.381 -17.019 120.692 1.00 51.50 364 ILE A O 1
ATOM 2851 N N . ASP A 1 365 ? -121.785 -15.756 119.722 1.00 49.31 365 ASP A N 1
ATOM 2852 C CA . ASP A 1 365 ? -122.582 -15.261 118.585 1.00 49.31 365 ASP A CA 1
ATOM 2853 C C . ASP A 1 365 ? -122.481 -16.087 117.289 1.00 49.31 365 ASP A C 1
ATOM 2855 O O . ASP A 1 365 ? -123.193 -15.807 116.329 1.00 49.31 365 ASP A O 1
ATOM 2859 N N . LYS A 1 366 ? -121.628 -17.118 117.202 1.00 46.34 366 LYS A N 1
ATOM 2860 C CA . LYS A 1 366 ? -121.684 -18.078 116.081 1.00 46.34 366 LYS A CA 1
ATOM 2861 C C . LYS A 1 366 ? -120.680 -19.206 116.219 1.00 46.34 366 LYS A C 1
ATOM 2863 O O . LYS A 1 366 ? -119.495 -18.959 116.416 1.00 46.34 366 LYS A O 1
ATOM 2868 N N . ILE A 1 367 ? -121.138 -20.423 115.956 1.00 48.09 367 ILE A N 1
ATOM 2869 C CA . ILE A 1 367 ? -120.280 -21.538 115.570 1.00 48.09 367 ILE A CA 1
ATOM 2870 C C . ILE A 1 367 ? -120.685 -21.963 114.164 1.00 48.09 367 ILE A C 1
ATOM 2872 O O . ILE A 1 367 ? -121.858 -22.198 113.888 1.00 48.09 367 ILE A O 1
ATOM 2876 N N . THR A 1 368 ? -119.696 -22.041 113.275 1.00 44.34 368 THR A N 1
ATOM 2877 C CA . THR A 1 368 ? -119.870 -22.495 111.895 1.00 44.34 368 THR A CA 1
ATOM 2878 C C . THR A 1 368 ? -119.189 -23.853 111.753 1.00 44.34 368 THR A C 1
ATOM 2880 O O . THR A 1 368 ? -117.965 -23.931 111.749 1.00 44.34 368 THR A O 1
ATOM 2883 N N . VAL A 1 369 ? -119.988 -24.917 111.669 1.00 43.25 369 VAL A N 1
ATOM 2884 C CA . VAL A 1 369 ? -119.536 -26.278 111.349 1.00 43.25 369 VAL A CA 1
ATOM 2885 C C . VAL A 1 369 ? -119.822 -26.512 109.869 1.00 43.25 369 VAL A C 1
ATOM 2887 O O . VAL A 1 369 ? -120.969 -26.388 109.446 1.00 43.25 369 VAL A O 1
ATOM 2890 N N . TRP A 1 370 ? -118.789 -26.810 109.082 1.00 38.03 370 TRP A N 1
ATOM 2891 C CA . TRP A 1 370 ? -118.930 -27.262 107.697 1.00 38.03 370 TRP A CA 1
ATOM 2892 C C . TRP A 1 370 ? -118.793 -28.778 107.669 1.00 38.03 370 TRP A C 1
ATOM 2894 O O . TRP A 1 370 ? -117.731 -29.301 107.994 1.00 38.03 370 TRP A O 1
ATOM 2904 N N . ASP A 1 371 ? -119.862 -29.463 107.272 1.00 36.00 371 ASP A N 1
ATOM 2905 C CA . ASP A 1 371 ? -119.817 -30.871 106.901 1.00 36.00 371 ASP A CA 1
ATOM 2906 C C . ASP A 1 371 ? -120.828 -31.211 105.807 1.00 36.00 371 ASP A C 1
ATOM 2908 O O . ASP A 1 371 ? -121.985 -30.793 105.861 1.00 36.00 371 ASP A O 1
ATOM 2912 N N . GLY A 1 372 ? -120.353 -32.039 104.876 1.00 39.00 372 GLY A N 1
ATOM 2913 C CA . GLY A 1 372 ? -121.135 -33.142 104.339 1.00 39.00 372 GLY A CA 1
ATOM 2914 C C . GLY A 1 372 ? -121.880 -32.883 103.040 1.00 39.00 372 GLY A C 1
ATOM 2915 O O . GLY A 1 372 ? -123.083 -32.650 103.047 1.00 39.00 372 GLY A O 1
ATOM 2916 N N . GLY A 1 373 ? -121.192 -33.056 101.911 1.00 32.91 373 GLY A N 1
ATOM 2917 C CA . GLY A 1 373 ? -121.814 -33.260 100.602 1.00 32.91 373 GLY A CA 1
ATOM 2918 C C . GLY A 1 373 ? -121.062 -34.319 99.798 1.00 32.91 373 GLY A C 1
ATOM 2919 O O . GLY A 1 373 ? -120.443 -33.992 98.791 1.00 32.91 373 GLY A O 1
ATOM 2920 N N . ASN A 1 374 ? -121.057 -35.571 100.269 1.00 37.56 374 ASN A N 1
ATOM 2921 C CA . ASN A 1 374 ? -120.454 -36.699 99.557 1.00 37.56 374 ASN A CA 1
ATOM 2922 C C . ASN A 1 374 ? -121.398 -37.202 98.450 1.00 37.56 374 ASN A C 1
ATOM 2924 O O . ASN A 1 374 ? -122.513 -37.641 98.723 1.00 37.56 374 ASN A O 1
ATOM 2928 N N . GLY A 1 375 ? -120.928 -37.158 97.204 1.00 32.53 375 GLY A N 1
ATOM 2929 C CA . GLY A 1 375 ? -121.524 -37.822 96.047 1.00 32.53 375 GLY A CA 1
ATOM 2930 C C . GLY A 1 375 ? -120.712 -39.054 95.649 1.00 32.53 375 GLY A C 1
ATOM 2931 O O . GLY A 1 375 ? -120.195 -39.118 94.540 1.00 32.53 375 GLY A O 1
ATOM 2932 N N . GLY A 1 376 ? -120.580 -40.011 96.566 1.00 35.88 376 GLY A N 1
ATOM 2933 C CA . GLY A 1 376 ? -120.058 -41.356 96.334 1.00 35.88 376 GLY A CA 1
ATOM 2934 C C . GLY A 1 376 ? -120.796 -42.313 97.268 1.00 35.88 376 GLY A C 1
ATOM 2935 O O . GLY A 1 376 ? -120.950 -42.016 98.447 1.00 35.88 376 GLY A O 1
ATOM 2936 N N . ALA A 1 377 ? -121.337 -43.405 96.734 1.00 40.31 377 ALA A N 1
ATOM 2937 C CA . ALA A 1 377 ? -122.263 -44.295 97.432 1.00 40.31 377 ALA A CA 1
ATOM 2938 C C . ALA A 1 377 ? -121.745 -44.811 98.801 1.00 40.31 377 ALA A C 1
ATOM 2940 O O . ALA A 1 377 ? -120.703 -45.460 98.844 1.00 40.31 377 ALA A O 1
ATOM 2941 N N . GLY A 1 378 ? -122.525 -44.588 99.876 1.00 39.94 378 GLY A N 1
ATOM 2942 C CA . GLY A 1 378 ? -122.436 -45.282 101.176 1.00 39.94 378 GLY A CA 1
ATOM 2943 C C . GLY A 1 378 ? -122.426 -44.380 102.430 1.00 39.94 378 GLY A C 1
ATOM 2944 O O . GLY A 1 378 ? -121.423 -43.735 102.693 1.00 39.94 378 GLY A O 1
ATOM 2945 N N . ASP A 1 379 ? -123.509 -44.444 103.221 1.00 41.75 379 ASP A N 1
ATOM 2946 C CA . ASP A 1 379 ? -123.711 -43.952 104.608 1.00 41.75 379 ASP A CA 1
ATOM 2947 C C . ASP A 1 379 ? -123.885 -42.432 104.865 1.00 41.75 379 ASP A C 1
ATOM 2949 O O . ASP A 1 379 ? -123.166 -41.586 104.341 1.00 41.75 379 ASP A O 1
ATOM 2953 N N . GLY A 1 380 ? -124.905 -42.080 105.659 1.00 46.84 380 GLY A N 1
ATOM 2954 C CA . GLY A 1 380 ? -125.432 -40.717 105.811 1.00 46.84 380 GLY A CA 1
ATOM 2955 C C . GLY A 1 380 ? -125.461 -40.220 107.258 1.00 46.84 380 GLY A C 1
ATOM 2956 O O . GLY A 1 380 ? -126.449 -40.411 107.963 1.00 46.84 380 GLY A O 1
ATOM 2957 N N . SER A 1 381 ? -124.425 -39.485 107.665 1.00 51.38 381 SER A N 1
ATOM 2958 C CA . SER A 1 381 ? -124.376 -38.735 108.931 1.00 51.38 381 SER A CA 1
ATOM 2959 C C . SER A 1 381 ? -123.672 -37.390 108.733 1.00 51.38 381 SER A C 1
ATOM 2961 O O . SER A 1 381 ? -122.575 -37.383 108.179 1.00 51.38 381 SER A O 1
ATOM 2963 N N . SER A 1 382 ? -124.269 -36.277 109.191 1.00 47.66 382 SER A N 1
ATOM 2964 C CA . SER A 1 382 ? -123.678 -34.927 109.106 1.00 47.66 382 SER A CA 1
ATOM 2965 C C . SER A 1 382 ? -123.357 -34.299 110.480 1.00 47.66 382 SER A C 1
ATOM 2967 O O . SER A 1 382 ? -124.054 -34.514 111.470 1.00 47.66 382 SER A O 1
ATOM 2969 N N . SER A 1 383 ? -122.290 -33.496 110.541 1.00 55.44 383 SER A N 1
ATOM 2970 C CA . SER A 1 383 ? -121.498 -33.068 111.715 1.00 55.44 383 SER A CA 1
ATOM 2971 C C . SER A 1 383 ? -122.133 -32.042 112.654 1.00 55.44 383 SER A C 1
ATOM 2973 O O . SER A 1 383 ? -121.465 -31.495 113.532 1.00 55.44 383 SER A O 1
ATOM 2975 N N . THR A 1 384 ? -123.426 -31.771 112.531 1.00 54.72 384 THR A N 1
ATOM 2976 C CA . THR A 1 384 ? -124.115 -30.819 113.420 1.00 54.72 384 THR A CA 1
ATOM 2977 C C . THR A 1 384 ? -124.307 -31.363 114.841 1.00 54.72 384 THR A C 1
ATOM 2979 O O . THR A 1 384 ? -124.326 -30.595 115.803 1.00 54.72 384 THR A O 1
ATOM 2982 N N . SER A 1 385 ? -124.350 -32.686 115.005 1.00 56.72 385 SER A N 1
ATOM 2983 C CA . SER A 1 385 ? -124.488 -33.375 116.295 1.00 56.72 385 SER A CA 1
ATOM 2984 C C . SER A 1 385 ? -123.210 -33.370 117.149 1.00 56.72 385 SER A C 1
ATOM 2986 O O . SER A 1 385 ? -123.304 -33.373 118.375 1.00 56.72 385 SER A O 1
ATOM 2988 N N . ASN A 1 386 ? -122.020 -33.274 116.541 1.00 59.44 386 ASN A N 1
ATOM 2989 C CA . ASN A 1 386 ? -120.739 -33.286 117.269 1.00 59.44 386 ASN A CA 1
ATOM 2990 C C . ASN A 1 386 ? -120.362 -31.941 117.913 1.00 59.44 386 ASN A C 1
ATOM 2992 O O . ASN A 1 386 ? -119.483 -31.896 118.770 1.00 59.44 386 ASN A O 1
ATOM 2996 N N . PHE A 1 387 ? -121.018 -30.843 117.537 1.00 59.81 387 PHE A N 1
ATOM 2997 C CA . PHE A 1 387 ? -120.698 -29.519 118.068 1.00 59.81 387 PHE A CA 1
ATOM 2998 C C . PHE A 1 387 ? -121.449 -29.175 119.368 1.00 59.81 387 PHE A C 1
ATOM 3000 O O . PHE A 1 387 ? -120.898 -28.546 120.268 1.00 59.81 387 PHE A O 1
ATOM 3007 N N . VAL A 1 388 ? -122.699 -29.620 119.513 1.00 61.69 388 VAL A N 1
ATOM 3008 C CA . VAL A 1 388 ? -123.553 -29.237 120.653 1.00 61.69 388 VAL A CA 1
ATOM 3009 C C . VAL A 1 388 ? -123.111 -29.896 121.970 1.00 61.69 388 VAL A C 1
ATOM 3011 O O . VAL A 1 388 ? -123.320 -29.328 123.040 1.00 61.69 388 VAL A O 1
ATOM 3014 N N . SER A 1 389 ? -122.442 -31.052 121.926 1.00 59.91 389 SER A N 1
ATOM 3015 C CA . SER A 1 389 ? -122.006 -31.750 123.145 1.00 59.91 389 SER A CA 1
ATOM 3016 C C . SER A 1 389 ? -120.771 -31.131 123.820 1.00 59.91 389 SER A C 1
ATOM 3018 O O . SER A 1 389 ? -120.568 -31.344 125.015 1.00 59.91 389 SER A O 1
ATOM 3020 N N . SER A 1 390 ? -119.962 -30.337 123.105 1.00 58.91 390 SER A N 1
ATOM 3021 C CA . SER A 1 390 ? -118.703 -29.787 123.635 1.00 58.91 390 SER A CA 1
ATOM 3022 C C . SER A 1 390 ? -118.861 -28.445 124.364 1.00 58.91 390 SER A C 1
ATOM 3024 O O . SER A 1 390 ? -118.029 -28.119 125.207 1.00 58.91 390 SER A O 1
ATOM 3026 N N . LEU A 1 391 ? -119.951 -27.701 124.131 1.00 55.53 391 LEU A N 1
ATOM 3027 C CA . LEU A 1 391 ? -120.193 -26.390 124.756 1.00 55.53 391 LEU A CA 1
ATOM 3028 C C . LEU A 1 391 ? -120.798 -26.480 126.174 1.00 55.53 391 LEU A C 1
ATOM 3030 O O . LEU A 1 391 ? -120.630 -25.575 126.984 1.00 55.53 391 LEU A O 1
ATOM 3034 N N . VAL A 1 392 ? -121.470 -27.583 126.515 1.00 58.34 392 VAL A N 1
ATOM 3035 C CA . VAL A 1 392 ? -122.151 -27.752 127.819 1.00 58.34 392 VAL A CA 1
ATOM 3036 C C . VAL A 1 392 ? -121.179 -28.118 128.958 1.00 58.34 392 VAL A C 1
ATOM 3038 O O . VAL A 1 392 ? -121.540 -28.053 130.129 1.00 58.34 392 VAL A O 1
ATOM 3041 N N . ARG A 1 393 ? -119.916 -28.445 128.652 1.00 55.91 393 ARG A N 1
ATOM 3042 C CA . ARG A 1 393 ? -118.898 -28.836 129.648 1.00 55.91 393 ARG A CA 1
ATOM 3043 C C . ARG A 1 393 ? -117.954 -27.713 130.109 1.00 55.91 393 ARG A C 1
ATOM 3045 O O . ARG A 1 393 ? -117.080 -27.991 130.923 1.00 55.91 393 ARG A O 1
ATOM 3052 N N . SER A 1 394 ? -118.091 -26.472 129.626 1.00 54.53 394 SER A N 1
ATOM 3053 C CA . SER A 1 394 ? -117.067 -25.422 129.809 1.00 54.53 394 SER A CA 1
ATOM 3054 C C . SER A 1 394 ? -117.396 -24.299 130.806 1.00 54.53 394 SER A C 1
ATOM 3056 O O . SER A 1 394 ? -116.713 -23.278 130.798 1.00 54.53 394 SER A O 1
ATOM 3058 N N . LEU A 1 395 ? -118.407 -24.445 131.667 1.00 43.38 395 LEU A N 1
ATOM 3059 C CA . LEU A 1 395 ? -118.663 -23.493 132.759 1.00 43.38 395 LEU A CA 1
ATOM 3060 C C . LEU A 1 395 ? -118.487 -24.188 134.121 1.00 43.38 395 LEU A C 1
ATOM 3062 O O . LEU A 1 395 ? -119.314 -25.032 134.467 1.00 43.38 395 LEU A O 1
ATOM 3066 N N . PRO A 1 396 ? -117.432 -23.861 134.897 1.00 49.19 396 PRO A N 1
ATOM 3067 C CA . PRO A 1 396 ? -117.250 -24.385 136.247 1.00 49.19 396 PRO A CA 1
ATOM 3068 C C . PRO A 1 396 ? -118.171 -23.672 137.260 1.00 49.19 396 PRO A C 1
ATOM 3070 O O . PRO A 1 396 ? -118.391 -22.463 137.150 1.00 49.19 396 PRO A O 1
ATOM 3073 N N . PRO A 1 397 ? -118.701 -24.387 138.267 1.00 56.97 397 PRO A N 1
ATOM 3074 C CA . PRO A 1 397 ? -119.620 -23.844 139.263 1.00 56.97 397 PRO A CA 1
ATOM 3075 C C . PRO A 1 397 ? -118.933 -22.875 140.244 1.00 56.97 397 PRO A C 1
ATOM 3077 O O . PRO A 1 397 ? -117.953 -23.198 140.904 1.00 56.97 397 PRO A O 1
ATOM 3080 N N . ILE A 1 398 ? -119.531 -21.691 140.401 1.00 50.03 398 ILE A N 1
ATOM 3081 C CA . ILE A 1 398 ? -119.122 -20.568 141.276 1.00 50.03 398 ILE A CA 1
ATOM 3082 C C . ILE A 1 398 ? -119.004 -20.947 142.776 1.00 50.03 398 ILE A C 1
ATOM 3084 O O . ILE A 1 398 ? -118.460 -20.186 143.576 1.00 50.03 398 ILE A O 1
ATOM 3088 N N . HIS A 1 399 ? -119.470 -22.131 143.176 1.00 51.41 399 HIS A N 1
ATOM 3089 C CA . HIS A 1 399 ? -119.557 -22.549 144.579 1.00 51.41 399 HIS A CA 1
ATOM 3090 C C . HIS A 1 399 ? -118.212 -22.933 145.226 1.00 51.41 399 HIS A C 1
ATOM 3092 O O . HIS A 1 399 ? -118.105 -22.858 146.449 1.00 51.41 399 HIS A O 1
ATOM 3098 N N . ASP A 1 400 ? -117.167 -23.236 144.449 1.00 55.16 400 ASP A N 1
ATOM 3099 C CA . ASP A 1 400 ? -115.838 -23.543 145.011 1.00 55.16 400 ASP A CA 1
ATOM 3100 C C . ASP A 1 400 ? -115.048 -22.283 145.400 1.00 55.16 400 ASP A C 1
ATOM 3102 O O . ASP A 1 400 ? -114.263 -22.290 146.350 1.00 55.16 400 ASP A O 1
ATOM 3106 N N . VAL A 1 401 ? -115.309 -21.157 144.728 1.00 55.31 401 VAL A N 1
ATOM 3107 C CA . VAL A 1 401 ? -114.595 -19.892 144.976 1.00 55.31 401 VAL A CA 1
ATOM 3108 C C . VAL A 1 401 ? -115.058 -19.242 146.287 1.00 55.31 401 VAL A C 1
ATOM 3110 O O . VAL A 1 401 ? -114.260 -18.646 147.008 1.00 55.31 401 VAL A O 1
ATOM 3113 N N . ALA A 1 402 ? -116.333 -19.411 146.650 1.00 51.50 402 ALA A N 1
ATOM 3114 C CA . ALA A 1 402 ? -116.896 -18.865 147.885 1.00 51.50 402 ALA A CA 1
ATOM 3115 C C . ALA A 1 402 ? -116.392 -19.591 149.152 1.00 51.50 402 ALA A C 1
ATOM 3117 O O . ALA A 1 402 ? -116.207 -18.955 150.189 1.00 51.50 402 ALA A O 1
ATOM 3118 N N . LYS A 1 403 ? -116.089 -20.897 149.070 1.00 49.84 403 LYS A N 1
ATOM 3119 C CA . LYS A 1 403 ? -115.558 -21.686 150.199 1.00 49.84 403 LYS A CA 1
ATOM 3120 C C . LYS A 1 403 ? -114.081 -21.408 150.507 1.00 49.84 403 LYS A C 1
ATOM 3122 O O . LYS A 1 403 ? -113.693 -21.485 151.668 1.00 49.84 403 LYS A O 1
ATOM 3127 N N . MET A 1 404 ? -113.268 -21.016 149.522 1.00 53.09 404 MET A N 1
ATOM 3128 C CA . MET A 1 404 ? -111.881 -20.577 149.769 1.00 53.09 404 MET A CA 1
ATOM 3129 C C . MET A 1 404 ? -111.790 -19.190 150.431 1.00 53.09 404 MET A C 1
ATOM 3131 O O . MET A 1 404 ? -110.790 -18.892 151.079 1.00 53.09 404 MET A O 1
ATOM 3135 N N . ALA A 1 405 ? -112.828 -18.356 150.303 1.00 52.78 405 ALA A N 1
ATOM 3136 C CA . ALA A 1 405 ? -112.865 -16.991 150.835 1.00 52.78 405 ALA A CA 1
ATOM 3137 C C . ALA A 1 405 ? -113.440 -16.878 152.265 1.00 52.78 405 ALA A C 1
ATOM 3139 O O . ALA A 1 405 ? -113.518 -15.776 152.805 1.00 52.78 405 ALA A O 1
ATOM 3140 N N . GLY A 1 406 ? -113.810 -18.000 152.896 1.00 47.03 406 GLY A N 1
ATOM 3141 C CA . GLY A 1 406 ? -114.054 -18.073 154.342 1.00 47.03 406 GLY A CA 1
ATOM 3142 C C . GLY A 1 406 ? -115.311 -17.364 154.859 1.00 47.03 406 GLY A C 1
ATOM 3143 O O . GLY A 1 406 ? -115.354 -17.021 156.038 1.00 47.03 406 GLY A O 1
ATOM 3144 N N . VAL A 1 407 ? -116.328 -17.138 154.020 1.00 54.66 407 VAL A N 1
ATOM 3145 C CA . VAL A 1 407 ? -117.592 -16.515 154.449 1.00 54.66 407 VAL A CA 1
ATOM 3146 C C . VAL A 1 407 ? -118.778 -17.383 154.031 1.00 54.66 407 VAL A C 1
ATOM 3148 O O . VAL A 1 407 ? -119.074 -17.533 152.847 1.00 54.66 407 VAL A O 1
ATOM 3151 N N . GLU A 1 408 ? -119.455 -17.959 155.025 1.00 51.06 408 GLU A N 1
ATOM 3152 C CA . GLU A 1 408 ? -120.659 -18.778 154.863 1.00 51.06 408 GLU A CA 1
ATOM 3153 C C . GLU A 1 408 ? -121.890 -17.889 154.646 1.00 51.06 408 GLU A C 1
ATOM 3155 O O . GLU A 1 408 ? -122.188 -17.005 155.454 1.00 51.06 408 GLU A O 1
ATOM 3160 N N . LEU A 1 409 ? -122.612 -18.121 153.545 1.00 43.31 409 LEU A N 1
ATOM 3161 C CA . LEU A 1 409 ? -123.854 -17.415 153.232 1.00 43.31 409 LEU A CA 1
ATOM 3162 C C . LEU A 1 409 ? -125.087 -18.262 153.627 1.00 43.31 409 LEU A C 1
ATOM 3164 O O . LEU A 1 409 ? -125.078 -19.473 153.401 1.00 43.31 409 LEU A O 1
ATOM 3168 N N . PRO A 1 410 ? -126.146 -17.652 154.207 1.00 56.47 410 PRO A N 1
ATOM 3169 C CA . PRO A 1 410 ? -127.249 -18.361 154.873 1.00 56.47 410 PRO A CA 1
ATOM 3170 C C . PRO A 1 410 ? -128.112 -19.274 153.979 1.00 56.47 410 PRO A C 1
ATOM 3172 O O . PRO A 1 410 ? -128.342 -18.997 152.803 1.00 56.47 410 PRO A O 1
ATOM 3175 N N . GLU A 1 411 ? -128.681 -20.313 154.605 1.00 48.06 411 GLU A N 1
ATOM 3176 C CA . GLU A 1 411 ? -129.278 -21.545 154.043 1.00 48.06 411 GLU A CA 1
ATOM 3177 C C . GLU A 1 411 ? -130.449 -21.430 153.036 1.00 48.06 411 GLU A C 1
ATOM 3179 O O . GLU A 1 411 ? -130.962 -22.460 152.597 1.00 48.06 411 GLU A O 1
ATOM 3184 N N . TYR A 1 412 ? -130.886 -20.240 152.614 1.00 55.44 412 TYR A N 1
ATOM 3185 C CA . TYR A 1 412 ? -131.999 -20.131 151.651 1.00 55.44 412 TYR A CA 1
ATOM 3186 C C . TYR A 1 412 ? -131.579 -20.385 150.190 1.00 55.44 412 TYR A C 1
ATOM 3188 O O . TYR A 1 412 ? -132.435 -20.621 149.339 1.00 55.44 412 TYR A O 1
ATOM 3196 N N . LEU A 1 413 ? -130.274 -20.383 149.892 1.00 47.66 413 LEU A N 1
ATOM 3197 C CA . LEU A 1 413 ? -129.741 -20.566 148.533 1.00 47.66 413 LEU A CA 1
ATOM 3198 C C . LEU A 1 413 ? -129.629 -22.030 148.069 1.00 47.66 413 LEU A C 1
ATOM 3200 O O . LEU A 1 413 ? -129.123 -22.289 146.981 1.00 47.66 413 LEU A O 1
ATOM 3204 N N . GLY A 1 414 ? -130.200 -22.969 148.826 1.00 42.38 414 GLY A N 1
ATOM 3205 C CA . GLY A 1 414 ? -130.432 -24.336 148.366 1.00 42.38 414 GLY A CA 1
ATOM 3206 C C . GLY A 1 414 ? -129.234 -25.269 148.550 1.00 42.38 414 GLY A C 1
ATOM 3207 O O . GLY A 1 414 ? -128.091 -24.946 148.244 1.00 42.38 414 GLY A O 1
ATOM 3208 N N . LYS A 1 415 ? -129.530 -26.458 149.076 1.00 40.94 415 LYS A N 1
ATOM 3209 C CA . LYS A 1 415 ? -128.591 -27.556 149.322 1.00 40.94 415 LYS A CA 1
ATOM 3210 C C . LYS A 1 415 ? -128.627 -28.522 148.138 1.00 40.94 415 LYS A C 1
ATOM 3212 O O . LYS A 1 415 ? -129.711 -28.867 147.671 1.00 40.94 415 LYS A O 1
ATOM 3217 N N . VAL A 1 416 ? -127.465 -29.006 147.711 1.00 37.62 416 VAL A N 1
ATOM 3218 C CA . VAL A 1 416 ? -127.352 -30.260 146.956 1.00 37.62 416 VAL A CA 1
ATOM 3219 C C . VAL A 1 416 ? -126.746 -31.287 147.906 1.00 37.62 416 VAL A C 1
ATOM 3221 O O . VAL A 1 416 ? -125.783 -30.999 148.611 1.00 37.62 416 VAL A O 1
ATOM 3224 N N . SER A 1 417 ? -127.419 -32.424 147.990 1.00 31.67 417 SER A N 1
ATOM 3225 C CA . SER A 1 417 ? -127.268 -33.498 148.964 1.00 31.67 417 SER A CA 1
ATOM 3226 C C . SER A 1 417 ? -125.908 -34.198 148.885 1.00 31.67 417 SER A C 1
ATOM 3228 O O . SER A 1 417 ? -125.493 -34.606 147.803 1.00 31.67 417 SER A O 1
ATOM 3230 N N . ASP A 1 418 ? -125.292 -34.419 150.045 1.00 27.53 418 ASP A N 1
ATOM 3231 C CA . ASP A 1 418 ? -124.455 -35.596 150.301 1.00 27.53 418 ASP A CA 1
ATOM 3232 C C . ASP A 1 418 ? -125.381 -36.823 150.349 1.00 27.53 418 ASP A C 1
ATOM 3234 O O . ASP A 1 418 ? -126.460 -36.748 150.944 1.00 27.53 418 ASP A O 1
ATOM 3238 N N . ASP A 1 419 ? -125.017 -37.934 149.709 1.00 28.08 419 ASP A N 1
ATOM 3239 C CA . ASP A 1 419 ? -124.352 -39.033 150.424 1.00 28.08 419 ASP A CA 1
ATOM 3240 C C . ASP A 1 419 ? -124.152 -40.271 149.524 1.00 28.08 419 ASP A C 1
ATOM 3242 O O . ASP A 1 419 ? -124.885 -40.510 148.561 1.00 28.08 419 ASP A O 1
ATOM 3246 N N . SER A 1 420 ? -123.225 -41.115 149.973 1.00 26.52 420 SER A N 1
ATOM 3247 C CA . SER A 1 420 ? -123.013 -42.536 149.672 1.00 26.52 420 SER A CA 1
ATOM 3248 C C . SER A 1 420 ? -122.058 -42.934 148.538 1.00 26.52 420 SER A C 1
ATOM 3250 O O . SER A 1 420 ? -122.397 -42.932 147.361 1.00 26.52 420 SER A O 1
ATOM 3252 N N . GLN A 1 421 ? -120.877 -43.369 149.008 1.00 25.95 421 GLN A N 1
ATOM 3253 C CA . GLN A 1 421 ? -120.248 -44.683 148.781 1.00 25.95 421 GLN A CA 1
ATOM 3254 C C . GLN A 1 421 ? -119.994 -45.074 147.312 1.00 25.95 421 GLN A C 1
ATOM 3256 O O . GLN A 1 421 ? -120.869 -45.059 146.460 1.00 25.95 421 GLN A O 1
ATOM 3261 N N . ILE A 1 422 ? -118.802 -45.542 146.962 1.00 28.27 422 ILE A N 1
ATOM 3262 C CA . ILE A 1 422 ? -118.286 -46.856 147.363 1.00 28.27 422 ILE A CA 1
ATOM 3263 C C . ILE A 1 422 ? -116.762 -46.843 147.131 1.00 28.27 422 ILE A C 1
ATOM 3265 O O . ILE A 1 422 ? -116.308 -46.496 146.042 1.00 28.27 422 ILE A O 1
ATOM 3269 N N . ASP A 1 423 ? -115.998 -47.221 148.158 1.00 30.16 423 ASP A N 1
ATOM 3270 C CA . ASP A 1 423 ? -114.620 -47.715 148.029 1.00 30.16 423 ASP A CA 1
ATOM 3271 C C . ASP A 1 423 ? -114.609 -49.117 147.388 1.00 30.16 423 ASP A C 1
ATOM 3273 O O . ASP A 1 423 ? -115.563 -49.873 147.572 1.00 30.16 423 ASP A O 1
ATOM 3277 N N . VAL A 1 424 ? -113.467 -49.478 146.778 1.00 29.88 424 VAL A N 1
ATOM 3278 C CA . VAL A 1 424 ? -113.079 -50.746 146.101 1.00 29.88 424 VAL A CA 1
ATOM 3279 C C . VAL A 1 424 ? -113.332 -50.690 144.580 1.00 29.88 424 VAL A C 1
ATOM 3281 O O . VAL A 1 424 ? -114.478 -50.626 144.152 1.00 29.88 424 VAL A O 1
ATOM 3284 N N . GLU A 1 425 ? -112.344 -50.689 143.676 1.00 30.92 425 GLU A N 1
ATOM 3285 C CA . GLU A 1 425 ? -110.898 -51.003 143.697 1.00 30.92 425 GLU A CA 1
ATOM 3286 C C . GLU A 1 425 ? -110.173 -50.160 142.630 1.00 30.92 425 GLU A C 1
ATOM 3288 O O . GLU A 1 425 ? -110.807 -49.892 141.578 1.00 30.92 425 GLU A O 1
#

Radius of gyration: 115.76 Å; chains: 1; bounding box: 201×89×260 Å

pLDDT: mean 73.63, std 15.64, range [25.95, 95.19]

Sequence (425 aa):
FYFRDGVNYASVYTQSKIISENIKWNLDNQSKKIYSLIVNARNANCFTGKQGYKSLEKIAEVAAEKLTLKQKEDEENPKKIKAKEIIFGQLRLTIAMLTIEEINQDRDNFLELIMSNVGKELNKVGLYLINVNITDITDESEYIESIGKKAAAEAVNIARVDVANAERDGSIGEAQANRQREIEVAINAAEAQKGRKSAERDQRVFVKEQESMAVEGENISAASIAEYNATLAEKEAEADRRAEVARRTAETEIQKAQYVLEQERLRAEEIVREEIAKTQIEIAAEAEAERARRVAKGEADAILFKYEAEAKGVQQVLDAKAEGYGRLIQSSGGDARAAATLLMVEKIESMVSAQVEAIRNLKIDKITVWDGGNGGAGDGSSSTSNFVSSLVRSLPPIHDVAKMAGVELPEYLGKVSDDSQIDVE

Foldseek 3Di:
DFALVWDFDDDDDDPDPWAALLVVLLVVQPDRTAGEEAEAAPDRNTPVPPVSNVVLLVVLQVVQVVVQVVSVVVDPDGDRRHSSRYHYHYFHHQVVPDDPCCVVVPVPVVQVSCCVGVQVVCVVVPDGDDGDDDPDDDDPVCPVVVVVVVVVVVVVVVVVVVVVVVVVVVVVVVVVVVVVVVVVVVVVVVVVVVVVVVVVVVVVVVVVVVVVVVVVVVVVVVVVVVVVVVVVVVVVVVVVVVVVVVVVVVVVVVVVVVVVVVVVVVVVVVVVVVVVVVVVVVVVVVVVVVVVVVVVVVVVVVVVVVVVVVVVVVVVVVVVVVVVLVVVCVVVPNDPVVSVVVVVVVCVVVVVVVVVVVVPDDDDDDDDDDDDDDPDDDDDDTDPVVPVVPPVPPDDDPVVVVVVVPDDDDDPVDDDDDDDDDDDD